Protein AF-A0A534P011-F1 (afdb_monomer)

Secondary structure (DSSP, 8-state):
-PPPPPPP-PPPPPPPPPPPPP-PPPPHHHHHHHHHHHHHHHHHHHHHHTT--HHHHHHHHHHHHHHHHHHHHHHHS-TT-PPPSSEEEE-HHHHTT---TT--EEEEEEEPPTTS-HHHHHHHHHHHHHHHHHHHHTT--EEEEEEEHHHHHHHHHH-HHHHHHHTT-EEEEE-HHHHHHHHHHHHHHT-HHHHHHHHHHHHHHHHHHHHHT-S-S--SS-BTTTSTTSHHHHHHHHHHHHHHH---SHHHHHHTTSS-HHHHHHHHHHHHHHHHHHHHHHHHHSS---B--HHHHHHHHHHTTPPPBTTB-HHHHHHHHHHHHHHHHHHHHHHHHHHHSS--S----BTTBPPPPPPPEE-SSSEEEETTEEEESSTTHHHH-TTHHHHHHHHHHHTT-PBPHHHHHHHHHHHHHTS-----------------------------------------------PPP---------S----------------------------------------

pLDDT: mean 75.48, std 26.25, range [25.16, 98.62]

Foldseek 3Di:
DDDDDDDPDPDDPDDDDPPDPDDDDQDPLLVVLLVLLVVQLVVLVVVLLVVDWLLVSLLSNLVSVLVSLLVLLVVLDDPPPDFQQWFKKWWDCSLQSRDFPADATEIETAHEDPPDDPVSRVSSVSSLVSSVVSCVSNVGRYNYYYYYLVRLVVCLVVDVVSLLRLVSMDTSGGDPVSVVVSVVVSLVCLPPVVLVVNLVVLVVVLVVLQVVQPVDLPDPKHFQDRYQLHPVLQSSLVVNCCSQVVDPHLVVCCVVVLDPVVLSVLLVNLNRLSSSLQNLLCVVVVHNGRIRDPVNLLVSLVSVPQCDDVPGHSSNVSVVSNSSSSVSSNLSSLSSSLSSPQCPDQDDADPPGGDDRFDWADPDQFWTDDPQAIAGPDLCSCVVPVVVLVVSVVVCVVSVGYHRSSRVVSSVVVVVVPDPPPPPPPPDDDPDPPPDDDDDDDDDDDDDDDDDDDDDDDDDDDDDDDDDDDDDDDDDDDPDDDPDDDDDDDDDDDDDDDDDDDDDDDDDDDDDDDDDDDD

Solvent-accessible surface area (backbone atoms only — not comparable to full-atom values): 31195 Å² total; per-residue (Å²): 135,83,80,78,86,79,74,82,80,77,76,76,77,73,82,78,75,76,81,81,76,77,91,65,85,72,50,74,65,20,53,53,43,30,52,50,52,53,53,51,50,52,53,49,49,52,42,48,76,73,65,51,52,18,58,57,48,15,32,54,48,29,53,53,48,50,54,46,50,43,53,53,49,60,72,62,45,72,89,84,74,64,79,45,56,28,19,37,27,26,23,35,54,41,28,66,35,54,28,46,89,52,54,66,44,35,37,36,36,38,36,52,53,95,85,47,60,66,70,52,42,52,52,24,52,53,42,48,52,53,48,55,51,41,38,52,61,30,67,51,64,55,52,75,45,76,36,30,60,69,56,50,51,51,48,29,73,78,30,72,65,55,38,55,22,57,78,28,52,33,83,70,46,55,26,64,65,63,46,51,51,48,56,52,49,58,55,58,69,49,36,78,78,46,38,56,54,51,44,53,54,50,51,48,52,51,51,55,36,18,64,76,52,35,80,48,55,82,49,91,56,43,28,52,44,65,11,38,21,12,58,50,44,41,50,53,22,42,50,46,35,25,66,75,71,68,33,91,42,65,67,51,30,26,77,71,65,56,33,59,63,71,50,38,52,45,29,53,53,22,51,25,49,53,38,35,52,45,36,50,40,16,66,73,69,71,37,80,56,52,63,38,39,76,67,51,40,48,53,48,15,54,76,73,67,41,62,70,50,96,95,43,50,15,42,55,55,48,49,51,54,49,38,51,23,21,45,38,26,34,51,48,20,53,32,34,41,56,59,63,66,50,81,83,64,86,69,79,62,53,101,83,51,71,79,76,73,87,72,66,45,74,74,56,96,53,32,23,36,46,95,78,14,36,30,58,71,51,92,53,46,49,76,79,36,60,68,48,66,59,46,53,56,54,52,16,58,76,70,72,28,56,71,32,55,70,43,53,53,49,51,56,52,50,56,54,74,68,48,76,83,71,76,78,76,72,80,71,85,79,77,77,80,76,88,70,87,89,81,85,88,82,88,82,82,83,91,84,82,89,82,82,90,81,82,85,89,81,89,80,89,80,88,88,86,81,89,84,88,86,82,86,81,92,75,90,80,77,97,79,84,84,93,79,88,79,90,88,85,85,84,88,85,87,88,80,86,88,89,89,88,83,90,84,85,88,89,84,89,85,87,77,89,78,86,85,88,86,133

Structure (mmCIF, N/CA/C/O backbone):
data_AF-A0A534P011-F1
#
_entry.id   AF-A0A534P011-F1
#
loop_
_atom_site.group_PDB
_atom_site.id
_atom_site.type_symbol
_atom_site.label_atom_id
_atom_site.label_alt_id
_atom_site.label_comp_id
_atom_site.label_asym_id
_atom_site.label_entity_id
_atom_site.label_seq_id
_atom_site.pdbx_PDB_ins_code
_atom_site.Cartn_x
_atom_site.Cartn_y
_atom_site.Cartn_z
_atom_site.occupancy
_atom_site.B_iso_or_equiv
_atom_site.auth_seq_id
_atom_site.auth_comp_id
_atom_site.auth_asym_id
_atom_site.auth_atom_id
_atom_site.pdbx_PDB_model_num
ATOM 1 N N . MET A 1 1 ? 15.552 -40.283 12.739 1.00 39.28 1 MET A N 1
ATOM 2 C CA . MET A 1 1 ? 16.443 -39.142 13.032 1.00 39.28 1 MET A CA 1
ATOM 3 C C . MET A 1 1 ? 15.625 -37.871 12.907 1.00 39.28 1 MET A C 1
ATOM 5 O O . MET A 1 1 ? 15.200 -37.548 11.809 1.00 39.28 1 MET A O 1
ATOM 9 N N . ALA A 1 2 ? 15.291 -37.247 14.036 1.00 28.75 2 ALA A N 1
ATOM 10 C CA . ALA A 1 2 ? 14.491 -36.029 14.077 1.00 28.75 2 ALA A CA 1
ATOM 11 C C . ALA A 1 2 ? 15.396 -34.813 13.837 1.00 28.75 2 ALA A C 1
ATOM 13 O O . ALA A 1 2 ? 16.399 -34.641 14.528 1.00 28.75 2 ALA A O 1
ATOM 14 N N . THR A 1 3 ? 15.050 -33.998 12.845 1.00 32.19 3 THR A N 1
ATOM 15 C CA . THR A 1 3 ? 15.700 -32.716 12.558 1.00 32.19 3 THR A CA 1
ATOM 16 C C . THR A 1 3 ? 15.486 -31.768 13.743 1.00 32.19 3 THR A C 1
ATOM 18 O O . THR A 1 3 ? 14.349 -31.646 14.207 1.00 32.19 3 THR A O 1
ATOM 21 N N . PRO A 1 4 ? 16.528 -31.100 14.266 1.00 32.91 4 PRO A N 1
ATOM 22 C CA . PRO A 1 4 ? 16.359 -30.189 15.389 1.00 32.91 4 PRO A CA 1
ATOM 23 C C . PRO A 1 4 ? 15.561 -28.943 14.960 1.00 32.91 4 PRO A C 1
ATOM 25 O O . PRO A 1 4 ? 15.638 -28.535 13.796 1.00 32.91 4 PRO A O 1
ATOM 28 N N . PRO A 1 5 ? 14.798 -28.317 15.875 1.00 33.38 5 PRO A N 1
ATOM 29 C CA . PRO A 1 5 ? 14.039 -27.112 15.570 1.00 33.38 5 PRO A CA 1
ATOM 30 C C . PRO A 1 5 ? 15.001 -25.962 15.247 1.00 33.38 5 PRO A C 1
ATOM 32 O O . PRO A 1 5 ? 15.873 -25.618 16.048 1.00 33.38 5 PRO A O 1
ATOM 35 N N . GLN A 1 6 ? 14.845 -25.368 14.063 1.00 36.53 6 GLN A N 1
ATOM 36 C CA . GLN A 1 6 ? 15.585 -24.170 13.678 1.00 36.53 6 GLN A CA 1
ATOM 37 C C . GLN A 1 6 ? 15.191 -23.017 14.609 1.00 36.53 6 GLN A C 1
ATOM 39 O O . GLN A 1 6 ? 14.010 -22.703 14.765 1.00 36.53 6 GLN A O 1
ATOM 44 N N . ARG A 1 7 ? 16.190 -22.401 15.251 1.00 33.50 7 ARG A N 1
ATOM 45 C CA . ARG A 1 7 ? 16.013 -21.166 16.022 1.00 33.50 7 ARG A CA 1
ATOM 46 C C . ARG A 1 7 ? 15.487 -20.061 15.094 1.00 33.50 7 ARG A C 1
ATOM 48 O O . ARG A 1 7 ? 15.934 -19.994 13.949 1.00 33.50 7 ARG A O 1
ATOM 55 N N . PRO A 1 8 ? 14.584 -19.184 15.566 1.00 32.38 8 PRO A N 1
ATOM 56 C CA . PRO A 1 8 ? 14.156 -18.034 14.783 1.00 32.38 8 PRO A CA 1
ATOM 57 C C . PRO A 1 8 ? 15.376 -17.171 14.447 1.00 32.38 8 PRO A C 1
ATOM 59 O O . PRO A 1 8 ? 16.169 -16.832 15.327 1.00 32.38 8 PRO A O 1
ATOM 62 N N . VAL A 1 9 ? 15.533 -16.855 13.162 1.00 35.38 9 VAL A N 1
ATOM 63 C CA . VAL A 1 9 ? 16.513 -15.881 12.679 1.00 35.38 9 VAL A CA 1
ATOM 64 C C . VAL A 1 9 ? 16.176 -14.554 13.351 1.00 35.38 9 VAL A C 1
ATOM 66 O O . VAL A 1 9 ? 15.074 -14.038 13.168 1.00 35.38 9 VAL A O 1
ATOM 69 N N . ALA A 1 10 ? 17.089 -14.052 14.182 1.00 32.00 10 ALA A N 1
ATOM 70 C CA . ALA A 1 10 ? 16.958 -12.742 14.794 1.00 32.00 10 ALA A CA 1
ATOM 71 C C . ALA A 1 10 ? 16.849 -11.702 13.674 1.00 32.00 10 ALA A C 1
ATOM 73 O O . ALA A 1 10 ? 17.750 -11.566 12.847 1.00 32.00 10 ALA A O 1
ATOM 74 N N . GLU A 1 11 ? 15.707 -11.024 13.625 1.00 34.94 11 GLU A N 1
ATOM 75 C CA . GLU A 1 11 ? 15.485 -9.853 12.791 1.00 34.94 11 GLU A CA 1
ATOM 76 C C . GLU A 1 11 ? 16.597 -8.845 13.117 1.00 34.94 11 GLU A C 1
ATOM 78 O O . GLU A 1 11 ? 16.831 -8.538 14.290 1.00 34.94 11 GLU A O 1
ATOM 83 N N . ALA A 1 12 ? 17.353 -8.411 12.103 1.00 33.91 12 ALA A N 1
ATOM 84 C CA . ALA A 1 12 ? 18.390 -7.406 12.294 1.00 33.91 12 ALA A CA 1
ATOM 85 C C . ALA A 1 12 ? 17.756 -6.175 12.968 1.00 33.91 12 ALA A C 1
ATOM 87 O O . ALA A 1 12 ? 16.666 -5.766 12.552 1.00 33.91 12 ALA A O 1
ATOM 88 N N . PRO A 1 13 ? 18.381 -5.602 14.013 1.00 33.28 13 PRO A N 1
ATOM 89 C CA . PRO A 1 13 ? 17.831 -4.421 14.656 1.00 33.28 13 PRO A CA 1
ATOM 90 C C . PRO A 1 13 ? 17.676 -3.316 13.600 1.00 33.28 13 PRO A C 1
ATOM 92 O O . PRO A 1 13 ? 18.558 -3.171 12.746 1.00 33.28 13 PRO A O 1
ATOM 95 N N . PRO A 1 14 ? 16.564 -2.557 13.615 1.00 35.75 14 PRO A N 1
ATOM 96 C CA . PRO A 1 14 ? 16.402 -1.427 12.711 1.00 35.75 14 PRO A CA 1
ATOM 97 C C . PRO A 1 14 ? 17.608 -0.485 12.857 1.00 35.75 14 PRO A C 1
ATOM 99 O O . PRO A 1 14 ? 18.158 -0.386 13.961 1.00 35.75 14 PRO A O 1
ATOM 102 N N . PRO A 1 15 ? 18.040 0.197 11.779 1.00 38.50 15 PRO A N 1
ATOM 103 C CA . PRO A 1 15 ? 19.096 1.195 11.887 1.00 38.50 15 PRO A CA 1
ATOM 104 C C . PRO A 1 15 ? 18.725 2.168 13.007 1.00 38.50 15 PRO A C 1
ATOM 106 O O . PRO A 1 15 ? 17.580 2.619 13.082 1.00 38.50 15 PRO A O 1
ATOM 109 N N . ALA A 1 16 ? 19.674 2.417 13.912 1.00 32.94 16 ALA A N 1
ATOM 110 C CA . ALA A 1 16 ? 19.457 3.283 15.058 1.00 32.94 16 ALA A CA 1
ATOM 111 C C . ALA A 1 16 ? 18.891 4.625 14.579 1.00 32.94 16 ALA A C 1
ATOM 113 O O . ALA A 1 16 ? 19.490 5.287 13.728 1.00 32.94 16 ALA A O 1
ATOM 114 N N . SER A 1 17 ? 17.726 4.999 15.111 1.00 36.47 17 SER A N 1
ATOM 115 C CA . SER A 1 17 ? 17.166 6.329 14.906 1.00 36.47 17 SER A CA 1
ATOM 116 C C . SER A 1 17 ? 18.226 7.371 15.279 1.00 36.47 17 SER A C 1
ATOM 118 O O . SER A 1 17 ? 18.899 7.192 16.301 1.00 36.47 17 SER A O 1
ATOM 120 N N . PRO A 1 18 ? 18.404 8.443 14.487 1.00 36.53 18 PRO A N 1
ATOM 121 C CA . PRO A 1 18 ? 19.293 9.532 14.871 1.00 36.53 18 PRO A CA 1
ATOM 122 C C . PRO A 1 18 ? 18.888 10.075 16.254 1.00 36.53 18 PRO A C 1
ATOM 124 O O . PRO A 1 18 ? 17.715 9.967 16.632 1.00 36.53 18 PRO A O 1
ATOM 127 N N . PRO A 1 19 ? 19.839 10.620 17.036 1.00 35.41 19 PRO A N 1
ATOM 128 C CA . PRO A 1 19 ? 19.560 11.118 18.378 1.00 35.41 19 PRO A CA 1
ATOM 129 C C . PRO A 1 19 ? 18.415 12.132 18.335 1.00 35.41 19 PRO A C 1
ATOM 131 O O . PRO A 1 19 ? 18.436 13.058 17.523 1.00 35.41 19 PRO A O 1
ATOM 134 N N . SER A 1 20 ? 17.417 11.945 19.204 1.00 42.97 20 SER A N 1
ATOM 135 C CA . SER A 1 20 ? 16.288 12.865 19.342 1.00 42.97 20 SER A CA 1
ATOM 136 C C . SER A 1 20 ? 16.814 14.291 19.546 1.00 42.97 20 SER A C 1
ATOM 138 O O . SER A 1 20 ? 17.538 14.517 20.522 1.00 42.97 20 SER A O 1
ATOM 140 N N . PRO A 1 21 ? 16.490 15.257 18.667 1.00 49.72 21 PRO A N 1
ATOM 141 C CA . PRO A 1 21 ? 16.885 16.641 18.881 1.00 49.72 21 PRO A CA 1
ATOM 142 C C . PRO A 1 21 ? 16.259 17.142 20.188 1.00 49.72 21 PRO A C 1
ATOM 144 O O . PRO A 1 21 ? 15.126 16.790 20.528 1.00 49.72 21 PRO A O 1
ATOM 147 N N . SER A 1 22 ? 17.036 17.904 20.959 1.00 42.97 22 SER A N 1
ATOM 148 C CA . SER A 1 22 ? 16.649 18.411 22.275 1.00 42.97 22 SER A CA 1
ATOM 149 C C . SER A 1 22 ? 15.297 19.132 22.229 1.00 42.97 22 SER A C 1
ATOM 151 O O . SER A 1 22 ? 14.974 19.824 21.264 1.00 42.97 22 SER A O 1
ATOM 153 N N . ALA A 1 23 ? 14.499 18.946 23.285 1.00 45.38 23 ALA A N 1
ATOM 154 C CA . ALA A 1 23 ? 13.158 19.503 23.440 1.00 45.38 23 ALA A CA 1
ATOM 155 C C . ALA A 1 23 ? 13.188 21.042 23.534 1.00 45.38 23 ALA A C 1
ATOM 157 O O . ALA A 1 23 ? 13.124 21.620 24.617 1.00 45.38 23 ALA A O 1
ATOM 158 N N . GLY A 1 24 ? 13.311 21.707 22.388 1.00 54.22 24 GLY A N 1
ATOM 159 C CA . GLY A 1 24 ? 12.977 23.116 22.228 1.00 54.22 24 GLY A CA 1
ATOM 160 C C . GLY A 1 24 ? 11.455 23.329 22.226 1.00 54.22 24 GLY A C 1
ATOM 161 O O . GLY A 1 24 ? 10.685 22.371 22.118 1.00 54.22 24 GLY A O 1
ATOM 162 N N . PRO A 1 25 ? 10.981 24.577 22.360 1.00 60.38 25 PRO A N 1
ATOM 163 C CA . PRO A 1 25 ? 9.558 24.878 22.259 1.00 60.38 25 PRO A CA 1
ATOM 164 C C . PRO A 1 25 ? 9.022 24.526 20.862 1.00 60.38 25 PRO A C 1
ATOM 166 O O . PRO A 1 25 ? 9.538 25.005 19.856 1.00 60.38 25 PRO A O 1
ATOM 169 N N . VAL A 1 26 ? 7.951 23.724 20.817 1.00 70.44 26 VAL A N 1
ATOM 170 C CA . VAL A 1 26 ? 7.208 23.379 19.590 1.00 70.44 26 VAL A CA 1
ATOM 171 C C . VAL A 1 26 ? 6.795 24.659 18.860 1.00 70.44 26 VAL A C 1
ATOM 173 O O . VAL A 1 26 ? 6.091 25.498 19.442 1.00 70.44 26 VAL A O 1
ATOM 176 N N . SER A 1 27 ? 7.191 24.787 17.589 1.00 79.75 27 SER A N 1
ATOM 177 C CA . SER A 1 27 ? 6.865 25.952 16.752 1.00 79.75 27 SER A CA 1
ATOM 178 C C . SER A 1 27 ? 5.350 26.190 16.646 1.00 79.75 27 SER A C 1
ATOM 180 O O . SER A 1 27 ? 4.531 25.266 16.755 1.00 79.75 27 SER A O 1
ATOM 182 N N . ALA A 1 28 ? 4.941 27.446 16.441 1.00 82.44 28 ALA A N 1
ATOM 183 C CA . ALA A 1 28 ? 3.527 27.793 16.274 1.00 82.44 28 ALA A CA 1
ATOM 184 C C . ALA A 1 28 ? 2.922 27.083 15.047 1.00 82.44 28 ALA A C 1
ATOM 186 O O . ALA A 1 28 ? 1.773 26.631 15.073 1.00 82.44 28 ALA A O 1
ATOM 187 N N . GLU A 1 29 ? 3.732 26.919 14.007 1.00 82.62 29 GLU A N 1
ATOM 188 C CA . GLU A 1 29 ? 3.443 26.211 12.769 1.00 82.62 29 GLU A CA 1
ATOM 189 C C . GLU A 1 29 ? 3.180 24.726 13.028 1.00 82.62 29 GLU A C 1
ATOM 191 O O . GLU A 1 29 ? 2.148 24.203 12.599 1.00 82.62 29 GLU A O 1
ATOM 196 N N . ALA A 1 30 ? 4.042 24.056 13.799 1.00 86.50 30 ALA A N 1
ATOM 197 C CA . ALA A 1 30 ? 3.848 22.654 14.161 1.00 86.50 30 ALA A CA 1
ATOM 198 C C . ALA A 1 30 ? 2.595 22.443 15.025 1.00 86.50 30 ALA A C 1
ATOM 200 O O . ALA A 1 30 ? 1.855 21.475 14.829 1.00 86.50 30 ALA A O 1
ATOM 201 N N . ARG A 1 31 ? 2.287 23.379 15.933 1.00 89.44 31 ARG A N 1
ATOM 202 C CA . ARG A 1 31 ? 1.046 23.338 16.726 1.00 89.44 31 ARG A CA 1
ATOM 203 C C . ARG A 1 31 ? -0.196 23.467 15.843 1.00 89.44 31 ARG A C 1
ATOM 205 O O . ARG A 1 31 ? -1.151 22.710 16.016 1.00 89.44 31 ARG A O 1
ATOM 212 N N . LYS A 1 32 ? -0.174 24.386 14.872 1.00 91.81 32 LYS A N 1
ATOM 213 C CA . LYS A 1 32 ? -1.252 24.559 13.886 1.00 91.81 32 LYS A CA 1
ATOM 214 C C . LYS A 1 32 ? -1.414 23.316 13.006 1.00 91.81 32 LYS A C 1
ATOM 216 O O . LYS A 1 32 ? -2.544 22.893 12.757 1.00 91.81 32 LYS A O 1
ATOM 221 N N . ALA A 1 33 ? -0.309 22.718 12.559 1.00 93.88 33 ALA A N 1
ATOM 222 C CA . ALA A 1 33 ? -0.312 21.476 11.789 1.00 93.88 33 ALA A CA 1
ATOM 223 C C . ALA A 1 33 ? -0.950 20.330 12.586 1.00 93.88 33 ALA A C 1
ATOM 225 O O . ALA A 1 33 ? -1.891 19.699 12.102 1.00 93.88 33 ALA A O 1
ATOM 226 N N . ARG A 1 34 ? -0.520 20.129 13.838 1.00 94.69 34 ARG A N 1
ATOM 227 C CA . ARG A 1 34 ? -1.096 19.130 14.747 1.00 94.69 34 ARG A CA 1
ATOM 228 C C . ARG A 1 34 ? -2.597 19.335 14.943 1.00 94.69 34 ARG A C 1
ATOM 230 O O . ARG A 1 34 ? -3.366 18.402 14.746 1.00 94.69 34 ARG A O 1
ATOM 237 N N . GLN A 1 35 ? -3.033 20.562 15.233 1.00 95.19 35 GLN A N 1
ATOM 238 C CA . GLN A 1 35 ? -4.454 20.867 15.424 1.00 95.19 35 GLN A CA 1
ATOM 239 C C . GLN A 1 35 ? -5.296 20.543 14.180 1.00 95.19 35 GLN A C 1
ATOM 241 O O . GLN A 1 35 ? -6.402 20.020 14.311 1.00 95.19 35 GLN A O 1
ATOM 246 N N . ARG A 1 36 ? -4.783 20.829 12.975 1.00 96.56 36 ARG A N 1
ATOM 247 C CA . ARG A 1 36 ? -5.460 20.494 11.710 1.00 96.56 36 ARG A CA 1
ATOM 248 C C . ARG A 1 36 ? -5.508 18.995 11.448 1.00 96.56 36 ARG A C 1
ATOM 250 O O . ARG A 1 36 ? -6.529 18.500 10.978 1.00 96.56 36 ARG A O 1
ATOM 257 N N . LEU A 1 37 ? -4.428 18.277 11.750 1.00 95.94 37 LEU A N 1
ATOM 258 C CA . LEU A 1 37 ? -4.406 16.820 11.649 1.00 95.94 37 LEU A CA 1
ATOM 259 C C . LEU A 1 37 ? -5.427 16.203 12.603 1.00 95.94 37 LEU A C 1
ATOM 261 O O . LEU A 1 37 ? -6.188 15.336 12.185 1.00 95.94 37 LEU A O 1
ATOM 265 N N . ASP A 1 38 ? -5.482 16.665 13.849 1.00 95.62 38 ASP A N 1
ATOM 266 C CA . ASP A 1 38 ? -6.391 16.131 14.862 1.00 95.62 38 ASP A CA 1
ATOM 267 C C . ASP A 1 38 ? -7.859 16.403 14.506 1.00 95.62 38 ASP A C 1
ATOM 269 O O . ASP A 1 38 ? -8.672 15.474 14.493 1.00 95.62 38 ASP A O 1
ATOM 273 N N . SER A 1 39 ? -8.201 17.644 14.140 1.00 97.38 39 SER A N 1
ATOM 274 C CA . SER A 1 39 ? -9.572 18.002 13.755 1.00 97.38 39 SER A CA 1
ATOM 275 C C . SER A 1 39 ? -10.011 17.308 12.464 1.00 97.38 39 SER A C 1
ATOM 277 O O . SER A 1 39 ? -11.092 16.718 12.418 1.00 97.38 39 SER A O 1
ATOM 279 N N . GLY A 1 40 ? -9.155 17.287 11.439 1.00 98.06 40 GLY A N 1
ATOM 280 C CA . GLY A 1 40 ? -9.446 16.619 10.174 1.00 98.06 40 GLY A CA 1
ATOM 281 C C . GLY A 1 40 ? -9.567 15.100 10.326 1.00 98.06 40 GLY A C 1
ATOM 282 O O . GLY A 1 40 ? -10.474 14.489 9.762 1.00 98.06 40 GLY A O 1
ATOM 283 N N . ARG A 1 41 ? -8.713 14.461 11.140 1.00 97.25 41 ARG A N 1
ATOM 284 C CA . ARG A 1 41 ? -8.818 13.020 11.436 1.00 97.25 41 ARG A CA 1
ATOM 285 C C . ARG A 1 41 ? -10.099 12.691 12.197 1.00 97.25 41 ARG A C 1
ATOM 287 O O . ARG A 1 41 ? -10.693 11.650 11.915 1.00 97.25 41 ARG A O 1
ATOM 294 N N . ALA A 1 42 ? -10.540 13.554 13.115 1.00 97.88 42 ALA A N 1
ATOM 295 C CA . ALA A 1 42 ? -11.813 13.387 13.815 1.00 97.88 42 ALA A CA 1
ATOM 296 C C . ALA A 1 42 ? -13.009 13.472 12.850 1.00 97.88 42 ALA A C 1
ATOM 298 O O . ALA A 1 42 ? -13.913 12.638 12.913 1.00 97.88 42 ALA A O 1
ATOM 299 N N . GLU A 1 43 ? -12.985 14.412 11.903 1.00 98.25 43 GLU A N 1
ATOM 300 C CA . GLU A 1 43 ? -14.018 14.517 10.870 1.00 98.25 43 GLU A CA 1
ATOM 301 C C . GLU A 1 43 ? -14.038 13.282 9.956 1.00 98.25 43 GLU A C 1
ATOM 303 O O . GLU A 1 43 ? -15.093 12.699 9.698 1.00 98.25 43 GLU A O 1
ATOM 308 N N . ILE A 1 44 ? -12.870 12.828 9.498 1.00 98.56 44 ILE A N 1
ATOM 309 C CA . ILE A 1 44 ? -12.761 11.627 8.663 1.00 98.56 44 ILE A CA 1
ATOM 310 C C . ILE A 1 44 ? -13.243 10.388 9.426 1.00 98.56 44 ILE A C 1
ATOM 312 O O . ILE A 1 44 ? -13.934 9.542 8.855 1.00 98.56 44 ILE A O 1
ATOM 316 N N . PHE A 1 45 ? -12.937 10.293 10.721 1.00 98.19 45 PHE A N 1
ATOM 317 C CA . PHE A 1 45 ? -13.449 9.225 11.570 1.00 98.19 45 PHE A CA 1
ATOM 318 C C . PHE A 1 45 ? -14.981 9.255 11.670 1.00 98.19 45 PHE A C 1
ATOM 320 O O . PHE A 1 45 ? -15.620 8.209 11.541 1.00 98.19 45 PHE A O 1
ATOM 327 N N . ALA A 1 46 ? -15.588 10.437 11.807 1.00 97.88 46 ALA A N 1
ATOM 328 C CA . ALA A 1 46 ? -17.041 10.585 11.780 1.00 97.88 46 ALA A CA 1
ATOM 329 C C . ALA A 1 46 ? -17.642 10.135 10.434 1.00 97.88 46 ALA A C 1
ATOM 331 O O . ALA A 1 46 ? -18.644 9.421 10.419 1.00 97.88 46 ALA A O 1
ATOM 332 N N . ARG A 1 47 ? -16.999 10.455 9.301 1.00 97.81 47 ARG A N 1
ATOM 333 C CA . ARG A 1 47 ? -17.413 9.969 7.968 1.00 97.81 47 ARG A CA 1
ATOM 334 C C . ARG A 1 47 ? -17.308 8.443 7.849 1.00 97.81 47 ARG A C 1
ATOM 336 O O . ARG A 1 47 ? -18.215 7.811 7.311 1.00 97.81 47 ARG A O 1
ATOM 343 N N . HIS A 1 48 ? -16.239 7.841 8.380 1.00 97.44 48 HIS A N 1
ATOM 344 C CA . HIS A 1 48 ? -16.081 6.381 8.456 1.00 97.44 48 HIS A CA 1
ATOM 345 C C . HIS A 1 48 ? -17.222 5.738 9.259 1.00 97.44 48 HIS A C 1
ATOM 347 O O . HIS A 1 48 ? -17.844 4.788 8.786 1.00 97.44 48 HIS A O 1
ATOM 353 N N . ARG A 1 49 ? -17.570 6.306 10.425 1.00 95.81 49 ARG A N 1
ATOM 354 C CA . ARG A 1 49 ? -18.732 5.871 11.227 1.00 95.81 49 ARG A CA 1
ATOM 355 C C . ARG A 1 49 ? -20.063 6.062 10.500 1.00 95.81 49 ARG A C 1
ATOM 357 O O . ARG A 1 49 ? -20.951 5.232 10.646 1.00 95.81 49 ARG A O 1
ATOM 364 N N . GLY A 1 50 ? -20.173 7.101 9.675 1.00 95.06 50 GLY A N 1
ATOM 365 C CA . GLY A 1 50 ? -21.310 7.349 8.786 1.00 95.06 50 GLY A CA 1
ATOM 366 C C . GLY A 1 50 ? -21.408 6.403 7.581 1.00 95.06 50 GLY A C 1
ATOM 367 O O . GLY A 1 50 ? -22.312 6.561 6.766 1.00 95.06 50 GLY A O 1
ATOM 368 N N . GLY A 1 51 ? -20.502 5.427 7.445 1.00 94.69 51 GLY A N 1
ATOM 369 C CA . GLY A 1 51 ? -20.563 4.401 6.405 1.00 94.69 51 GLY A CA 1
ATOM 370 C C . GLY A 1 51 ? -19.741 4.691 5.149 1.00 94.69 51 GLY A C 1
ATOM 371 O O . GLY A 1 51 ? -19.923 3.987 4.154 1.00 94.69 51 GLY A O 1
ATOM 372 N N . ALA A 1 52 ? -18.829 5.671 5.181 1.00 97.06 52 ALA A N 1
ATOM 373 C CA . ALA A 1 52 ? -17.918 5.938 4.067 1.00 97.06 52 ALA A CA 1
ATOM 374 C C . ALA A 1 52 ? -17.131 4.681 3.639 1.00 97.06 52 ALA A C 1
ATOM 376 O O . ALA A 1 52 ? -16.785 3.819 4.455 1.00 97.06 52 ALA A O 1
ATOM 377 N N . GLY A 1 53 ? -16.843 4.583 2.338 1.00 96.94 53 GLY A N 1
ATOM 378 C CA . GLY A 1 53 ? -16.063 3.478 1.775 1.00 96.94 53 GLY A CA 1
ATOM 379 C C . GLY A 1 53 ? -14.613 3.490 2.262 1.00 96.94 53 GLY A C 1
ATOM 380 O O . GLY A 1 53 ? -14.049 4.548 2.559 1.00 96.94 53 GLY A O 1
ATOM 381 N N . GLY A 1 54 ? -13.971 2.323 2.300 1.00 97.44 54 GLY A N 1
ATOM 382 C CA . GLY A 1 54 ? -12.594 2.199 2.787 1.00 97.44 54 GLY A CA 1
ATOM 383 C C . GLY A 1 54 ? -11.602 3.057 1.998 1.00 97.44 54 GLY A C 1
ATOM 384 O O . GLY A 1 54 ? -10.770 3.751 2.584 1.00 97.44 54 GLY A O 1
ATOM 385 N N . GLN A 1 55 ? -11.736 3.072 0.668 1.00 96.56 55 GLN A N 1
ATOM 386 C CA . GLN A 1 55 ? -10.919 3.893 -0.229 1.00 96.56 55 GLN A CA 1
ATOM 387 C C . GLN A 1 55 ? -11.191 5.391 -0.061 1.00 96.56 55 GLN A C 1
ATOM 389 O O . GLN A 1 55 ? -10.277 6.193 -0.234 1.00 96.56 55 GLN A O 1
ATOM 394 N N . GLN A 1 56 ? -12.423 5.786 0.274 1.00 98.19 56 GLN A N 1
ATOM 395 C CA . GLN A 1 56 ? -12.744 7.194 0.531 1.00 98.19 56 GLN A CA 1
ATOM 396 C C . GLN A 1 56 ? -12.025 7.691 1.787 1.00 98.19 56 GLN A C 1
ATOM 398 O O . GLN A 1 56 ? -11.438 8.769 1.763 1.00 98.19 56 GLN A O 1
ATOM 403 N N . VAL A 1 57 ? -12.018 6.885 2.852 1.00 98.62 57 VAL A N 1
ATOM 404 C CA . VAL A 1 57 ? -11.352 7.220 4.118 1.00 98.62 57 VAL A CA 1
ATOM 405 C C . VAL A 1 57 ? -9.841 7.356 3.929 1.00 98.62 57 VAL A C 1
ATOM 407 O O . VAL A 1 57 ? -9.281 8.380 4.309 1.00 98.62 57 VAL A O 1
ATOM 410 N N . VAL A 1 58 ? -9.177 6.383 3.292 1.00 98.31 58 VAL A N 1
ATOM 411 C CA . VAL A 1 58 ? -7.710 6.453 3.123 1.00 98.31 58 VAL A CA 1
ATOM 412 C C . VAL A 1 58 ? -7.265 7.594 2.208 1.00 98.31 58 VAL A C 1
ATOM 414 O O . VAL A 1 58 ? -6.222 8.209 2.443 1.00 98.31 58 VAL A O 1
ATOM 417 N N . ARG A 1 59 ? -8.079 7.937 1.200 1.00 98.25 59 ARG A N 1
ATOM 418 C CA . ARG A 1 59 ? -7.847 9.121 0.364 1.00 98.25 59 ARG A CA 1
ATOM 419 C C . ARG A 1 59 ? -8.009 10.396 1.170 1.00 98.25 59 ARG A C 1
ATOM 421 O O . ARG A 1 59 ? -7.113 11.219 1.138 1.00 98.25 59 ARG A O 1
ATOM 428 N N . ALA A 1 60 ? -9.081 10.528 1.950 1.00 98.56 60 ALA A N 1
ATOM 429 C CA . ALA A 1 60 ? -9.292 11.714 2.774 1.00 98.56 60 ALA A CA 1
ATOM 430 C C . ALA A 1 60 ? -8.161 11.925 3.797 1.00 98.56 60 ALA A C 1
ATOM 432 O O . ALA A 1 60 ? -7.732 13.056 4.003 1.00 98.56 60 ALA A O 1
ATOM 433 N N . ILE A 1 61 ? -7.638 10.847 4.397 1.00 98.44 61 ILE A N 1
ATOM 434 C CA . ILE A 1 61 ? -6.469 10.926 5.290 1.00 98.44 61 ILE A CA 1
ATOM 435 C C . ILE A 1 61 ? -5.238 11.399 4.513 1.00 98.44 61 ILE A C 1
ATOM 437 O O . ILE A 1 61 ? -4.511 12.271 4.987 1.00 98.44 61 ILE A O 1
ATOM 441 N N . SER A 1 62 ? -5.014 10.847 3.320 1.00 98.38 62 SER A N 1
ATOM 442 C CA . SER A 1 62 ? -3.894 11.244 2.462 1.00 98.38 62 SER A CA 1
ATOM 443 C C . SER A 1 62 ? -4.001 12.709 2.042 1.00 98.38 62 SER A C 1
ATOM 445 O O . SER A 1 62 ? -3.020 13.423 2.141 1.00 98.38 62 SER A O 1
ATOM 447 N N . ASP A 1 63 ? -5.191 13.185 1.685 1.00 98.56 63 ASP A N 1
ATOM 448 C CA . ASP A 1 63 ? -5.428 14.556 1.216 1.00 98.56 63 ASP A CA 1
ATOM 449 C C . ASP A 1 63 ? -5.284 15.583 2.346 1.00 98.56 63 ASP A C 1
ATOM 451 O O . ASP A 1 63 ? -4.721 16.661 2.155 1.00 98.56 63 ASP A O 1
ATOM 455 N N . LEU A 1 64 ? -5.744 15.232 3.551 1.00 98.38 64 LEU A N 1
ATOM 456 C CA . LEU A 1 64 ? -5.484 16.018 4.754 1.00 98.38 64 LEU A CA 1
ATOM 457 C C . LEU A 1 64 ? -3.979 16.113 5.035 1.00 98.38 64 LEU A C 1
ATOM 459 O O . LEU A 1 64 ? -3.477 17.193 5.346 1.00 98.38 64 LEU A O 1
ATOM 463 N N . THR A 1 65 ? -3.269 14.988 4.926 1.00 98.00 65 THR A N 1
ATOM 464 C CA . THR A 1 65 ? -1.818 14.938 5.154 1.00 98.00 65 THR A CA 1
ATOM 465 C C . THR A 1 65 ? -1.081 15.745 4.084 1.00 98.00 65 THR A C 1
ATOM 467 O O . THR A 1 65 ? -0.230 16.552 4.441 1.00 98.00 65 THR A O 1
ATOM 470 N N . ASP A 1 66 ? -1.467 15.622 2.810 1.00 98.06 66 ASP A N 1
ATOM 471 C CA . ASP A 1 66 ? -0.920 16.398 1.693 1.00 98.06 66 ASP A CA 1
ATOM 472 C C . ASP A 1 66 ? -1.022 17.895 1.987 1.00 98.06 66 ASP A C 1
ATOM 474 O O . ASP A 1 66 ? -0.011 18.590 1.967 1.00 98.06 66 ASP A O 1
ATOM 478 N N . SER A 1 67 ? -2.222 18.377 2.328 1.00 97.56 67 SER A N 1
ATOM 479 C CA . SER A 1 67 ? -2.456 19.798 2.598 1.00 97.56 67 SER A CA 1
ATOM 480 C C . SER A 1 67 ? -1.617 20.309 3.771 1.00 97.56 67 SER A C 1
ATOM 482 O O . SER A 1 67 ? -1.025 21.382 3.680 1.00 97.56 67 SER A O 1
ATOM 484 N N . VAL A 1 68 ? -1.522 19.545 4.863 1.00 96.62 68 VAL A N 1
ATOM 485 C CA . VAL A 1 68 ? -0.707 19.938 6.022 1.00 96.62 68 VAL A CA 1
ATOM 486 C C . VAL A 1 68 ? 0.777 19.975 5.661 1.00 96.62 68 VAL A C 1
ATOM 488 O O . VAL A 1 68 ? 1.454 20.942 6.003 1.00 96.62 68 VAL A O 1
ATOM 491 N N . LEU A 1 69 ? 1.279 18.970 4.940 1.00 95.94 69 LEU A N 1
ATOM 492 C CA . LEU A 1 69 ? 2.680 18.919 4.522 1.00 95.94 69 LEU A CA 1
ATOM 493 C C . LEU A 1 69 ? 3.035 20.004 3.511 1.00 95.94 69 LEU A C 1
ATOM 495 O O . LEU A 1 69 ? 4.120 20.568 3.596 1.00 95.94 69 LEU A O 1
ATOM 499 N N . GLN A 1 70 ? 2.138 20.307 2.577 1.00 95.38 70 GLN A N 1
ATOM 500 C CA . GLN A 1 70 ? 2.318 21.386 1.611 1.00 95.38 70 GLN A CA 1
ATOM 501 C C . GLN A 1 70 ? 2.391 22.743 2.311 1.00 95.38 70 GLN A C 1
ATOM 503 O O . GLN A 1 70 ? 3.284 23.527 2.003 1.00 95.38 70 GLN A O 1
ATOM 508 N N . ASP A 1 71 ? 1.525 22.992 3.296 1.00 93.00 71 ASP A N 1
ATOM 509 C CA . ASP A 1 71 ? 1.547 24.237 4.069 1.00 93.00 71 ASP A CA 1
ATOM 510 C C . ASP A 1 71 ? 2.805 24.347 4.947 1.00 93.00 71 ASP A C 1
ATOM 512 O O . ASP A 1 71 ? 3.418 25.412 5.025 1.00 93.00 71 ASP A O 1
ATOM 516 N N . MET A 1 72 ? 3.227 23.244 5.578 1.00 92.31 72 MET A N 1
ATOM 517 C CA . MET A 1 72 ? 4.486 23.191 6.331 1.00 92.31 72 MET A CA 1
ATOM 518 C C . MET A 1 72 ? 5.682 23.449 5.415 1.00 92.31 72 MET A C 1
ATOM 520 O O . MET A 1 72 ? 6.513 24.296 5.725 1.00 92.31 72 MET A O 1
ATOM 524 N N . PHE A 1 73 ? 5.744 22.772 4.268 1.00 92.81 73 PHE A N 1
ATOM 525 C CA . PHE A 1 73 ? 6.799 22.964 3.283 1.00 92.81 73 PHE A CA 1
ATOM 526 C C . PHE A 1 73 ? 6.850 24.418 2.813 1.00 92.81 73 PHE A C 1
ATOM 528 O O . PHE A 1 73 ? 7.893 25.051 2.930 1.00 92.81 73 PHE A O 1
ATOM 535 N N . ALA A 1 74 ? 5.715 24.982 2.387 1.00 90.62 74 ALA A N 1
ATOM 536 C CA . ALA A 1 74 ? 5.608 26.366 1.931 1.00 90.62 74 ALA A CA 1
ATOM 537 C C . ALA A 1 74 ? 6.044 27.394 2.990 1.00 90.62 74 ALA A C 1
ATOM 539 O O . ALA A 1 74 ? 6.568 28.444 2.635 1.00 90.62 74 ALA A O 1
ATOM 540 N N . SER A 1 75 ? 5.860 27.100 4.283 1.00 89.19 75 SER A N 1
ATOM 541 C CA . SER A 1 75 ? 6.319 27.981 5.368 1.00 89.19 75 SER A CA 1
ATOM 542 C C . SER A 1 75 ? 7.841 28.004 5.554 1.00 89.19 75 SER A C 1
ATOM 544 O O . SER A 1 75 ? 8.364 28.962 6.119 1.00 89.19 75 SER A O 1
ATOM 546 N N . LEU A 1 76 ? 8.536 26.964 5.081 1.00 88.69 76 LEU A N 1
ATOM 547 C CA . LEU A 1 76 ? 9.979 26.777 5.245 1.00 88.69 76 LEU A CA 1
ATOM 548 C C . LEU A 1 76 ? 10.789 27.227 4.025 1.00 88.69 76 LEU A C 1
ATOM 550 O O . LEU A 1 76 ? 11.981 27.495 4.161 1.00 88.69 76 LEU A O 1
ATOM 554 N N . VAL A 1 77 ? 10.174 27.291 2.842 1.00 86.38 77 VAL A N 1
ATOM 555 C CA . VAL A 1 77 ? 10.842 27.782 1.628 1.00 86.38 77 VAL A CA 1
ATOM 556 C C . VAL A 1 77 ? 10.761 29.307 1.530 1.00 86.38 77 VAL A C 1
ATOM 558 O O . VAL A 1 77 ? 9.838 29.933 2.056 1.00 86.38 77 VAL A O 1
ATOM 561 N N . SER A 1 78 ? 11.732 29.910 0.840 1.00 68.50 78 SER A N 1
ATOM 562 C CA . SER A 1 78 ? 11.803 31.355 0.606 1.00 68.50 78 SER A CA 1
ATOM 563 C C . SER A 1 78 ? 10.493 31.920 0.042 1.00 68.50 78 SER A C 1
ATOM 565 O O . SER A 1 78 ? 9.910 31.387 -0.900 1.00 68.50 78 SER A O 1
ATOM 567 N N . LYS A 1 79 ? 10.035 33.045 0.608 1.00 65.12 79 LYS A N 1
ATOM 568 C CA . LYS A 1 79 ? 8.800 33.746 0.198 1.00 65.12 79 LYS A CA 1
ATOM 569 C C . LYS A 1 79 ? 8.962 34.604 -1.063 1.00 65.12 79 LYS A C 1
ATOM 571 O O . LYS A 1 79 ? 8.018 35.278 -1.461 1.00 65.12 79 LYS A O 1
ATOM 576 N N . ASP A 1 80 ? 10.146 34.607 -1.665 1.00 62.25 80 ASP A N 1
ATOM 577 C CA . ASP A 1 80 ? 10.489 35.408 -2.845 1.00 62.25 80 ASP A CA 1
ATOM 578 C C . ASP A 1 80 ? 9.928 34.836 -4.161 1.00 62.25 80 ASP A C 1
ATOM 580 O O . ASP A 1 80 ? 10.092 35.442 -5.217 1.00 62.25 80 ASP A O 1
ATOM 584 N N . GLY A 1 81 ? 9.232 33.695 -4.103 1.00 56.69 81 GLY A N 1
ATOM 585 C CA . GLY A 1 81 ? 8.606 33.059 -5.262 1.00 56.69 81 GLY A CA 1
ATOM 586 C C . GLY A 1 81 ? 9.576 32.246 -6.120 1.00 56.69 81 GLY A C 1
ATOM 587 O O . GLY A 1 81 ? 9.177 31.754 -7.177 1.00 56.69 81 GLY A O 1
ATOM 588 N N . SER A 1 82 ? 10.828 32.079 -5.680 1.00 62.16 82 SER A N 1
ATOM 589 C CA . SER A 1 82 ? 11.773 31.177 -6.335 1.00 62.16 82 SER A CA 1
ATOM 590 C C . SER A 1 82 ? 11.319 29.710 -6.198 1.00 62.16 82 SER A C 1
ATOM 592 O O . SER A 1 82 ? 10.743 29.326 -5.173 1.00 62.16 82 SER A O 1
ATOM 594 N N . PRO A 1 83 ? 11.525 28.861 -7.228 1.00 65.69 83 PRO A N 1
ATOM 595 C CA . PRO A 1 83 ? 11.303 27.426 -7.098 1.00 65.69 83 PRO A CA 1
ATOM 596 C C . PRO A 1 83 ? 12.122 26.878 -5.930 1.00 65.69 83 PRO A C 1
ATOM 598 O O . PRO A 1 83 ? 13.283 27.246 -5.767 1.00 65.69 83 PRO A O 1
ATOM 601 N N . SER A 1 84 ? 11.534 25.985 -5.130 1.00 80.25 84 SER A N 1
ATOM 602 C CA . SER A 1 84 ? 12.290 25.323 -4.065 1.00 80.25 84 SER A CA 1
ATOM 603 C C . SER A 1 84 ? 13.499 24.597 -4.645 1.00 80.25 84 SER A C 1
ATOM 605 O O . SER A 1 84 ? 13.399 23.968 -5.694 1.00 80.25 84 SER A O 1
ATOM 607 N N . ASP A 1 85 ? 14.614 24.620 -3.922 1.00 89.00 85 ASP A N 1
ATOM 608 C CA . ASP A 1 85 ? 15.820 23.897 -4.311 1.00 89.00 85 ASP A CA 1
ATOM 609 C C . ASP A 1 85 ? 15.702 22.374 -4.125 1.00 89.00 85 ASP A C 1
ATOM 611 O O . ASP A 1 85 ? 16.626 21.656 -4.481 1.00 89.00 85 ASP A O 1
ATOM 615 N N . LEU A 1 86 ? 14.582 21.858 -3.605 1.00 94.81 86 LEU A N 1
ATOM 616 C CA . LEU A 1 86 ? 14.342 20.423 -3.419 1.00 94.81 86 LEU A CA 1
ATOM 617 C C . LEU A 1 86 ? 12.935 20.016 -3.865 1.00 94.81 86 LEU A C 1
ATOM 619 O O . LEU A 1 86 ? 12.030 20.850 -3.930 1.00 94.81 86 LEU A O 1
ATOM 623 N N . ALA A 1 87 ? 12.724 18.722 -4.111 1.00 96.69 87 ALA A N 1
ATOM 624 C CA . ALA A 1 87 ? 11.394 18.152 -4.333 1.00 96.69 87 ALA A CA 1
ATOM 625 C C . ALA A 1 87 ? 10.951 17.303 -3.134 1.00 96.69 87 ALA A C 1
ATOM 627 O O . ALA A 1 87 ? 11.648 16.375 -2.728 1.00 96.69 87 ALA A O 1
ATOM 628 N N . LEU A 1 88 ? 9.777 17.594 -2.575 1.00 97.69 88 LEU A N 1
ATOM 629 C CA . LEU A 1 88 ? 9.165 16.791 -1.522 1.00 97.69 88 LEU A CA 1
ATOM 630 C C . LEU A 1 88 ? 8.272 15.723 -2.153 1.00 97.69 88 LEU A C 1
ATOM 632 O O . LEU A 1 88 ? 7.261 16.029 -2.788 1.00 97.69 88 LEU A O 1
ATOM 636 N N . VAL A 1 89 ? 8.634 14.461 -1.955 1.00 98.38 89 VAL A N 1
ATOM 637 C CA . VAL A 1 89 ? 8.036 13.313 -2.635 1.00 98.38 89 VAL A CA 1
ATOM 638 C C . VAL A 1 89 ? 7.435 12.354 -1.611 1.00 98.38 89 VAL A C 1
ATOM 640 O O . VAL A 1 89 ? 8.120 11.886 -0.706 1.00 98.38 89 VAL A O 1
ATOM 643 N N . ALA A 1 90 ? 6.155 12.022 -1.767 1.00 98.06 90 ALA A N 1
ATOM 644 C CA . ALA A 1 90 ? 5.527 10.917 -1.050 1.00 98.06 90 ALA A CA 1
ATOM 645 C C . ALA A 1 90 ? 5.919 9.589 -1.703 1.00 98.06 90 ALA A C 1
ATOM 647 O O . ALA A 1 90 ? 5.922 9.485 -2.930 1.00 98.06 90 ALA A O 1
ATOM 648 N N . THR A 1 91 ? 6.196 8.560 -0.903 1.00 96.00 91 THR A N 1
ATOM 649 C CA . THR A 1 91 ? 6.552 7.223 -1.410 1.00 96.00 91 THR A CA 1
ATOM 650 C C . THR A 1 91 ? 5.645 6.137 -0.828 1.00 96.00 91 THR A C 1
ATOM 652 O O . THR A 1 91 ? 4.827 6.383 0.066 1.00 96.00 91 THR A O 1
ATOM 655 N N . GLY A 1 92 ? 5.715 4.925 -1.384 1.00 93.31 92 GLY A N 1
ATOM 656 C CA . GLY A 1 92 ? 5.020 3.762 -0.837 1.00 93.31 92 GLY A CA 1
ATOM 657 C C . GLY A 1 92 ? 3.501 3.943 -0.705 1.00 93.31 92 GLY A C 1
ATOM 658 O O . GLY A 1 92 ? 2.809 4.341 -1.640 1.00 93.31 92 GLY A O 1
ATOM 659 N N . GLY A 1 93 ? 2.946 3.588 0.461 1.00 93.88 93 GLY A N 1
ATOM 660 C CA . GLY A 1 93 ? 1.499 3.683 0.706 1.00 93.88 93 GLY A CA 1
ATOM 661 C C . GLY A 1 93 ? 0.958 5.108 0.678 1.00 93.88 93 GLY A C 1
ATOM 662 O O . GLY A 1 93 ? -0.168 5.321 0.224 1.00 93.88 93 GLY A O 1
ATOM 663 N N . TYR A 1 94 ? 1.767 6.076 1.104 1.00 97.00 94 TYR A N 1
ATOM 664 C CA . TYR A 1 94 ? 1.381 7.477 1.065 1.00 97.00 94 TYR A CA 1
ATOM 665 C C . TYR A 1 94 ? 1.384 8.032 -0.361 1.00 97.00 94 TYR A C 1
ATOM 667 O O . TYR A 1 94 ? 0.437 8.706 -0.774 1.00 97.00 94 TYR A O 1
ATOM 675 N N . GLY A 1 95 ? 2.393 7.666 -1.154 1.00 96.38 95 GLY A N 1
ATOM 676 C CA . GLY A 1 95 ? 2.468 8.034 -2.566 1.00 96.38 95 GLY A CA 1
ATOM 677 C C . GLY A 1 95 ? 1.242 7.576 -3.369 1.00 96.38 95 GLY A C 1
ATOM 678 O O . GLY A 1 95 ? 0.671 8.367 -4.124 1.00 96.38 95 GLY A O 1
ATOM 679 N N . ARG A 1 96 ? 0.712 6.372 -3.083 1.00 94.44 96 ARG A N 1
ATOM 680 C CA . ARG A 1 96 ? -0.554 5.860 -3.660 1.00 94.44 96 ARG A CA 1
ATOM 681 C C . ARG A 1 96 ? -1.838 6.496 -3.103 1.00 94.44 96 ARG A C 1
ATOM 683 O O . ARG A 1 96 ? -2.922 6.139 -3.566 1.00 94.44 96 ARG A O 1
ATOM 690 N N . ARG A 1 97 ? -1.748 7.407 -2.126 1.00 97.00 97 ARG A N 1
ATOM 691 C CA . ARG A 1 97 ? -2.891 7.973 -1.376 1.00 97.00 97 ARG A CA 1
ATOM 692 C C . ARG A 1 97 ? -3.726 6.895 -0.666 1.00 97.00 97 ARG A C 1
ATOM 694 O O . ARG A 1 97 ? -4.957 6.896 -0.713 1.00 97.00 97 ARG A O 1
ATOM 701 N N . GLU A 1 98 ? -3.039 5.947 -0.026 1.00 96.06 98 GLU A N 1
ATOM 702 C CA . GLU A 1 98 ? -3.617 4.800 0.689 1.00 96.06 98 GLU A CA 1
ATOM 703 C C . GLU A 1 98 ? -3.261 4.799 2.196 1.00 96.06 98 GLU A C 1
ATOM 705 O O . GLU A 1 98 ? -2.999 3.745 2.788 1.00 96.06 98 GLU A O 1
ATOM 710 N N . LEU A 1 99 ? -3.223 5.972 2.844 1.00 96.69 99 LEU A N 1
ATOM 711 C CA . LEU A 1 99 ? -2.964 6.071 4.287 1.00 96.69 99 LEU A CA 1
ATOM 712 C C . LEU A 1 99 ? -4.152 5.582 5.131 1.00 96.69 99 LEU A C 1
ATOM 714 O O . LEU A 1 99 ? -5.239 6.149 5.082 1.00 96.69 99 LEU A O 1
ATOM 718 N N . SER A 1 100 ? -3.926 4.570 5.972 1.00 96.25 100 SER A N 1
ATOM 719 C CA . SER A 1 100 ? -4.857 4.191 7.045 1.00 96.25 100 SER A CA 1
ATOM 720 C C . SER A 1 100 ? -4.658 5.079 8.283 1.00 96.25 100 SER A C 1
ATOM 722 O O . SER A 1 100 ? -3.609 5.706 8.420 1.00 96.25 100 SER A O 1
ATOM 724 N N . PRO A 1 101 ? -5.599 5.086 9.250 1.00 96.38 101 PRO A N 1
ATOM 725 C CA . PRO A 1 101 ? -5.579 6.001 10.403 1.00 96.38 101 PRO A CA 1
ATOM 726 C C . PRO A 1 101 ? -4.320 5.970 11.280 1.00 96.38 101 PRO A C 1
ATOM 728 O O . PRO A 1 101 ? -4.049 6.923 12.002 1.00 96.38 101 PRO A O 1
ATOM 731 N N . ARG A 1 102 ? -3.578 4.859 11.240 1.00 94.62 102 ARG A N 1
ATOM 732 C CA . ARG A 1 102 ? -2.332 4.624 11.997 1.00 94.62 102 ARG A CA 1
ATOM 733 C C . ARG A 1 102 ? -1.188 4.191 11.072 1.00 94.62 102 ARG A C 1
ATOM 735 O O . ARG A 1 102 ? -0.358 3.383 11.461 1.00 94.62 102 ARG A O 1
ATOM 742 N N . SER A 1 103 ? -1.244 4.593 9.802 1.00 92.62 103 SER A N 1
ATOM 743 C CA . SER A 1 103 ? -0.129 4.406 8.874 1.00 92.62 103 SER A CA 1
ATOM 744 C C . SER A 1 103 ? 0.891 5.524 9.056 1.00 92.62 103 SER A C 1
ATOM 746 O O . SER A 1 103 ? 0.509 6.689 9.149 1.00 92.62 103 SER A O 1
ATOM 748 N N . ASP A 1 104 ? 2.161 5.151 9.001 1.00 91.62 104 ASP A N 1
ATOM 749 C CA . ASP A 1 104 ? 3.303 6.051 8.900 1.00 91.62 104 ASP A CA 1
ATOM 750 C C . ASP A 1 104 ? 3.254 6.835 7.572 1.00 91.62 104 ASP A C 1
ATOM 752 O O . ASP A 1 104 ? 2.639 6.398 6.586 1.00 91.62 104 ASP A O 1
ATOM 756 N N . VAL A 1 105 ? 3.908 7.996 7.551 1.00 94.81 105 VAL A N 1
ATOM 757 C CA . VAL A 1 105 ? 4.010 8.882 6.384 1.00 94.81 105 VAL A CA 1
ATOM 758 C C . VAL A 1 105 ? 5.414 8.781 5.784 1.00 94.81 105 VAL A C 1
ATOM 760 O O . VAL A 1 105 ? 6.367 9.297 6.354 1.00 94.81 105 VAL A O 1
ATOM 763 N N . ASP A 1 106 ? 5.553 8.137 4.626 1.00 95.94 106 ASP A N 1
ATOM 764 C CA . ASP A 1 106 ? 6.858 7.952 3.974 1.00 95.94 106 ASP A CA 1
ATOM 765 C C . ASP A 1 106 ? 7.173 9.098 2.993 1.00 95.94 106 ASP A C 1
ATOM 767 O O . ASP A 1 106 ? 6.455 9.312 2.008 1.00 95.94 106 ASP A O 1
ATOM 771 N N . LEU A 1 107 ? 8.272 9.811 3.242 1.00 97.56 107 LEU A N 1
ATOM 772 C CA . LEU A 1 107 ? 8.711 11.017 2.541 1.00 97.56 107 LEU A CA 1
ATOM 773 C C . LEU A 1 107 ? 10.171 10.925 2.085 1.00 97.56 107 LEU A C 1
ATOM 775 O O . LEU A 1 107 ? 11.059 10.489 2.820 1.00 97.56 107 LEU A O 1
ATOM 779 N N . LEU A 1 108 ? 10.416 11.434 0.882 1.00 97.62 108 LEU A N 1
ATOM 780 C CA . LEU A 1 108 ? 11.735 11.704 0.328 1.00 97.62 108 LEU A CA 1
ATOM 781 C C . LEU A 1 108 ? 11.842 13.203 0.027 1.00 97.62 108 LEU A C 1
ATOM 783 O O . LEU A 1 108 ? 11.089 13.724 -0.793 1.00 97.62 108 LEU A O 1
ATOM 787 N N . ALA A 1 109 ? 12.782 13.889 0.669 1.00 97.62 109 ALA A N 1
ATOM 788 C CA . ALA A 1 109 ? 13.274 15.184 0.223 1.00 97.62 109 ALA A CA 1
ATOM 789 C C . ALA A 1 109 ? 14.385 14.938 -0.807 1.00 97.62 109 ALA A C 1
ATOM 791 O O . ALA A 1 109 ? 15.512 14.582 -0.458 1.00 97.62 109 ALA A O 1
ATOM 792 N N . LEU A 1 110 ? 14.041 15.065 -2.086 1.00 97.75 110 LEU A N 1
ATOM 793 C CA . LEU A 1 110 ? 14.970 14.892 -3.191 1.00 97.75 110 LEU A CA 1
ATOM 794 C C . LEU A 1 110 ? 15.792 16.170 -3.362 1.00 97.75 110 LEU A C 1
ATOM 796 O O . LEU A 1 110 ? 15.258 17.220 -3.728 1.00 97.75 110 LEU A O 1
ATOM 800 N N . LEU A 1 111 ? 17.082 16.058 -3.070 1.00 96.69 111 LEU A N 1
ATOM 801 C CA . LEU A 1 111 ? 18.050 17.146 -3.103 1.00 96.69 111 LEU A CA 1
ATOM 802 C C . LEU A 1 111 ? 18.654 17.305 -4.511 1.00 96.69 111 LEU A C 1
ATOM 804 O O . LEU A 1 111 ? 18.699 16.330 -5.271 1.00 96.69 111 LEU A O 1
ATOM 808 N N . PRO A 1 112 ? 19.177 18.498 -4.855 1.00 93.81 112 PRO A N 1
ATOM 809 C CA . PRO A 1 112 ? 19.978 18.690 -6.058 1.00 93.81 112 PRO A CA 1
ATOM 810 C C . PRO A 1 112 ? 21.161 17.720 -6.116 1.00 93.81 112 PRO A C 1
ATOM 812 O O . PRO A 1 112 ? 21.683 17.298 -5.082 1.00 93.81 112 PRO A O 1
ATOM 815 N N . SER A 1 113 ? 21.620 17.407 -7.331 1.00 91.31 113 SER A N 1
ATOM 816 C CA . SER A 1 113 ? 22.806 16.561 -7.523 1.00 91.31 113 SER A CA 1
ATOM 817 C C . SER A 1 113 ? 24.029 17.110 -6.778 1.00 91.31 113 SER A C 1
ATOM 819 O O . SER A 1 113 ? 24.162 18.318 -6.573 1.00 91.31 113 SER A O 1
ATOM 821 N N . GLN A 1 114 ? 24.988 16.236 -6.466 1.00 84.94 114 GLN A N 1
ATOM 822 C CA . GLN A 1 114 ? 26.261 16.633 -5.844 1.00 84.94 114 GLN A CA 1
ATOM 823 C C . GLN A 1 114 ? 27.070 17.639 -6.690 1.00 84.94 114 GLN A C 1
ATOM 825 O O . GLN A 1 114 ? 27.957 18.307 -6.171 1.00 84.94 114 GLN A O 1
ATOM 830 N N . LYS A 1 115 ? 26.774 17.751 -7.992 1.00 86.50 115 LYS A N 1
ATOM 831 C CA . LYS A 1 115 ? 27.416 18.692 -8.925 1.00 86.50 115 LYS A CA 1
ATOM 832 C C . LYS A 1 115 ? 26.695 20.041 -9.021 1.00 86.50 115 LYS A C 1
ATOM 834 O O . LYS A 1 115 ? 27.124 20.897 -9.790 1.00 86.50 115 LYS A O 1
ATOM 839 N N . ALA A 1 116 ? 25.573 20.209 -8.322 1.00 85.69 116 ALA A N 1
ATOM 840 C CA . ALA A 1 116 ? 24.853 21.472 -8.288 1.00 85.69 116 ALA A CA 1
ATOM 841 C C . ALA A 1 116 ? 25.667 22.555 -7.561 1.00 85.69 116 ALA A C 1
ATOM 843 O O . ALA A 1 116 ? 26.627 22.263 -6.851 1.00 85.69 116 ALA A O 1
ATOM 844 N N . ASP A 1 117 ? 25.243 23.809 -7.721 1.00 89.56 117 ASP A N 1
ATOM 845 C CA . ASP A 1 117 ? 25.770 24.930 -6.942 1.00 89.56 117 ASP A CA 1
ATOM 846 C C . ASP A 1 117 ? 25.749 24.601 -5.427 1.00 89.56 117 ASP A C 1
ATOM 848 O O . ASP A 1 117 ? 24.681 24.273 -4.894 1.00 89.56 117 ASP A O 1
ATOM 852 N N . PRO A 1 118 ? 26.892 24.676 -4.714 1.00 89.94 118 PRO A N 1
ATOM 853 C CA . PRO A 1 118 ? 26.960 24.360 -3.289 1.00 89.94 118 PRO A CA 1
ATOM 854 C C . PRO A 1 118 ? 25.989 25.177 -2.434 1.00 89.94 118 PRO A C 1
ATOM 856 O O . PRO A 1 118 ? 25.414 24.643 -1.485 1.00 89.94 118 PRO A O 1
ATOM 859 N N . ALA A 1 119 ? 25.752 26.448 -2.781 1.00 88.94 119 ALA A N 1
ATOM 860 C CA . ALA A 1 119 ? 24.803 27.282 -2.048 1.00 88.94 119 ALA A CA 1
ATOM 861 C C . ALA A 1 119 ? 23.362 26.784 -2.236 1.00 88.94 119 ALA A C 1
ATOM 863 O O . ALA A 1 119 ? 22.604 26.706 -1.267 1.00 88.94 119 ALA A O 1
ATOM 864 N N . ARG A 1 120 ? 22.997 26.381 -3.460 1.00 88.94 120 ARG A N 1
ATOM 865 C CA . ARG A 1 120 ? 21.729 25.699 -3.762 1.00 88.94 120 ARG A CA 1
ATOM 866 C C . ARG A 1 120 ? 21.531 24.443 -2.919 1.00 88.94 120 ARG A C 1
ATOM 868 O O . ARG A 1 120 ? 20.478 24.265 -2.308 1.00 88.94 120 ARG A O 1
ATOM 875 N N . LYS A 1 121 ? 22.549 23.585 -2.862 1.00 89.56 121 LYS A N 1
ATOM 876 C CA . LYS A 1 121 ? 22.486 22.332 -2.103 1.00 89.56 121 LYS A CA 1
ATOM 877 C C . LYS A 1 121 ? 22.333 22.584 -0.600 1.00 89.56 121 LYS A C 1
ATOM 879 O O . LYS A 1 121 ? 21.449 21.999 0.018 1.00 89.56 121 LYS A O 1
ATOM 884 N N . ALA A 1 122 ? 23.111 23.510 -0.041 1.00 90.62 122 ALA A N 1
ATOM 885 C CA . ALA A 1 122 ? 23.028 23.867 1.374 1.00 90.62 122 ALA A CA 1
ATOM 886 C C . ALA A 1 122 ? 21.642 24.418 1.760 1.00 90.62 122 ALA A C 1
ATOM 888 O O . ALA A 1 122 ? 21.105 24.064 2.810 1.00 90.62 122 ALA A O 1
ATOM 889 N N . ARG A 1 123 ? 21.015 25.237 0.898 1.00 90.75 123 ARG A N 1
ATOM 890 C CA . ARG A 1 123 ? 19.632 25.701 1.114 1.00 90.75 123 ARG A CA 1
ATOM 891 C C . ARG A 1 123 ? 18.632 24.544 1.105 1.00 90.75 123 ARG A C 1
ATOM 893 O O . ARG A 1 123 ? 17.777 24.483 1.985 1.00 90.75 123 ARG A O 1
ATOM 900 N N . ALA A 1 124 ? 18.748 23.620 0.150 1.00 93.25 124 ALA A N 1
ATOM 901 C CA . ALA A 1 124 ? 17.899 22.430 0.086 1.00 93.25 124 ALA A CA 1
ATOM 902 C C . ALA A 1 124 ? 18.032 21.552 1.346 1.00 93.25 124 ALA A C 1
ATOM 904 O O . ALA A 1 124 ? 17.025 21.148 1.927 1.00 93.25 124 ALA A O 1
ATOM 905 N N . GLU A 1 125 ? 19.260 21.297 1.799 1.00 94.00 125 GLU A N 1
ATOM 906 C CA . GLU A 1 125 ? 19.544 20.520 3.012 1.00 94.00 125 GLU A CA 1
ATOM 907 C C . GLU A 1 125 ? 18.964 21.197 4.268 1.00 94.00 125 GLU A C 1
ATOM 909 O O . GLU A 1 125 ? 18.284 20.540 5.058 1.00 94.00 125 GLU A O 1
ATOM 914 N N . ALA A 1 126 ? 19.114 22.520 4.404 1.00 92.38 126 ALA A N 1
ATOM 915 C CA . ALA A 1 126 ? 18.560 23.279 5.528 1.00 92.38 126 ALA A CA 1
ATOM 916 C C . ALA A 1 126 ? 17.019 23.247 5.578 1.00 92.38 126 ALA A C 1
ATOM 918 O O . ALA A 1 126 ? 16.422 23.138 6.658 1.00 92.38 126 ALA A O 1
ATOM 919 N N . VAL A 1 127 ? 16.354 23.314 4.417 1.00 93.00 127 VAL A N 1
ATOM 920 C CA . VAL A 1 127 ? 14.892 23.160 4.325 1.00 93.00 127 VAL A CA 1
ATOM 921 C C . VAL A 1 127 ? 14.481 21.735 4.696 1.00 93.00 127 VAL A C 1
ATOM 923 O O . VAL A 1 127 ? 13.531 21.562 5.460 1.00 93.00 127 VAL A O 1
ATOM 926 N N . ALA A 1 128 ? 15.197 20.714 4.212 1.00 94.62 128 ALA A N 1
ATOM 927 C CA . ALA A 1 128 ? 14.912 19.317 4.535 1.00 94.62 128 ALA A CA 1
ATOM 928 C C . ALA A 1 128 ? 15.051 19.029 6.041 1.00 94.62 128 ALA A C 1
ATOM 930 O O . ALA A 1 128 ? 14.166 18.403 6.627 1.00 94.62 128 ALA A O 1
ATOM 931 N N . GLU A 1 129 ? 16.106 19.530 6.688 1.00 94.06 129 GLU A N 1
ATOM 932 C CA . GLU A 1 129 ? 16.314 19.396 8.135 1.00 94.06 129 GLU A CA 1
ATOM 933 C C . GLU A 1 129 ? 15.222 20.118 8.939 1.00 94.06 129 GLU A C 1
ATOM 935 O O . GLU A 1 129 ? 14.676 19.587 9.910 1.00 94.06 129 GLU A O 1
ATOM 940 N N . SER A 1 130 ? 14.860 21.332 8.522 1.00 92.75 130 SER A N 1
ATOM 941 C CA . SER A 1 130 ? 13.800 22.105 9.175 1.00 92.75 130 SER A CA 1
ATOM 942 C C . SER A 1 130 ? 12.433 21.442 9.021 1.00 92.75 130 SER A C 1
ATOM 944 O O . SER A 1 130 ? 11.664 21.395 9.981 1.00 92.75 130 SER A O 1
ATOM 946 N N . LEU A 1 131 ? 12.153 20.850 7.855 1.00 93.12 131 LEU A N 1
ATOM 947 C CA . LEU A 1 131 ? 10.945 20.064 7.634 1.00 93.12 131 LEU A CA 1
ATOM 948 C C . LEU A 1 131 ? 10.932 18.821 8.524 1.00 93.12 131 LEU A C 1
ATOM 950 O O . LEU A 1 131 ? 9.920 18.558 9.166 1.00 93.12 131 LEU A O 1
ATOM 954 N N . HIS A 1 132 ? 12.046 18.090 8.611 1.00 93.38 132 HIS A N 1
ATOM 955 C CA . HIS A 1 132 ? 12.151 16.907 9.464 1.00 93.38 132 HIS A CA 1
ATOM 956 C C . HIS A 1 132 ? 11.819 17.222 10.931 1.00 93.38 132 HIS A C 1
ATOM 958 O O . HIS A 1 132 ? 10.999 16.535 11.542 1.00 93.38 132 HIS A O 1
ATOM 964 N N . ARG A 1 133 ? 12.373 18.317 11.470 1.00 92.00 133 ARG A N 1
ATOM 965 C CA . ARG A 1 133 ? 12.042 18.802 12.821 1.00 92.00 133 ARG A CA 1
ATOM 966 C C . ARG A 1 133 ? 10.567 19.188 12.949 1.00 92.00 133 ARG A C 1
ATOM 968 O O . ARG A 1 133 ? 9.903 18.772 13.894 1.00 92.00 133 ARG A O 1
ATOM 975 N N . ALA A 1 134 ? 10.024 19.913 11.971 1.00 92.12 134 ALA A N 1
ATOM 976 C CA . ALA A 1 134 ? 8.625 20.331 11.990 1.00 92.12 134 ALA A CA 1
ATOM 977 C C . ALA A 1 134 ? 7.642 19.141 11.967 1.00 92.12 134 ALA A C 1
ATOM 979 O O . ALA A 1 134 ? 6.598 19.197 12.620 1.00 92.12 134 ALA A O 1
ATOM 980 N N . LEU A 1 135 ? 7.962 18.056 11.247 1.00 92.75 135 LEU A N 1
ATOM 981 C CA . LEU A 1 135 ? 7.168 16.817 11.230 1.00 92.75 135 LEU A CA 1
ATOM 982 C C . LEU A 1 135 ? 7.092 16.177 12.619 1.00 92.75 135 LEU A C 1
ATOM 984 O O . LEU A 1 135 ? 6.006 15.797 13.068 1.00 92.75 135 LEU A O 1
ATOM 988 N N . TRP A 1 136 ? 8.236 16.096 13.300 1.00 91.12 136 TRP A N 1
ATOM 989 C CA . TRP A 1 136 ? 8.340 15.556 14.652 1.00 91.12 136 TRP A CA 1
ATOM 990 C C . TRP A 1 136 ? 7.526 16.381 15.654 1.00 91.12 136 TRP A C 1
ATOM 992 O O . TRP A 1 136 ? 6.684 15.843 16.375 1.00 91.12 136 TRP A O 1
ATOM 1002 N N . ASP A 1 137 ? 7.697 17.701 15.629 1.00 90.62 137 ASP A N 1
ATOM 1003 C CA . ASP A 1 137 ? 6.961 18.642 16.475 1.00 90.62 137 ASP A CA 1
ATOM 1004 C C . ASP A 1 137 ? 5.436 18.544 16.258 1.00 90.62 137 ASP A C 1
ATOM 1006 O O . ASP A 1 137 ? 4.635 18.551 17.206 1.00 90.62 137 ASP A O 1
ATOM 1010 N N . ALA A 1 138 ? 5.013 18.365 15.001 1.00 90.19 138 ALA A N 1
ATOM 1011 C CA . ALA A 1 138 ? 3.616 18.143 14.634 1.00 90.19 138 ALA A CA 1
ATOM 1012 C C . ALA A 1 138 ? 3.078 16.767 15.084 1.00 90.19 138 ALA A C 1
ATOM 1014 O O . ALA A 1 138 ? 1.864 16.555 15.089 1.00 90.19 138 ALA A O 1
ATOM 1015 N N . GLY A 1 139 ? 3.946 15.845 15.514 1.00 88.88 139 GLY A N 1
ATOM 1016 C CA . GLY A 1 139 ? 3.580 14.495 15.953 1.00 88.88 139 GLY A CA 1
ATOM 1017 C C . GLY A 1 139 ? 3.260 13.539 14.821 1.00 88.88 139 GLY A C 1
ATOM 1018 O O . GLY A 1 139 ? 2.463 12.618 15.012 1.00 88.88 139 GLY A O 1
ATOM 1019 N N . LEU A 1 140 ? 3.814 13.781 13.636 1.00 90.19 140 LEU A N 1
ATOM 1020 C CA . LEU A 1 140 ? 3.706 12.855 12.522 1.00 90.19 140 LEU A CA 1
ATOM 1021 C C . LEU A 1 140 ? 4.786 11.780 12.646 1.00 90.19 140 LEU A C 1
ATOM 1023 O O . LEU A 1 140 ? 5.977 12.074 12.621 1.00 90.19 140 LEU A O 1
ATOM 1027 N N . GLU A 1 141 ? 4.360 10.521 12.726 1.00 87.38 141 GLU A N 1
ATOM 1028 C CA . GLU A 1 141 ? 5.242 9.369 12.534 1.00 87.38 141 GLU A CA 1
ATOM 1029 C C . GLU A 1 141 ? 5.602 9.286 11.044 1.00 87.38 141 GLU A C 1
ATOM 1031 O O . GLU A 1 141 ? 4.833 8.763 10.232 1.00 87.38 141 GLU A O 1
ATOM 1036 N N . ALA A 1 142 ? 6.736 9.884 10.673 1.00 89.56 142 ALA A N 1
ATOM 1037 C CA . ALA A 1 142 ? 7.179 9.975 9.290 1.00 89.56 142 ALA A CA 1
ATOM 1038 C C . ALA A 1 142 ? 8.496 9.225 9.063 1.00 89.56 142 ALA A C 1
ATOM 1040 O O . ALA A 1 142 ? 9.503 9.503 9.716 1.00 89.56 142 ALA A O 1
ATOM 1041 N N . GLY A 1 143 ? 8.505 8.318 8.085 1.00 91.69 143 GLY A N 1
ATOM 1042 C CA . GLY A 1 143 ? 9.744 7.842 7.485 1.00 91.69 143 GLY A CA 1
ATOM 1043 C C . GLY A 1 143 ? 10.278 8.942 6.575 1.00 91.69 143 GLY A C 1
ATOM 1044 O O . GLY A 1 143 ? 9.680 9.209 5.541 1.00 91.69 143 GLY A O 1
ATOM 1045 N N . PHE A 1 144 ? 11.363 9.615 6.956 1.00 94.50 144 PHE A N 1
ATOM 1046 C CA . PHE A 1 144 ? 11.891 10.765 6.217 1.00 94.50 144 PHE A CA 1
ATOM 1047 C C . PHE A 1 144 ? 13.329 10.511 5.765 1.00 94.50 144 PHE A C 1
ATOM 1049 O O . PHE A 1 144 ? 14.193 10.205 6.584 1.00 94.50 144 PHE A O 1
ATOM 1056 N N . GLY A 1 145 ? 13.594 10.657 4.467 1.00 95.00 145 GLY A N 1
ATOM 1057 C CA . GLY A 1 145 ? 14.949 10.639 3.915 1.00 95.00 145 GLY A CA 1
ATOM 1058 C C . GLY A 1 145 ? 15.234 11.892 3.096 1.00 95.00 145 GLY A C 1
ATOM 1059 O O . GLY A 1 145 ? 14.394 12.294 2.300 1.00 95.00 145 GLY A O 1
ATOM 1060 N N . ALA A 1 146 ? 16.421 12.475 3.253 1.00 96.38 146 ALA A N 1
ATOM 1061 C CA . ALA A 1 146 ? 16.933 13.538 2.391 1.00 96.38 146 ALA A CA 1
ATOM 1062 C C . ALA A 1 146 ? 18.117 12.986 1.593 1.00 96.38 146 ALA A C 1
ATOM 1064 O O . ALA A 1 146 ? 19.082 12.520 2.198 1.00 96.38 146 ALA A O 1
ATOM 1065 N N . ARG A 1 147 ? 18.000 12.930 0.263 1.00 96.25 147 ARG A N 1
ATOM 1066 C CA . ARG A 1 147 ? 18.987 12.277 -0.614 1.00 96.25 147 ARG A CA 1
ATOM 1067 C C . ARG A 1 147 ? 19.028 12.933 -1.981 1.00 96.25 147 ARG A C 1
ATOM 1069 O O . ARG A 1 147 ? 18.006 13.435 -2.450 1.00 96.25 147 ARG A O 1
ATOM 1076 N N . THR A 1 148 ? 20.169 12.862 -2.655 1.00 96.62 148 THR A N 1
ATOM 1077 C CA . THR A 1 148 ? 20.236 13.171 -4.089 1.00 96.62 148 THR A CA 1
ATOM 1078 C C . THR A 1 148 ? 19.589 12.059 -4.920 1.00 96.62 148 THR A C 1
ATOM 1080 O O . THR A 1 148 ? 19.233 10.984 -4.413 1.00 96.62 148 THR A O 1
ATOM 1083 N N . LEU A 1 149 ? 19.436 12.294 -6.225 1.00 94.94 149 LEU A N 1
ATOM 1084 C CA . LEU A 1 149 ? 18.967 11.266 -7.151 1.00 94.94 149 LEU A CA 1
ATOM 1085 C C . LEU A 1 149 ? 19.906 10.050 -7.155 1.00 94.94 149 LEU A C 1
ATOM 1087 O O . LEU A 1 149 ? 19.442 8.918 -7.059 1.00 94.94 149 LEU A O 1
ATOM 1091 N N . GLU A 1 150 ? 21.220 10.267 -7.207 1.00 93.62 150 GLU A N 1
ATOM 1092 C CA . GLU A 1 150 ? 22.222 9.197 -7.256 1.00 93.62 150 GLU A CA 1
ATOM 1093 C C . GLU A 1 150 ? 22.192 8.319 -5.999 1.00 93.62 150 GLU A C 1
ATOM 1095 O O . GLU A 1 150 ? 22.225 7.090 -6.090 1.00 93.62 150 GLU A O 1
ATOM 1100 N N . GLU A 1 151 ? 22.072 8.939 -4.826 1.00 95.00 151 GLU A N 1
ATOM 1101 C CA . GLU A 1 151 ? 21.938 8.246 -3.541 1.00 95.00 151 GLU A CA 1
ATOM 1102 C C . GLU A 1 151 ? 20.623 7.461 -3.464 1.00 95.00 151 GLU A C 1
ATOM 1104 O O . GLU A 1 151 ? 20.598 6.318 -3.006 1.00 95.00 151 GLU A O 1
ATOM 1109 N N . THR A 1 152 ? 19.530 8.047 -3.962 1.00 94.50 152 THR A N 1
ATOM 1110 C CA . THR A 1 152 ? 18.215 7.394 -4.025 1.00 94.50 152 THR A CA 1
ATOM 1111 C C . THR A 1 152 ? 18.247 6.155 -4.920 1.00 94.50 152 THR A C 1
ATOM 1113 O O . THR A 1 152 ? 17.718 5.109 -4.541 1.00 94.50 152 THR A O 1
ATOM 1116 N N . LEU A 1 153 ? 18.894 6.242 -6.085 1.00 91.31 153 LEU A N 1
ATOM 1117 C CA . LEU A 1 153 ? 19.039 5.112 -7.005 1.00 91.31 153 LEU A CA 1
ATOM 1118 C C . LEU A 1 153 ? 19.980 4.041 -6.456 1.00 91.31 153 LEU A C 1
ATOM 1120 O O . LEU A 1 153 ? 19.713 2.858 -6.636 1.00 91.31 153 LEU A O 1
ATOM 1124 N N . THR A 1 154 ? 21.052 4.433 -5.768 1.00 91.38 154 THR A N 1
ATOM 1125 C CA . THR A 1 154 ? 21.970 3.486 -5.117 1.00 91.38 154 THR A CA 1
ATOM 1126 C C . THR A 1 154 ? 21.231 2.681 -4.052 1.00 91.38 154 THR A C 1
ATOM 1128 O O . THR A 1 154 ? 21.208 1.456 -4.120 1.00 91.38 154 THR A O 1
ATOM 1131 N N . LEU A 1 155 ? 20.489 3.355 -3.165 1.00 90.81 155 LEU A N 1
ATOM 1132 C CA . LEU A 1 155 ? 19.651 2.680 -2.173 1.00 90.81 155 LEU A CA 1
ATOM 1133 C C . LEU A 1 155 ? 18.606 1.759 -2.822 1.00 90.81 155 LEU A C 1
ATOM 1135 O O . LEU A 1 155 ? 18.336 0.677 -2.313 1.00 90.81 155 LEU A O 1
ATOM 1139 N N . ALA A 1 156 ? 18.013 2.168 -3.944 1.00 88.62 156 ALA A N 1
ATOM 1140 C CA . ALA A 1 156 ? 17.050 1.341 -4.664 1.00 88.62 156 ALA A CA 1
ATOM 1141 C C . ALA A 1 156 ? 17.678 0.095 -5.315 1.00 88.62 156 ALA A C 1
ATOM 1143 O O . ALA A 1 156 ? 16.972 -0.885 -5.539 1.00 88.62 156 ALA A O 1
ATOM 1144 N N . ARG A 1 157 ? 18.975 0.104 -5.638 1.00 86.25 157 ARG A N 1
ATOM 1145 C CA . ARG A 1 157 ? 19.674 -1.092 -6.136 1.00 86.25 157 ARG A CA 1
ATOM 1146 C C . ARG A 1 157 ? 19.976 -2.073 -5.005 1.00 86.25 157 ARG A C 1
ATOM 1148 O O . ARG A 1 157 ? 19.849 -3.273 -5.219 1.00 86.25 157 ARG A O 1
ATOM 1155 N N . ASP A 1 158 ? 20.287 -1.558 -3.818 1.00 86.25 158 ASP A N 1
ATOM 1156 C CA . ASP A 1 158 ? 20.687 -2.373 -2.667 1.00 86.25 158 ASP A CA 1
ATOM 1157 C C . ASP A 1 158 ? 19.492 -2.865 -1.825 1.00 86.25 158 ASP A C 1
ATOM 1159 O O . ASP A 1 158 ? 19.565 -3.922 -1.198 1.00 86.25 158 ASP A O 1
ATOM 1163 N N . ASP A 1 159 ? 18.367 -2.135 -1.818 1.00 86.62 159 ASP A N 1
ATOM 1164 C CA . ASP A 1 159 ? 17.148 -2.500 -1.090 1.00 86.62 159 ASP A CA 1
ATOM 1165 C C . ASP A 1 159 ? 15.909 -2.568 -1.998 1.00 86.62 159 ASP A C 1
ATOM 1167 O O . ASP A 1 159 ? 15.329 -1.573 -2.449 1.00 86.62 159 ASP A O 1
ATOM 1171 N N . HIS A 1 160 ? 15.404 -3.791 -2.153 1.00 80.94 160 HIS A N 1
ATOM 1172 C CA . HIS A 1 160 ? 14.167 -4.103 -2.860 1.00 80.94 160 HIS A CA 1
ATOM 1173 C C . HIS A 1 160 ? 12.920 -3.346 -2.348 1.00 80.94 160 HIS A C 1
ATOM 1175 O O . HIS A 1 160 ? 11.996 -3.085 -3.130 1.00 80.94 160 HIS A O 1
ATOM 1181 N N . THR A 1 161 ? 12.868 -2.977 -1.064 1.00 83.81 161 THR A N 1
ATOM 1182 C CA . THR A 1 161 ? 11.752 -2.275 -0.422 1.00 83.81 161 THR A CA 1
ATOM 1183 C C . THR A 1 161 ? 11.776 -0.823 -0.854 1.00 83.81 161 THR A C 1
ATOM 1185 O O . THR A 1 161 ? 10.760 -0.333 -1.354 1.00 83.81 161 THR A O 1
ATOM 1188 N N . ALA A 1 162 ? 12.943 -0.176 -0.757 1.00 86.12 162 ALA A N 1
ATOM 1189 C CA . ALA A 1 162 ? 13.175 1.165 -1.278 1.00 86.12 162 ALA A CA 1
ATOM 1190 C C . ALA A 1 162 ? 12.842 1.247 -2.775 1.00 86.12 162 ALA A C 1
ATOM 1192 O O . ALA A 1 162 ? 12.038 2.089 -3.178 1.00 86.12 162 ALA A O 1
ATOM 1193 N N . ARG A 1 163 ? 13.341 0.305 -3.590 1.00 87.00 163 ARG A N 1
ATOM 1194 C CA . ARG A 1 163 ? 13.038 0.241 -5.033 1.00 87.00 163 ARG A CA 1
ATOM 1195 C C . ARG A 1 163 ? 11.544 0.207 -5.322 1.00 87.00 163 ARG A C 1
ATOM 1197 O O . ARG A 1 163 ? 11.048 0.913 -6.191 1.00 87.00 163 ARG A O 1
ATOM 1204 N N . THR A 1 164 ? 10.813 -0.613 -4.573 1.00 87.19 164 THR A N 1
ATOM 1205 C CA . THR A 1 164 ? 9.367 -0.775 -4.759 1.00 87.19 164 THR A CA 1
ATOM 1206 C C . THR A 1 164 ? 8.596 0.455 -4.295 1.00 87.19 164 THR A C 1
ATOM 1208 O O . THR A 1 164 ? 7.620 0.837 -4.932 1.00 87.19 164 THR A O 1
ATOM 1211 N N . ALA A 1 165 ? 9.039 1.101 -3.213 1.00 90.00 165 ALA A N 1
ATOM 1212 C CA . ALA A 1 165 ? 8.432 2.331 -2.717 1.00 90.00 165 ALA A CA 1
ATOM 1213 C C . ALA A 1 165 ? 8.539 3.484 -3.730 1.00 90.00 165 ALA A C 1
ATOM 1215 O O . ALA A 1 165 ? 7.612 4.293 -3.813 1.00 90.00 165 ALA A O 1
ATOM 1216 N N . LEU A 1 166 ? 9.615 3.521 -4.529 1.00 91.00 166 LEU A N 1
ATOM 1217 C CA . LEU A 1 166 ? 9.806 4.499 -5.605 1.00 91.00 166 LEU A CA 1
ATOM 1218 C C . LEU A 1 166 ? 8.864 4.292 -6.799 1.00 91.00 166 LEU A C 1
ATOM 1220 O O . LEU A 1 166 ? 8.548 5.260 -7.478 1.00 91.00 166 LEU A O 1
ATOM 1224 N N . LEU A 1 167 ? 8.348 3.078 -7.034 1.00 88.31 167 LEU A N 1
ATOM 1225 C CA . LEU A 1 167 ? 7.348 2.832 -8.093 1.00 88.31 167 LEU A CA 1
ATOM 1226 C C . LEU A 1 167 ? 6.007 3.515 -7.833 1.00 88.31 167 LEU A C 1
ATOM 1228 O O . LEU A 1 167 ? 5.163 3.588 -8.727 1.00 88.31 167 LEU A O 1
ATOM 1232 N N . ASP A 1 168 ? 5.807 3.953 -6.597 1.00 91.12 168 ASP A N 1
ATOM 1233 C CA . ASP A 1 168 ? 4.613 4.627 -6.127 1.00 91.12 168 ASP A CA 1
ATOM 1234 C C . ASP A 1 168 ? 4.915 6.064 -5.686 1.00 91.12 168 ASP A C 1
ATOM 1236 O O . ASP A 1 168 ? 4.196 6.612 -4.853 1.00 91.12 168 ASP A O 1
ATOM 1240 N N . CYS A 1 169 ? 5.988 6.668 -6.203 1.00 94.38 169 CYS A N 1
ATOM 1241 C CA . CYS A 1 169 ? 6.346 8.036 -5.864 1.00 94.38 169 CYS A CA 1
ATOM 1242 C C . CYS A 1 169 ? 5.323 9.051 -6.403 1.00 94.38 169 CYS A C 1
ATOM 1244 O O . CYS A 1 169 ? 4.704 8.863 -7.452 1.00 94.38 169 CYS A O 1
ATOM 1246 N N . ARG A 1 170 ? 5.130 10.143 -5.661 1.00 96.62 170 ARG A N 1
ATOM 1247 C CA . ARG A 1 170 ? 4.260 11.254 -6.053 1.00 96.62 170 ARG A CA 1
ATOM 1248 C C . ARG A 1 170 ? 4.804 12.564 -5.507 1.00 96.62 170 ARG A C 1
ATOM 1250 O O . ARG A 1 170 ? 5.045 12.676 -4.307 1.00 96.62 170 ARG A O 1
ATOM 1257 N N . LEU A 1 171 ? 4.944 13.563 -6.372 1.00 97.81 171 LEU A N 1
ATOM 1258 C CA . LEU A 1 171 ? 5.310 14.915 -5.961 1.00 97.81 171 LEU A CA 1
ATOM 1259 C C . LEU A 1 171 ? 4.231 15.519 -5.052 1.00 97.81 171 LEU A C 1
ATOM 1261 O O . LEU A 1 171 ? 3.050 15.527 -5.407 1.00 97.81 171 LEU A O 1
ATOM 1265 N N . LEU A 1 172 ? 4.648 16.038 -3.897 1.00 97.38 172 LEU A N 1
ATOM 1266 C CA . LEU A 1 172 ? 3.801 16.822 -2.998 1.00 97.38 172 LEU A CA 1
ATOM 1267 C C . LEU A 1 172 ? 4.021 18.322 -3.193 1.00 97.38 172 LEU A C 1
ATOM 1269 O O . LEU A 1 172 ? 3.046 19.067 -3.282 1.00 97.38 172 LEU A O 1
ATOM 1273 N N . ALA A 1 173 ? 5.284 18.752 -3.237 1.00 95.56 173 ALA A N 1
ATOM 1274 C CA . ALA A 1 173 ? 5.688 20.150 -3.365 1.00 95.56 173 ALA A CA 1
ATOM 1275 C C . ALA A 1 173 ? 7.152 20.268 -3.833 1.00 95.56 173 ALA A C 1
ATOM 1277 O O . ALA A 1 173 ? 7.901 19.295 -3.778 1.00 95.56 173 ALA A O 1
ATOM 1278 N N . GLY A 1 174 ? 7.570 21.467 -4.245 1.00 94.69 174 GLY A N 1
ATOM 1279 C CA . GLY A 1 174 ? 8.964 21.772 -4.585 1.00 94.69 174 GLY A CA 1
ATOM 1280 C C . GLY A 1 174 ? 9.303 21.634 -6.072 1.00 94.69 174 GLY A C 1
ATOM 1281 O O . GLY A 1 174 ? 8.446 21.856 -6.928 1.00 94.69 174 GLY A O 1
ATOM 1282 N N . ASP A 1 175 ? 10.561 21.315 -6.379 1.00 94.19 175 ASP A N 1
ATOM 1283 C CA . ASP A 1 175 ? 11.099 21.283 -7.745 1.00 94.19 175 ASP A CA 1
ATOM 1284 C C . ASP A 1 175 ? 10.509 20.131 -8.586 1.00 94.19 175 ASP A C 1
ATOM 1286 O O . ASP A 1 175 ? 10.869 18.957 -8.461 1.00 94.19 175 ASP A O 1
ATOM 1290 N N . ALA A 1 176 ? 9.601 20.473 -9.501 1.00 95.06 176 ALA A N 1
ATOM 1291 C CA . ALA A 1 176 ? 8.987 19.502 -10.400 1.00 95.06 176 ALA A CA 1
ATOM 1292 C C . ALA A 1 176 ? 9.959 18.935 -11.453 1.00 95.06 176 ALA A C 1
ATOM 1294 O O . ALA A 1 176 ? 9.695 17.858 -11.992 1.00 95.06 176 ALA A O 1
ATOM 1295 N N . ALA A 1 177 ? 11.053 19.632 -11.778 1.00 94.44 177 ALA A N 1
ATOM 1296 C CA . ALA A 1 177 ? 12.066 19.124 -12.698 1.00 94.44 177 ALA A CA 1
ATOM 1297 C C . ALA A 1 177 ? 12.878 18.005 -12.035 1.00 94.44 177 ALA A C 1
ATOM 1299 O O . ALA A 1 177 ? 12.983 16.926 -12.621 1.00 94.44 177 ALA A O 1
ATOM 1300 N N . LEU A 1 178 ? 13.317 18.201 -10.784 1.00 94.62 178 LEU A N 1
ATOM 1301 C CA . LEU A 1 178 ? 13.978 17.147 -9.999 1.00 94.62 178 LEU A CA 1
ATOM 1302 C C . LEU A 1 178 ? 13.092 15.901 -9.864 1.00 94.62 178 LEU A C 1
ATOM 1304 O O . LEU A 1 178 ? 13.555 14.776 -10.048 1.00 94.62 178 LEU A O 1
ATOM 1308 N N . PHE A 1 179 ? 11.792 16.076 -9.609 1.00 96.81 179 PHE A N 1
ATOM 1309 C CA . PHE A 1 179 ? 10.875 14.936 -9.552 1.00 96.81 179 PHE A CA 1
ATOM 1310 C C . PHE A 1 179 ? 10.749 14.200 -10.895 1.00 96.81 179 PHE A C 1
ATOM 1312 O O . PHE A 1 179 ? 10.779 12.972 -10.923 1.00 96.81 179 PHE A O 1
ATOM 1319 N N . LYS A 1 180 ? 10.670 14.924 -12.018 1.00 95.75 180 LYS A N 1
ATOM 1320 C CA . LYS A 1 180 ? 10.640 14.302 -13.353 1.00 95.75 180 LYS A CA 1
ATOM 1321 C C . LYS A 1 180 ? 11.924 13.532 -13.662 1.00 95.75 180 LYS A C 1
ATOM 1323 O O . LYS A 1 180 ? 11.868 12.516 -14.355 1.00 95.75 180 LYS A O 1
ATOM 1328 N N . GLU A 1 181 ? 13.076 13.998 -13.183 1.00 94.81 181 GLU A N 1
ATOM 1329 C CA . GLU A 1 181 ? 14.337 13.256 -13.284 1.00 94.81 181 GLU A CA 1
ATOM 1330 C C . GLU A 1 181 ? 14.273 11.943 -12.498 1.00 94.81 181 GLU A C 1
ATOM 1332 O O . GLU A 1 181 ? 14.624 10.895 -13.045 1.00 94.81 181 GLU A O 1
ATOM 1337 N N . LEU A 1 182 ? 13.732 11.969 -11.274 1.00 94.88 182 LEU A N 1
ATOM 1338 C CA . LEU A 1 182 ? 13.480 10.761 -10.485 1.00 94.88 182 LEU A CA 1
ATOM 1339 C C . LEU A 1 182 ? 12.541 9.788 -11.210 1.00 94.88 182 LEU A C 1
ATOM 1341 O O . LEU A 1 182 ? 12.874 8.611 -11.329 1.00 94.88 182 LEU A O 1
ATOM 1345 N N . GLU A 1 183 ? 11.402 10.252 -11.731 1.00 92.38 183 GLU A N 1
ATOM 1346 C CA . GLU A 1 183 ? 10.455 9.397 -12.464 1.00 92.38 183 GLU A CA 1
ATOM 1347 C C . GLU A 1 183 ? 11.122 8.712 -13.665 1.00 92.38 183 GLU A C 1
ATOM 1349 O O . GLU A 1 183 ? 10.996 7.498 -13.849 1.00 92.38 183 GLU A O 1
ATOM 1354 N N . ARG A 1 184 ? 11.886 9.470 -14.462 1.00 90.56 184 ARG A N 1
ATOM 1355 C CA . ARG A 1 184 ? 12.628 8.929 -15.613 1.00 90.56 184 ARG A CA 1
ATOM 1356 C C . ARG A 1 184 ? 13.671 7.906 -15.181 1.00 90.56 184 ARG A C 1
ATOM 1358 O O . ARG A 1 184 ? 13.787 6.855 -15.814 1.00 90.56 184 ARG A O 1
ATOM 1365 N N . ALA A 1 185 ? 14.412 8.190 -14.114 1.00 90.19 185 ALA A N 1
ATOM 1366 C CA . ALA A 1 185 ? 15.439 7.292 -13.610 1.00 90.19 185 ALA A CA 1
ATOM 1367 C C . ALA A 1 185 ? 14.840 5.985 -13.072 1.00 90.19 185 ALA A C 1
ATOM 1369 O O . ALA A 1 185 ? 15.320 4.911 -13.423 1.00 90.19 185 ALA A O 1
ATOM 1370 N N . VAL A 1 186 ? 13.744 6.051 -12.309 1.00 86.19 186 VAL A N 1
ATOM 1371 C CA . VAL A 1 186 ? 13.033 4.869 -11.791 1.00 86.19 186 VAL A CA 1
ATOM 1372 C C . VAL A 1 186 ? 12.503 3.992 -12.929 1.00 86.19 186 VAL A C 1
ATOM 1374 O O . VAL A 1 186 ? 12.622 2.770 -12.871 1.00 86.19 186 VAL A O 1
ATOM 1377 N N . VAL A 1 187 ? 11.959 4.593 -13.993 1.00 80.50 187 VAL A N 1
ATOM 1378 C CA . VAL A 1 187 ? 11.521 3.843 -15.183 1.00 80.50 187 VAL A CA 1
ATOM 1379 C C . VAL A 1 187 ? 12.705 3.204 -15.913 1.00 80.50 187 VAL A C 1
ATOM 1381 O O . VAL A 1 187 ? 12.592 2.062 -16.353 1.00 80.50 187 VAL A O 1
ATOM 1384 N N . THR A 1 188 ? 13.836 3.906 -16.015 1.00 80.44 188 THR A N 1
ATOM 1385 C CA . THR A 1 188 ? 15.060 3.404 -16.670 1.00 80.44 188 THR A CA 1
ATOM 1386 C C . THR A 1 188 ? 15.706 2.264 -15.879 1.00 80.44 188 THR A C 1
ATOM 1388 O O . THR A 1 188 ? 16.197 1.299 -16.459 1.00 80.44 188 THR A O 1
ATOM 1391 N N . GLU A 1 189 ? 15.658 2.316 -14.546 1.00 72.94 189 GLU A N 1
ATOM 1392 C CA . GLU A 1 189 ? 16.077 1.204 -13.686 1.00 72.94 189 GLU A CA 1
ATOM 1393 C C . GLU A 1 189 ? 15.205 -0.050 -13.865 1.00 72.94 189 GLU A C 1
ATOM 1395 O O . GLU A 1 189 ? 15.639 -1.144 -13.520 1.00 72.94 189 GLU A O 1
ATOM 1400 N N . LEU A 1 190 ? 14.017 0.069 -14.461 1.00 67.56 190 LEU A N 1
ATOM 1401 C CA . LEU A 1 190 ? 13.156 -1.049 -14.855 1.00 67.56 190 LEU A CA 1
ATOM 1402 C C . LEU A 1 190 ? 13.265 -1.383 -16.359 1.00 67.56 190 LEU A C 1
ATOM 1404 O O . LEU A 1 190 ? 12.251 -1.659 -17.009 1.00 67.56 190 LEU A O 1
ATOM 1408 N N . ASP A 1 191 ? 14.473 -1.345 -16.929 1.00 68.12 191 ASP A N 1
ATOM 1409 C CA . ASP A 1 191 ? 14.739 -1.788 -18.308 1.00 68.12 191 ASP A CA 1
ATOM 1410 C C . ASP A 1 191 ? 14.407 -3.284 -18.516 1.00 68.12 191 ASP A C 1
ATOM 1412 O O . ASP A 1 191 ? 14.376 -4.073 -17.573 1.00 68.12 191 ASP A O 1
ATOM 1416 N N . ALA A 1 192 ? 14.176 -3.707 -19.759 1.00 61.00 192 ALA A N 1
ATOM 1417 C CA . ALA A 1 192 ? 13.635 -5.012 -20.138 1.00 61.00 192 ALA A CA 1
ATOM 1418 C C . ALA A 1 192 ? 14.362 -6.219 -19.520 1.00 61.00 192 ALA A C 1
ATOM 1420 O O . ALA A 1 192 ? 13.707 -7.186 -19.134 1.00 61.00 192 ALA A O 1
ATOM 1421 N N . ARG A 1 193 ? 15.696 -6.171 -19.382 1.00 61.78 193 ARG A N 1
ATOM 1422 C CA . ARG A 1 193 ? 16.462 -7.243 -18.712 1.00 61.78 193 ARG A CA 1
ATOM 1423 C C . ARG A 1 193 ? 16.224 -7.277 -17.200 1.00 61.78 193 ARG A C 1
ATOM 1425 O O . ARG A 1 193 ? 16.138 -8.359 -16.633 1.00 61.78 193 ARG A O 1
ATOM 1432 N N . LYS A 1 194 ? 16.060 -6.109 -16.578 1.00 75.75 194 LYS A N 1
ATOM 1433 C CA . LYS A 1 194 ? 15.773 -5.949 -15.146 1.00 75.75 1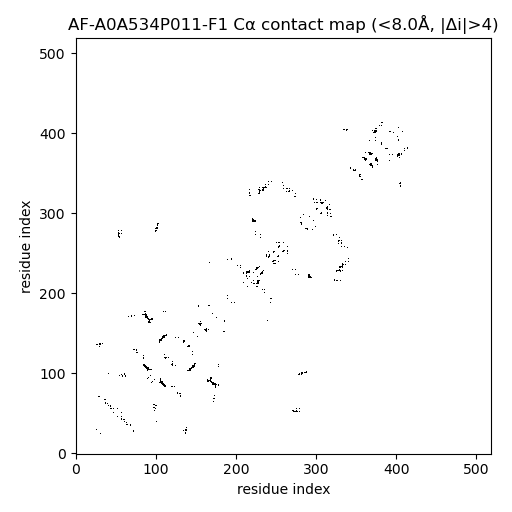94 LYS A CA 1
ATOM 1434 C C . LYS A 1 194 ? 14.306 -6.230 -14.809 1.00 75.75 194 LYS A C 1
ATOM 1436 O O . LYS A 1 194 ? 14.000 -6.528 -13.663 1.00 75.75 194 LYS A O 1
ATOM 1441 N N . ILE A 1 195 ? 13.392 -6.170 -15.787 1.00 81.88 195 ILE A N 1
ATOM 1442 C CA . ILE A 1 195 ? 11.973 -6.508 -15.573 1.00 81.88 195 ILE A CA 1
ATOM 1443 C C . ILE A 1 195 ? 11.812 -7.972 -15.159 1.00 81.88 195 ILE A C 1
ATOM 1445 O O . ILE A 1 195 ? 11.041 -8.238 -14.245 1.00 81.88 195 ILE A O 1
ATOM 1449 N N . GLU A 1 196 ? 12.506 -8.914 -15.803 1.00 83.06 196 GLU A N 1
ATOM 1450 C CA . GLU A 1 196 ? 12.372 -10.337 -15.450 1.00 83.06 196 GLU A CA 1
ATOM 1451 C C . GLU A 1 196 ? 12.912 -10.614 -14.046 1.00 83.06 196 GLU A C 1
ATOM 1453 O O . GLU A 1 196 ? 12.219 -11.224 -13.239 1.00 83.06 196 GLU A O 1
ATOM 1458 N N . GLU A 1 197 ? 14.091 -10.076 -13.729 1.00 83.88 197 GLU A N 1
ATOM 1459 C CA . GLU A 1 197 ? 14.682 -10.139 -12.388 1.00 83.88 197 GLU A CA 1
ATOM 1460 C C . GLU A 1 197 ? 13.732 -9.542 -11.340 1.00 83.88 197 GLU A C 1
ATOM 1462 O O . GLU A 1 197 ? 13.391 -10.199 -10.359 1.00 83.88 197 GLU A O 1
ATOM 1467 N N . PHE A 1 198 ? 13.186 -8.352 -11.607 1.00 84.56 198 PHE A N 1
ATOM 1468 C CA . PHE A 1 198 ? 12.198 -7.715 -10.742 1.00 84.56 198 PHE A CA 1
ATOM 1469 C C . PHE A 1 198 ? 10.948 -8.583 -10.540 1.00 84.56 198 PHE A C 1
ATOM 1471 O O . PHE A 1 198 ? 10.429 -8.673 -9.425 1.00 84.56 198 PHE A O 1
ATOM 1478 N N . ILE A 1 199 ? 10.431 -9.217 -11.598 1.00 86.88 199 ILE A N 1
ATOM 1479 C CA . ILE A 1 199 ? 9.265 -10.102 -11.496 1.00 86.88 199 ILE A CA 1
ATOM 1480 C C . ILE A 1 199 ? 9.611 -11.326 -10.647 1.00 86.88 199 ILE A C 1
ATOM 1482 O O . ILE A 1 199 ? 8.858 -11.641 -9.725 1.00 86.88 199 ILE A O 1
ATOM 1486 N N . GLU A 1 200 ? 10.734 -11.994 -10.908 1.00 86.94 200 GLU A N 1
ATOM 1487 C CA . GLU A 1 200 ? 11.181 -13.167 -10.150 1.00 86.94 200 GLU A CA 1
ATOM 1488 C C . GLU A 1 200 ? 11.358 -12.847 -8.659 1.00 86.94 200 GLU A C 1
ATOM 1490 O O . GLU A 1 200 ? 10.804 -13.551 -7.806 1.00 86.94 200 GLU A O 1
ATOM 1495 N N . GLU A 1 201 ? 12.015 -11.733 -8.335 1.00 87.50 201 GLU A N 1
ATOM 1496 C CA . GLU A 1 201 ? 12.176 -11.241 -6.965 1.00 87.50 201 GLU A CA 1
ATOM 1497 C C . GLU A 1 201 ? 10.825 -10.948 -6.298 1.00 87.50 201 GLU A C 1
ATOM 1499 O O . GLU A 1 201 ? 10.592 -11.334 -5.149 1.00 87.50 201 GLU A O 1
ATOM 1504 N N . LYS A 1 202 ? 9.885 -10.303 -7.007 1.00 89.81 202 LYS A N 1
ATOM 1505 C CA . LYS A 1 202 ? 8.540 -10.031 -6.472 1.00 89.81 202 LYS A CA 1
ATOM 1506 C C . LYS A 1 202 ? 7.737 -11.305 -6.246 1.00 89.81 202 LYS A C 1
ATOM 1508 O O . LYS A 1 202 ? 6.964 -11.375 -5.286 1.00 89.81 202 LYS A O 1
ATOM 1513 N N . LEU A 1 203 ? 7.909 -12.312 -7.098 1.00 90.44 203 LEU A N 1
ATOM 1514 C CA . LEU A 1 203 ? 7.290 -13.621 -6.920 1.00 90.44 203 LEU A CA 1
ATOM 1515 C C . LEU A 1 203 ? 7.883 -14.369 -5.726 1.00 90.44 203 LEU A C 1
ATOM 1517 O O . LEU A 1 203 ? 7.133 -15.039 -5.016 1.00 90.44 203 LEU A O 1
ATOM 1521 N N . GLU A 1 204 ? 9.190 -14.261 -5.484 1.00 90.69 204 GLU A N 1
ATOM 1522 C CA . GLU A 1 204 ? 9.835 -14.818 -4.290 1.00 90.69 204 GLU A CA 1
ATOM 1523 C C . GLU A 1 204 ? 9.354 -14.107 -3.015 1.00 90.69 204 GLU A C 1
ATOM 1525 O O . GLU A 1 204 ? 8.922 -14.769 -2.072 1.00 90.69 204 GLU A O 1
ATOM 1530 N N . GLU A 1 205 ? 9.285 -12.768 -3.007 1.00 90.56 205 GLU A N 1
ATOM 1531 C CA . GLU A 1 205 ? 8.738 -11.994 -1.880 1.00 90.56 205 GLU A CA 1
ATOM 1532 C C . GLU A 1 205 ? 7.288 -12.401 -1.573 1.00 90.56 205 GLU A C 1
ATOM 1534 O O . GLU A 1 205 ? 6.916 -12.617 -0.415 1.00 90.56 205 GLU A O 1
ATOM 1539 N N . LEU A 1 206 ? 6.457 -12.536 -2.612 1.00 90.81 206 LEU A N 1
ATOM 1540 C CA . LEU A 1 206 ? 5.067 -12.966 -2.486 1.00 90.81 206 LEU A CA 1
ATOM 1541 C C . LEU A 1 206 ? 4.971 -14.388 -1.920 1.00 90.81 206 LEU A C 1
ATOM 1543 O O . LEU A 1 206 ? 4.167 -14.621 -1.013 1.00 90.81 206 LEU A O 1
ATOM 1547 N N . ARG A 1 207 ? 5.788 -15.329 -2.413 1.00 90.56 207 ARG A N 1
ATOM 1548 C CA . ARG A 1 207 ? 5.842 -16.710 -1.904 1.00 90.56 207 ARG A CA 1
ATOM 1549 C C . ARG A 1 207 ? 6.279 -16.735 -0.440 1.00 90.56 207 ARG A C 1
ATOM 1551 O O . ARG A 1 207 ? 5.542 -17.258 0.396 1.00 90.56 207 ARG A O 1
ATOM 1558 N N . GLY A 1 208 ? 7.390 -16.084 -0.101 1.00 92.19 208 GLY A N 1
ATOM 1559 C CA . GLY A 1 208 ? 7.892 -15.990 1.271 1.00 92.19 208 GLY A CA 1
ATOM 1560 C C . GLY A 1 208 ? 6.904 -15.313 2.228 1.00 92.19 208 GLY A C 1
ATOM 1561 O O . GLY A 1 208 ? 6.732 -15.748 3.369 1.00 92.19 208 GLY A O 1
ATOM 1562 N N . ARG A 1 209 ? 6.185 -14.277 1.777 1.00 92.38 209 ARG A N 1
ATOM 1563 C CA . ARG A 1 209 ? 5.116 -13.645 2.566 1.00 92.38 209 ARG A CA 1
ATOM 1564 C C . ARG A 1 209 ? 3.941 -14.596 2.796 1.00 92.38 209 ARG A C 1
ATOM 1566 O O . ARG A 1 209 ? 3.506 -14.723 3.938 1.00 92.38 209 ARG A O 1
ATOM 1573 N N . ARG A 1 210 ? 3.451 -15.286 1.761 1.00 89.94 210 ARG A N 1
ATOM 1574 C CA . ARG A 1 210 ? 2.362 -16.270 1.899 1.00 89.94 210 ARG A CA 1
ATOM 1575 C C . ARG A 1 210 ? 2.752 -17.432 2.817 1.00 89.94 210 ARG A C 1
ATOM 1577 O O . ARG A 1 210 ? 1.895 -17.922 3.539 1.00 89.94 210 ARG A O 1
ATOM 1584 N N . THR A 1 211 ? 4.023 -17.826 2.865 1.00 90.12 211 THR A N 1
ATOM 1585 C CA . THR A 1 211 ? 4.507 -18.808 3.851 1.00 90.12 211 THR A CA 1
ATOM 1586 C C . THR A 1 211 ? 4.448 -18.254 5.278 1.00 90.12 211 THR A C 1
ATOM 1588 O O . THR A 1 211 ? 3.898 -18.906 6.160 1.00 90.12 211 THR A O 1
ATOM 1591 N N . ARG A 1 212 ? 4.946 -17.030 5.512 1.00 91.12 212 ARG A N 1
ATOM 1592 C CA . ARG A 1 212 ? 4.989 -16.408 6.852 1.00 91.12 212 ARG A CA 1
ATOM 1593 C C . ARG A 1 212 ? 3.613 -16.062 7.428 1.00 91.12 212 ARG A C 1
ATOM 1595 O O . ARG A 1 212 ? 3.390 -16.247 8.617 1.00 91.12 212 ARG A O 1
ATOM 1602 N N . TYR A 1 213 ? 2.704 -15.549 6.600 1.00 88.19 213 TYR A N 1
ATOM 1603 C CA . TYR A 1 213 ? 1.379 -15.065 7.022 1.00 88.19 213 TYR A CA 1
ATOM 1604 C C . TYR A 1 213 ? 0.243 -16.063 6.738 1.00 88.19 213 TYR A C 1
ATOM 1606 O O . TYR A 1 213 ? -0.928 -15.724 6.903 1.00 88.19 213 TYR A O 1
ATOM 1614 N N . GLY A 1 214 ? 0.590 -17.284 6.322 1.00 82.69 214 GLY A N 1
ATOM 1615 C CA . GLY A 1 214 ? -0.333 -18.366 5.994 1.00 82.69 214 GLY A CA 1
ATOM 1616 C C . GLY A 1 214 ? -0.791 -18.362 4.528 1.00 82.69 214 GLY A C 1
ATOM 1617 O O . GLY A 1 214 ? -1.290 -17.373 3.989 1.00 82.69 214 GLY A O 1
ATOM 1618 N N . GLY A 1 215 ? -0.639 -19.517 3.869 1.00 81.69 215 GLY A N 1
ATOM 1619 C CA . GLY A 1 215 ? -0.873 -19.701 2.429 1.00 81.69 215 GLY A CA 1
ATOM 1620 C C . GLY A 1 215 ? -2.339 -19.896 2.026 1.00 81.69 215 GLY A C 1
ATOM 1621 O O . GLY A 1 215 ? -2.626 -20.290 0.890 1.00 81.69 215 GLY A O 1
ATOM 1622 N N . SER A 1 216 ? -3.274 -19.632 2.940 1.00 90.12 216 SER A N 1
ATOM 1623 C CA . SER A 1 216 ? -4.711 -19.823 2.752 1.00 90.12 216 SER A CA 1
ATOM 1624 C C . SER A 1 216 ? -5.461 -18.515 2.964 1.00 90.12 216 SER A C 1
ATOM 1626 O O . SER A 1 216 ? -5.099 -17.715 3.818 1.00 90.12 216 SER A O 1
ATOM 1628 N N . VAL A 1 217 ? -6.533 -18.316 2.197 1.00 91.25 217 VAL A N 1
ATOM 1629 C CA . VAL A 1 217 ? -7.487 -17.227 2.459 1.00 91.25 217 VAL A CA 1
ATOM 1630 C C . VAL A 1 217 ? -8.408 -17.559 3.641 1.00 91.25 217 VAL A C 1
ATOM 1632 O O . VAL A 1 217 ? -9.020 -16.660 4.194 1.00 91.25 217 VAL A O 1
ATOM 1635 N N . TRP A 1 218 ? -8.480 -18.832 4.050 1.00 92.38 218 TRP A N 1
ATOM 1636 C CA . TRP A 1 218 ? -9.409 -19.366 5.058 1.00 92.38 218 TRP A CA 1
ATOM 1637 C C . TRP A 1 218 ? -8.791 -19.482 6.457 1.00 92.38 218 TRP A C 1
ATOM 1639 O O . TRP A 1 218 ? -9.119 -20.389 7.217 1.00 92.38 218 TRP A O 1
ATOM 1649 N N . LEU A 1 219 ? -7.837 -18.614 6.789 1.00 94.56 219 LEU A N 1
ATOM 1650 C CA . LEU A 1 219 ? -7.261 -18.590 8.133 1.00 94.56 219 LEU A CA 1
ATOM 1651 C C . LEU A 1 219 ? -8.301 -18.077 9.131 1.00 94.56 219 LEU A C 1
ATOM 1653 O O . LEU A 1 219 ? -9.049 -17.153 8.818 1.00 94.56 219 LEU A O 1
ATOM 1657 N N . LEU A 1 220 ? -8.322 -18.644 10.338 1.00 94.88 220 LEU A N 1
ATOM 1658 C CA . LEU A 1 220 ? -9.235 -18.207 11.400 1.00 94.88 220 LEU A CA 1
ATOM 1659 C C . LEU A 1 220 ? -8.944 -16.777 11.864 1.00 94.88 220 LEU A C 1
ATOM 1661 O O . LEU A 1 220 ? -9.873 -16.037 12.152 1.00 94.88 220 LEU A O 1
ATOM 1665 N N . GLU A 1 221 ? -7.672 -16.375 11.872 1.00 96.12 221 GLU A N 1
ATOM 1666 C CA . GLU A 1 221 ? -7.234 -15.018 12.212 1.00 96.12 221 GLU A CA 1
ATOM 1667 C C . GLU A 1 221 ? -6.390 -14.419 11.072 1.00 96.12 221 GLU A C 1
ATOM 1669 O O . GLU A 1 221 ? -5.159 -14.358 11.165 1.00 96.12 221 GLU A O 1
ATOM 1674 N N . PRO A 1 222 ? -7.016 -14.036 9.945 1.00 96.50 222 PRO A N 1
ATOM 1675 C CA . PRO A 1 222 ? -6.291 -13.613 8.755 1.00 96.50 222 PRO A CA 1
ATOM 1676 C C . PRO A 1 222 ? -5.657 -12.227 8.934 1.00 96.50 222 PRO A C 1
ATOM 1678 O O . PRO A 1 222 ? -6.126 -11.381 9.699 1.00 96.50 222 PRO A O 1
ATOM 1681 N N . HIS A 1 223 ? -4.593 -11.971 8.173 1.00 96.75 223 HIS A N 1
ATOM 1682 C CA . HIS A 1 223 ? -3.927 -10.671 8.128 1.00 96.75 223 HIS A CA 1
ATOM 1683 C C . HIS A 1 223 ? -4.388 -9.874 6.899 1.00 96.75 223 HIS A C 1
ATOM 1685 O O . HIS A 1 223 ? -4.099 -10.257 5.766 1.00 96.75 223 HIS A O 1
ATOM 1691 N N . ILE A 1 224 ? -5.032 -8.720 7.109 1.00 96.94 224 ILE A N 1
ATOM 1692 C CA . ILE A 1 224 ? -5.719 -7.946 6.051 1.00 96.94 224 ILE A CA 1
ATOM 1693 C C . ILE A 1 224 ? -4.741 -7.426 4.986 1.00 96.94 224 ILE A C 1
ATOM 1695 O O . ILE A 1 224 ? -5.031 -7.408 3.789 1.00 96.94 224 ILE A O 1
ATOM 1699 N N . LYS A 1 225 ? -3.557 -6.982 5.421 1.00 96.06 225 LYS A N 1
ATOM 1700 C CA . LYS A 1 225 ? -2.526 -6.431 4.532 1.00 96.06 225 LYS A CA 1
ATOM 1701 C C . LYS A 1 225 ? -1.604 -7.492 3.921 1.00 96.06 225 LYS A C 1
ATOM 1703 O O . LYS A 1 225 ? -1.419 -7.476 2.709 1.00 96.06 225 LYS A O 1
ATOM 1708 N N . GLN A 1 226 ? -1.013 -8.361 4.743 1.00 95.19 226 GLN A N 1
ATOM 1709 C CA . GLN A 1 226 ? 0.090 -9.247 4.350 1.00 95.19 226 GLN A CA 1
ATOM 1710 C C . GLN A 1 226 ? -0.339 -10.685 4.009 1.00 95.19 226 GLN A C 1
ATOM 1712 O O . GLN A 1 226 ? 0.424 -11.392 3.357 1.00 95.19 226 GLN A O 1
ATOM 1717 N N . GLY A 1 227 ? -1.522 -11.133 4.444 1.00 94.25 227 GLY A N 1
ATOM 1718 C CA . GLY A 1 227 ? -2.000 -12.495 4.188 1.00 94.25 227 GLY A CA 1
ATOM 1719 C C . GLY A 1 227 ? -2.310 -12.754 2.711 1.00 94.25 227 GLY A C 1
ATOM 1720 O O . GLY A 1 227 ? -2.390 -11.823 1.905 1.00 94.25 227 GLY A O 1
ATOM 1721 N N . LYS A 1 228 ? -2.522 -14.027 2.347 1.00 94.69 228 LYS A N 1
ATOM 1722 C CA . LYS A 1 228 ? -2.966 -14.389 0.994 1.00 94.69 228 LYS A CA 1
ATOM 1723 C C . LYS A 1 228 ? -4.290 -13.698 0.668 1.00 94.69 228 LYS A C 1
ATOM 1725 O O . LYS A 1 228 ? -5.249 -13.804 1.428 1.00 94.69 228 LYS A O 1
ATOM 1730 N N . GLY A 1 229 ? -4.341 -13.016 -0.474 1.00 95.25 229 GLY A N 1
ATOM 1731 C CA . GLY A 1 229 ? -5.507 -12.211 -0.846 1.00 95.25 229 GLY A CA 1
ATOM 1732 C C . GLY A 1 229 ? -5.623 -10.886 -0.086 1.00 95.25 229 GLY A C 1
ATOM 1733 O O 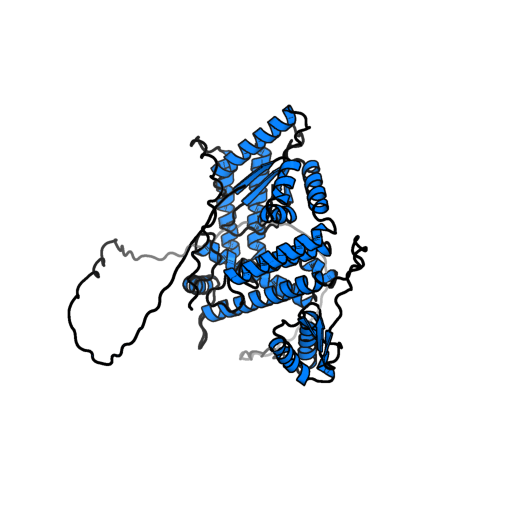. GLY A 1 229 ? -6.629 -10.196 -0.197 1.00 95.25 229 GLY A O 1
ATOM 1734 N N . GLY A 1 230 ? -4.607 -10.514 0.691 1.00 96.31 230 GLY A N 1
ATOM 1735 C CA . GLY A 1 230 ? -4.538 -9.218 1.347 1.00 96.31 230 GLY A CA 1
ATOM 1736 C C . GLY A 1 230 ? -4.183 -8.083 0.386 1.00 96.31 230 GLY A C 1
ATOM 1737 O O . GLY A 1 230 ? -3.841 -8.282 -0.782 1.00 96.31 230 GLY A O 1
ATOM 1738 N N . LEU A 1 231 ? -4.204 -6.855 0.905 1.00 96.88 231 LEU A N 1
ATOM 1739 C CA . LEU A 1 231 ? -3.920 -5.643 0.124 1.00 96.88 231 LEU A CA 1
ATOM 1740 C C . LEU A 1 231 ? -2.547 -5.681 -0.572 1.00 96.88 231 LEU A C 1
ATOM 1742 O O . LEU A 1 231 ? -2.408 -5.194 -1.696 1.00 96.88 231 LEU A O 1
ATOM 1746 N N . ARG A 1 232 ? -1.533 -6.281 0.067 1.00 95.19 232 ARG A N 1
ATOM 1747 C CA . ARG A 1 232 ? -0.179 -6.366 -0.491 1.00 95.19 232 ARG A CA 1
ATOM 1748 C C . ARG A 1 232 ? -0.068 -7.388 -1.630 1.00 95.19 232 ARG A C 1
ATOM 1750 O O . ARG A 1 232 ? 0.758 -7.192 -2.518 1.00 95.19 232 ARG A O 1
ATOM 1757 N N . ASP A 1 233 ? -0.907 -8.425 -1.661 1.00 95.31 233 ASP A N 1
ATOM 1758 C CA . ASP A 1 233 ? -0.973 -9.353 -2.801 1.00 95.31 233 ASP A CA 1
ATOM 1759 C C . ASP A 1 233 ? -1.472 -8.639 -4.061 1.00 95.31 233 ASP A C 1
ATOM 1761 O O . ASP A 1 233 ? -0.948 -8.863 -5.152 1.00 95.31 233 ASP A O 1
ATOM 1765 N N . LEU A 1 234 ? -2.454 -7.743 -3.928 1.00 95.62 234 LEU A N 1
ATOM 1766 C CA . LEU A 1 234 ? -2.907 -6.922 -5.051 1.00 95.62 234 LEU A CA 1
ATOM 1767 C C . LEU A 1 234 ? -1.841 -5.918 -5.488 1.00 95.62 234 LEU A C 1
ATOM 1769 O O . LEU A 1 234 ? -1.603 -5.768 -6.682 1.00 95.62 234 LEU A O 1
ATOM 1773 N N . GLN A 1 235 ? -1.183 -5.252 -4.536 1.00 94.56 235 GLN A N 1
ATOM 1774 C CA . GLN A 1 235 ? -0.104 -4.303 -4.834 1.00 94.56 235 GLN A CA 1
ATOM 1775 C C . GLN A 1 235 ? 1.041 -4.981 -5.595 1.00 94.56 235 GLN A C 1
ATOM 1777 O O . GLN A 1 235 ? 1.448 -4.478 -6.635 1.00 94.56 235 GLN A O 1
ATOM 1782 N N . ALA A 1 236 ? 1.487 -6.158 -5.145 1.00 93.50 236 ALA A N 1
ATOM 1783 C CA . ALA A 1 236 ? 2.530 -6.926 -5.822 1.00 93.50 236 ALA A CA 1
ATOM 1784 C C . ALA A 1 236 ? 2.149 -7.282 -7.267 1.00 93.50 236 ALA A C 1
ATOM 1786 O O . ALA A 1 236 ? 2.936 -7.058 -8.185 1.00 93.50 236 ALA A O 1
ATOM 1787 N N . ALA A 1 237 ? 0.922 -7.763 -7.480 1.00 94.38 237 ALA A N 1
ATOM 1788 C CA . ALA A 1 237 ? 0.427 -8.079 -8.816 1.00 94.38 237 ALA A CA 1
ATOM 1789 C C . ALA A 1 237 ? 0.347 -6.838 -9.724 1.00 94.38 237 ALA A C 1
ATOM 1791 O O . ALA A 1 237 ? 0.704 -6.907 -10.898 1.00 94.38 237 ALA A O 1
ATOM 1792 N N . LEU A 1 238 ? -0.078 -5.691 -9.184 1.00 93.19 238 LEU A N 1
ATOM 1793 C CA . LEU A 1 238 ? -0.124 -4.431 -9.927 1.00 93.19 238 LEU A CA 1
ATOM 1794 C C . LEU A 1 238 ? 1.271 -3.882 -10.240 1.00 93.19 238 LEU A C 1
ATOM 1796 O O . LEU A 1 238 ? 1.453 -3.338 -11.323 1.00 93.19 238 LEU A O 1
ATOM 1800 N N . TRP A 1 239 ? 2.257 -4.038 -9.352 1.00 91.88 239 TRP A N 1
ATOM 1801 C CA . TRP A 1 239 ? 3.644 -3.659 -9.643 1.00 91.88 239 TRP A CA 1
ATOM 1802 C C . TRP A 1 239 ? 4.243 -4.515 -10.759 1.00 91.88 239 TRP A C 1
ATOM 1804 O O . TRP A 1 239 ? 4.856 -3.969 -11.672 1.00 91.88 239 TRP A O 1
ATOM 1814 N N . ILE A 1 240 ? 4.006 -5.830 -10.736 1.00 91.12 240 ILE A N 1
ATOM 1815 C CA . ILE A 1 240 ? 4.403 -6.747 -11.816 1.00 91.12 240 ILE A CA 1
ATOM 1816 C C . ILE A 1 240 ? 3.747 -6.326 -13.141 1.00 91.12 240 ILE A C 1
ATOM 1818 O O . ILE A 1 240 ? 4.430 -6.156 -14.153 1.00 91.12 240 ILE A O 1
ATOM 1822 N N . ALA A 1 241 ? 2.436 -6.071 -13.127 1.00 90.12 241 ALA A N 1
ATOM 1823 C CA . ALA A 1 241 ? 1.708 -5.632 -14.314 1.00 90.12 241 ALA A CA 1
ATOM 1824 C C . ALA A 1 241 ? 2.188 -4.261 -14.822 1.00 90.12 241 ALA A C 1
ATOM 1826 O O . ALA A 1 241 ? 2.338 -4.070 -16.029 1.00 90.12 241 ALA A O 1
ATOM 1827 N N . ARG A 1 242 ? 2.484 -3.315 -13.922 1.00 87.88 242 ARG A N 1
ATOM 1828 C CA . ARG A 1 242 ? 3.054 -2.005 -14.264 1.00 87.88 242 ARG A CA 1
ATOM 1829 C C . ARG A 1 242 ? 4.435 -2.151 -14.892 1.00 87.88 242 ARG A C 1
ATOM 1831 O O . ARG A 1 242 ? 4.694 -1.511 -15.904 1.00 87.88 242 ARG A O 1
ATOM 1838 N N . ALA A 1 243 ? 5.302 -2.999 -14.342 1.00 85.94 243 ALA A N 1
ATOM 1839 C CA . ALA A 1 243 ? 6.635 -3.228 -14.889 1.00 85.94 243 ALA A CA 1
ATOM 1840 C C . ALA A 1 243 ? 6.559 -3.775 -16.325 1.00 85.94 243 ALA A C 1
ATOM 1842 O O . ALA A 1 243 ? 7.167 -3.189 -17.226 1.00 85.94 243 ALA A O 1
ATOM 1843 N N . ARG A 1 244 ? 5.750 -4.826 -16.540 1.00 85.94 244 ARG A N 1
ATOM 1844 C CA . ARG A 1 244 ? 5.636 -5.561 -17.813 1.00 85.94 244 ARG A CA 1
ATOM 1845 C C . ARG A 1 244 ? 4.788 -4.854 -18.870 1.00 85.94 244 ARG A C 1
ATOM 1847 O O . ARG A 1 244 ? 5.222 -4.695 -20.004 1.00 85.94 244 ARG A O 1
ATOM 1854 N N . HIS A 1 245 ? 3.577 -4.440 -18.507 1.00 84.44 245 HIS A N 1
ATOM 1855 C CA . HIS A 1 245 ? 2.563 -3.933 -19.440 1.00 84.44 245 HIS A CA 1
ATOM 1856 C C . HIS A 1 245 ? 2.318 -2.427 -19.317 1.00 84.44 245 HIS A C 1
ATOM 1858 O O . HIS A 1 245 ? 1.446 -1.906 -20.009 1.00 84.44 245 HIS A O 1
ATOM 1864 N N . LYS A 1 246 ? 3.063 -1.725 -18.451 1.00 84.94 246 LYS A N 1
ATOM 1865 C CA . LYS A 1 246 ? 2.944 -0.274 -18.224 1.00 84.94 246 LYS A CA 1
ATOM 1866 C C . LYS A 1 246 ? 1.523 0.168 -17.844 1.00 84.94 246 LYS A C 1
ATOM 1868 O O . LYS A 1 246 ? 1.109 1.265 -18.193 1.00 84.94 246 LYS A O 1
ATOM 1873 N N . VAL A 1 247 ? 0.791 -0.684 -17.116 1.00 86.19 247 VAL A N 1
ATOM 1874 C CA . VAL A 1 247 ? -0.542 -0.359 -16.583 1.00 86.19 247 VAL A CA 1
ATOM 1875 C C . VAL A 1 247 ? -0.454 0.386 -15.249 1.00 86.19 247 VAL A C 1
ATOM 1877 O O . VAL A 1 247 ? 0.320 0.027 -14.360 1.00 86.19 247 VAL A O 1
ATOM 1880 N N . ALA A 1 248 ? -1.290 1.403 -15.064 1.00 81.69 248 ALA A N 1
ATOM 1881 C CA . ALA A 1 248 ? -1.318 2.229 -13.862 1.00 81.69 248 ALA A CA 1
ATOM 1882 C C . ALA A 1 248 ? -2.067 1.569 -12.690 1.00 81.69 248 ALA A C 1
ATOM 1884 O O . ALA A 1 248 ? -1.761 1.846 -11.527 1.00 81.69 248 ALA A O 1
ATOM 1885 N N . GLY A 1 249 ? -3.029 0.678 -12.960 1.00 89.38 249 GLY A N 1
ATOM 1886 C CA . GLY A 1 249 ? -3.812 0.011 -11.919 1.00 89.38 249 GLY A CA 1
ATOM 1887 C C . GLY A 1 249 ? -4.896 -0.934 -12.445 1.00 89.38 249 GLY A C 1
ATOM 1888 O O . GLY A 1 249 ? -4.922 -1.290 -13.621 1.00 89.38 249 GLY A O 1
ATOM 1889 N N . LEU A 1 250 ? -5.832 -1.317 -11.566 1.00 90.75 250 LEU A N 1
ATOM 1890 C CA . LEU A 1 250 ? -6.904 -2.280 -11.870 1.00 90.75 250 LEU A CA 1
ATOM 1891 C C . LEU A 1 250 ? -7.817 -1.879 -13.044 1.00 90.75 250 LEU A C 1
ATOM 1893 O O . LEU A 1 250 ? -8.310 -2.757 -13.738 1.00 90.75 250 LEU A O 1
ATOM 1897 N N . GLY A 1 251 ? -8.090 -0.581 -13.242 1.00 90.38 251 GLY A N 1
ATOM 1898 C CA . GLY A 1 251 ? -8.929 -0.111 -14.359 1.00 90.38 251 GLY A CA 1
ATOM 1899 C C . GLY A 1 251 ? -8.285 -0.394 -15.709 1.00 90.38 251 GLY A C 1
ATOM 1900 O O . GLY A 1 251 ? -8.820 -1.169 -16.493 1.00 90.38 251 GLY A O 1
ATOM 1901 N N . GLU A 1 252 ? -7.081 0.140 -15.898 1.00 89.06 252 GLU A N 1
ATOM 1902 C CA . GLU A 1 252 ? -6.301 -0.054 -17.121 1.00 89.06 252 GLU A CA 1
ATOM 1903 C C . GLU A 1 252 ? -5.927 -1.528 -17.346 1.00 89.06 252 GLU A C 1
ATOM 1905 O O . GLU A 1 252 ? -5.890 -2.000 -18.476 1.00 89.06 252 GLU A O 1
ATOM 1910 N N . SER A 1 253 ? -5.735 -2.304 -16.271 1.00 87.88 253 SER A N 1
ATOM 1911 C CA . SER A 1 253 ? -5.568 -3.761 -16.385 1.00 87.88 253 SER A C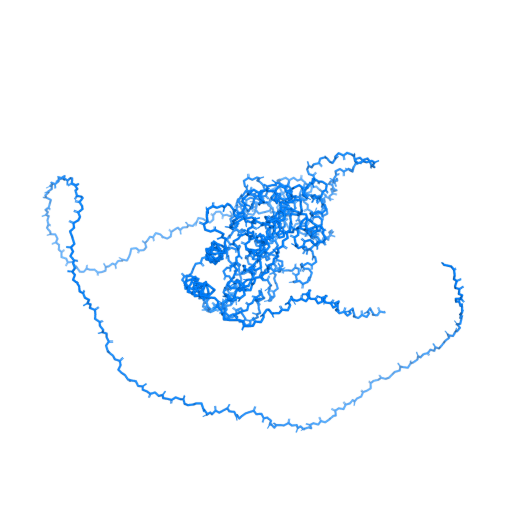A 1
ATOM 1912 C C . SER A 1 253 ? -6.773 -4.431 -17.059 1.00 87.88 253 SER A C 1
ATOM 1914 O O . SER A 1 253 ? -6.607 -5.398 -17.797 1.00 87.88 253 SER A O 1
ATOM 1916 N N . GLY A 1 254 ? -7.986 -3.920 -16.826 1.00 86.94 254 GLY A N 1
ATOM 1917 C CA . GLY A 1 254 ? -9.190 -4.374 -17.519 1.00 86.94 254 GLY A CA 1
ATOM 1918 C C . GLY A 1 254 ? -9.246 -3.927 -18.977 1.00 86.94 254 GLY A C 1
ATOM 1919 O O . GLY A 1 254 ? -9.539 -4.734 -19.854 1.00 86.94 254 GLY A O 1
ATOM 1920 N N . GLU A 1 255 ? -8.924 -2.660 -19.236 1.00 86.88 255 GLU A N 1
ATOM 1921 C CA . GLU A 1 255 ? -8.910 -2.069 -20.584 1.00 86.88 255 GLU A CA 1
ATOM 1922 C C . GLU A 1 255 ? -7.899 -2.761 -21.507 1.00 86.88 255 GLU A C 1
ATOM 1924 O O . GLU A 1 255 ? -8.197 -3.006 -22.673 1.00 86.88 255 GLU A O 1
ATOM 1929 N N . ARG A 1 256 ? -6.739 -3.165 -20.973 1.00 84.88 256 ARG A N 1
ATOM 1930 C CA . ARG A 1 256 ? -5.717 -3.934 -21.702 1.00 84.88 256 ARG A CA 1
ATOM 1931 C C . ARG A 1 256 ? -5.981 -5.443 -21.760 1.00 84.88 256 ARG A C 1
ATOM 1933 O O . ARG A 1 256 ? -5.122 -6.192 -22.213 1.00 84.88 256 ARG A O 1
ATOM 1940 N N . GLY A 1 257 ? -7.129 -5.917 -21.272 1.00 83.62 257 GLY A N 1
ATOM 1941 C CA . GLY A 1 257 ? -7.498 -7.336 -21.316 1.00 83.62 257 GLY A CA 1
ATOM 1942 C C . GLY A 1 257 ? -6.723 -8.247 -20.354 1.00 83.62 257 GLY A C 1
ATOM 1943 O O . GLY A 1 257 ? -6.873 -9.466 -20.422 1.00 83.62 257 GLY A O 1
ATOM 1944 N N . LEU A 1 258 ? -5.937 -7.688 -19.422 1.00 86.06 258 LEU A N 1
ATOM 1945 C CA . LEU A 1 258 ? -5.225 -8.460 -18.393 1.00 86.06 258 LEU A CA 1
ATOM 1946 C C . LEU A 1 258 ? -6.170 -8.999 -17.316 1.00 86.06 258 LEU A C 1
ATOM 1948 O O . LEU A 1 258 ? -5.824 -9.944 -16.615 1.00 86.06 258 LEU A O 1
ATOM 1952 N N . LEU A 1 259 ? -7.351 -8.406 -17.149 1.00 88.00 259 LEU A N 1
ATOM 1953 C CA . LEU A 1 259 ? -8.417 -8.934 -16.303 1.00 88.00 259 LEU A CA 1
ATOM 1954 C C . LEU A 1 259 ? -9.779 -8.721 -16.970 1.00 88.00 259 LEU A C 1
ATOM 1956 O O . LEU A 1 259 ? -10.049 -7.640 -17.490 1.00 88.00 259 LEU A O 1
ATOM 1960 N N . PRO A 1 260 ? -10.702 -9.688 -16.888 1.00 87.25 260 PRO A N 1
ATOM 1961 C CA . PRO A 1 260 ? -12.092 -9.453 -17.254 1.00 87.25 260 PRO A CA 1
ATOM 1962 C C . PRO A 1 260 ? -12.710 -8.314 -16.422 1.00 87.25 260 PRO A C 1
ATOM 1964 O O . PRO A 1 260 ? -12.529 -8.266 -15.206 1.00 87.25 260 PRO A O 1
ATOM 1967 N N . LEU A 1 261 ? -13.531 -7.447 -17.032 1.00 88.31 261 LEU A N 1
ATOM 1968 C CA . LEU A 1 261 ? -14.154 -6.301 -16.334 1.00 88.31 261 LEU A CA 1
ATOM 1969 C C . LEU A 1 261 ? -14.913 -6.693 -15.053 1.00 88.31 261 LEU A C 1
ATOM 1971 O O . LEU A 1 261 ? -14.884 -5.968 -14.060 1.00 88.31 261 LEU A O 1
ATOM 1975 N N . ARG A 1 262 ? -15.546 -7.871 -15.041 1.00 88.62 262 ARG A N 1
ATOM 1976 C CA . ARG A 1 262 ? -16.224 -8.428 -13.855 1.00 88.62 262 ARG A CA 1
ATOM 1977 C C . ARG A 1 262 ? -15.267 -8.640 -12.671 1.00 88.62 262 ARG A C 1
ATOM 1979 O O . ARG A 1 262 ? -15.649 -8.413 -11.530 1.00 88.62 262 ARG A O 1
ATOM 1986 N N . GLU A 1 263 ? -14.040 -9.085 -12.941 1.00 90.44 263 GLU A N 1
ATOM 1987 C CA . GLU A 1 263 ? -13.016 -9.353 -11.927 1.00 90.44 263 GLU A CA 1
ATOM 1988 C C . GLU A 1 263 ? -12.391 -8.049 -11.458 1.00 90.44 263 GLU A C 1
ATOM 1990 O O . GLU A 1 263 ? -12.143 -7.890 -10.269 1.00 90.44 263 GLU A O 1
ATOM 1995 N N . VAL A 1 264 ? -12.244 -7.068 -12.353 1.00 94.31 264 VAL A N 1
ATOM 1996 C CA . VAL A 1 264 ? -11.863 -5.703 -11.971 1.00 94.31 264 VAL A CA 1
ATOM 1997 C C . VAL A 1 264 ? -12.876 -5.108 -10.990 1.00 94.31 264 VAL A C 1
ATOM 1999 O O . VAL A 1 264 ? -12.483 -4.541 -9.971 1.00 94.31 264 VAL A O 1
ATOM 2002 N N . GLN A 1 265 ? -14.177 -5.242 -11.264 1.00 95.69 265 GLN A N 1
ATOM 2003 C CA . GLN A 1 265 ? -15.235 -4.755 -10.370 1.00 95.69 265 GLN A CA 1
ATOM 2004 C C . GLN A 1 265 ? -15.230 -5.490 -9.023 1.00 95.69 265 GLN A C 1
ATOM 2006 O O . GLN A 1 265 ? -15.250 -4.836 -7.979 1.00 95.69 265 GLN A O 1
ATOM 2011 N N . ALA A 1 266 ? -15.134 -6.824 -9.037 1.00 95.75 266 ALA A N 1
ATOM 2012 C CA . ALA A 1 266 ? -15.055 -7.632 -7.821 1.00 95.75 266 ALA A CA 1
ATOM 2013 C C . ALA A 1 266 ? -13.819 -7.280 -6.975 1.00 95.75 266 ALA A C 1
ATOM 2015 O O . ALA A 1 266 ? -13.947 -7.024 -5.780 1.00 95.75 266 ALA A O 1
ATOM 2016 N N . ALA A 1 267 ? -12.641 -7.158 -7.596 1.00 97.19 267 ALA A N 1
ATOM 2017 C CA . ALA A 1 267 ? -11.405 -6.775 -6.920 1.00 97.19 267 ALA A CA 1
ATOM 2018 C C . ALA A 1 267 ? -11.465 -5.348 -6.354 1.00 97.19 267 ALA A C 1
ATOM 2020 O O . ALA A 1 267 ? -10.950 -5.096 -5.267 1.00 97.19 267 ALA A O 1
ATOM 2021 N N . ARG A 1 268 ? -12.116 -4.401 -7.046 1.00 97.44 268 ARG A N 1
ATOM 2022 C CA . ARG A 1 268 ? -12.325 -3.035 -6.532 1.00 97.44 268 ARG A CA 1
ATOM 2023 C C . ARG A 1 268 ? -13.218 -3.019 -5.294 1.00 97.44 268 ARG A C 1
ATOM 2025 O O . ARG A 1 268 ? -12.870 -2.333 -4.334 1.00 97.44 268 ARG A O 1
ATOM 2032 N N . ALA A 1 269 ? -14.326 -3.761 -5.317 1.00 98.06 269 ALA A N 1
ATOM 2033 C CA . ALA A 1 269 ? -15.235 -3.879 -4.178 1.00 98.06 269 ALA A CA 1
ATOM 2034 C C . ALA A 1 269 ? -14.551 -4.576 -2.993 1.00 98.06 269 ALA A C 1
ATOM 2036 O O . ALA A 1 269 ? -14.569 -4.060 -1.879 1.00 98.06 269 ALA A O 1
ATOM 2037 N N . ALA A 1 270 ? -13.854 -5.684 -3.250 1.00 98.44 270 ALA A N 1
ATOM 2038 C CA . ALA A 1 270 ? -13.080 -6.397 -2.242 1.00 98.44 270 ALA A CA 1
ATOM 2039 C C . ALA A 1 270 ? -11.975 -5.520 -1.633 1.00 98.44 270 ALA A C 1
ATOM 2041 O O . ALA A 1 270 ? -11.818 -5.476 -0.417 1.00 98.44 270 ALA A O 1
ATOM 2042 N N . ARG A 1 271 ? -11.245 -4.756 -2.457 1.00 98.12 271 ARG A N 1
ATOM 2043 C CA . ARG A 1 271 ? -10.224 -3.812 -1.982 1.00 98.12 271 ARG A CA 1
ATOM 2044 C C . ARG A 1 271 ? -10.829 -2.723 -1.099 1.00 98.12 271 ARG A C 1
ATOM 2046 O O . ARG A 1 271 ? -10.230 -2.372 -0.089 1.00 98.12 271 ARG A O 1
ATOM 2053 N N . ASP A 1 272 ? -11.984 -2.173 -1.479 1.00 98.38 272 ASP A N 1
ATOM 2054 C CA . ASP A 1 272 ? -12.686 -1.183 -0.654 1.00 98.38 272 ASP A CA 1
ATOM 2055 C C . ASP A 1 272 ? -13.110 -1.762 0.699 1.00 98.38 272 ASP A C 1
ATOM 2057 O O . ASP A 1 272 ? -12.860 -1.145 1.734 1.00 98.38 272 ASP A O 1
ATOM 2061 N N . TRP A 1 273 ? -13.649 -2.984 0.694 1.00 98.31 273 TRP A N 1
ATOM 2062 C CA . TRP A 1 273 ? -14.016 -3.709 1.906 1.00 98.31 273 TRP A CA 1
ATOM 2063 C C . TRP A 1 273 ? -12.819 -3.947 2.835 1.00 98.31 273 TRP A C 1
ATOM 2065 O O . TRP A 1 273 ? -12.873 -3.593 4.013 1.00 98.31 273 TRP A O 1
ATOM 2075 N N . LEU A 1 274 ? -11.705 -4.475 2.312 1.00 98.44 274 LEU A N 1
ATOM 2076 C CA . LEU A 1 274 ? -10.499 -4.715 3.112 1.00 98.44 274 LEU A CA 1
ATOM 2077 C C . LEU A 1 274 ? -9.926 -3.415 3.689 1.00 98.44 274 LEU A C 1
ATOM 2079 O O . LEU A 1 274 ? -9.481 -3.402 4.835 1.00 98.44 274 LEU A O 1
ATOM 2083 N N . TRP A 1 275 ? -9.975 -2.307 2.941 1.00 98.19 275 TRP A N 1
ATOM 2084 C CA . TRP A 1 275 ? -9.598 -0.998 3.476 1.00 98.19 275 TRP A CA 1
ATOM 2085 C C . TRP A 1 275 ? -10.531 -0.536 4.591 1.00 98.19 275 TRP A C 1
ATOM 2087 O O . TRP A 1 275 ? -10.049 -0.068 5.619 1.00 98.19 275 TRP A O 1
ATOM 2097 N N . LYS A 1 276 ? -11.848 -0.696 4.427 1.00 98.00 276 LYS A N 1
ATOM 2098 C CA . LYS A 1 276 ? -12.831 -0.337 5.456 1.00 98.00 276 LYS A CA 1
ATOM 2099 C C . LYS A 1 276 ? -12.569 -1.109 6.749 1.00 98.00 276 LYS A C 1
ATOM 2101 O O . LYS A 1 276 ? -12.533 -0.509 7.821 1.00 98.00 276 LYS A O 1
ATOM 2106 N N . LEU A 1 277 ? -12.309 -2.409 6.629 1.00 97.88 277 LEU A N 1
ATOM 2107 C CA . LEU A 1 277 ? -12.006 -3.286 7.754 1.00 97.88 277 LEU A CA 1
ATOM 2108 C C . LEU A 1 277 ? -10.683 -2.921 8.438 1.00 97.88 277 LEU A C 1
ATOM 2110 O O . LEU A 1 277 ? -10.625 -2.825 9.661 1.00 97.88 277 LEU A O 1
ATOM 2114 N N . ARG A 1 278 ? -9.634 -2.645 7.653 1.00 98.00 278 ARG A N 1
ATOM 2115 C CA . ARG A 1 278 ? -8.335 -2.183 8.162 1.00 98.00 278 ARG A CA 1
ATOM 2116 C C . ARG A 1 278 ? -8.451 -0.850 8.903 1.00 98.00 278 ARG A C 1
ATOM 2118 O O . ARG A 1 278 ? -7.884 -0.688 9.979 1.00 98.00 278 ARG A O 1
ATOM 2125 N N . ASN A 1 279 ? -9.206 0.097 8.350 1.00 97.88 279 ASN A N 1
ATOM 2126 C CA . ASN A 1 279 ? -9.436 1.392 8.985 1.00 97.88 279 ASN A CA 1
ATOM 2127 C C . ASN A 1 279 ? -10.180 1.222 10.312 1.00 97.88 279 ASN A C 1
ATOM 2129 O O . ASN A 1 279 ? -9.758 1.790 11.316 1.00 97.88 279 ASN A O 1
ATOM 2133 N N . GLU A 1 280 ? -11.233 0.399 10.338 1.00 97.56 280 GLU A N 1
ATOM 2134 C CA . GLU A 1 280 ? -11.951 0.069 11.571 1.00 97.56 280 GLU A CA 1
ATOM 2135 C C . GLU A 1 280 ? -11.022 -0.543 12.623 1.00 97.56 280 GLU A C 1
ATOM 2137 O O . GLU A 1 280 ? -11.040 -0.117 13.776 1.00 97.56 280 GLU A O 1
ATOM 2142 N N . LEU A 1 281 ? -10.158 -1.477 12.223 1.00 97.44 281 LEU A N 1
ATOM 2143 C CA . LEU A 1 281 ? -9.185 -2.109 13.111 1.00 97.44 281 LEU A CA 1
ATOM 2144 C C . LEU A 1 281 ? -8.221 -1.095 13.735 1.00 97.44 281 LEU A C 1
ATOM 2146 O O . LEU A 1 281 ? -7.992 -1.111 14.946 1.00 97.44 281 LEU A O 1
ATOM 2150 N N . HIS A 1 282 ? -7.706 -0.169 12.932 1.00 97.50 282 HIS A N 1
ATOM 2151 C CA . HIS A 1 282 ? -6.825 0.901 13.395 1.00 97.50 282 HIS A CA 1
ATOM 2152 C C . HIS A 1 282 ? -7.536 1.881 14.343 1.00 97.50 282 HIS A C 1
ATOM 2154 O O . HIS A 1 282 ? -6.945 2.330 15.329 1.00 97.50 282 HIS A O 1
ATOM 2160 N N . TYR A 1 283 ? -8.799 2.224 14.067 1.00 96.75 283 TYR A N 1
ATOM 2161 C CA . TYR A 1 283 ? -9.596 3.075 14.953 1.00 96.75 283 TYR A CA 1
ATOM 2162 C C . TYR A 1 283 ? -9.917 2.377 16.274 1.00 96.75 283 TYR A C 1
ATOM 2164 O O . TYR A 1 283 ? -9.800 2.985 17.335 1.00 96.75 283 TYR A O 1
ATOM 2172 N N . ALA A 1 284 ? -10.277 1.096 16.221 1.00 94.56 284 ALA A N 1
ATOM 2173 C CA . ALA A 1 284 ? -10.598 0.301 17.393 1.00 94.56 284 ALA A CA 1
ATOM 2174 C C . ALA A 1 284 ? -9.364 0.100 18.290 1.00 94.56 284 ALA A C 1
ATOM 2176 O O . ALA A 1 284 ? -9.403 0.363 19.494 1.00 94.56 284 ALA A O 1
ATOM 2177 N N . THR A 1 285 ? -8.251 -0.362 17.730 1.00 94.44 285 THR A N 1
ATOM 2178 C CA . THR A 1 285 ? -7.056 -0.706 18.517 1.00 94.44 285 THR A CA 1
ATOM 2179 C C . THR A 1 285 ? -6.214 0.510 18.893 1.00 94.44 285 THR A C 1
ATOM 2181 O O . THR A 1 285 ? -5.451 0.447 19.855 1.00 94.44 285 THR A O 1
ATOM 2184 N N . GLY A 1 286 ? -6.320 1.606 18.133 1.00 94.06 286 GLY A N 1
ATOM 2185 C CA . GLY A 1 286 ? -5.421 2.752 18.246 1.00 94.06 286 GLY A CA 1
ATOM 2186 C C . GLY A 1 286 ? -3.992 2.456 17.778 1.00 94.06 286 GLY A C 1
ATOM 2187 O O . GLY A 1 286 ? -3.120 3.298 17.968 1.00 94.06 286 GLY A O 1
ATOM 2188 N N . ARG A 1 287 ? -3.743 1.287 17.174 1.00 92.88 287 ARG A N 1
ATOM 2189 C CA . ARG A 1 287 ? -2.415 0.799 16.784 1.00 92.88 287 ARG A CA 1
ATOM 2190 C C . ARG A 1 287 ? -2.372 0.460 15.296 1.00 92.88 287 ARG A C 1
ATOM 2192 O O . ARG A 1 287 ? -3.405 0.288 14.652 1.00 92.88 287 ARG A O 1
ATOM 2199 N N . ARG A 1 288 ? -1.156 0.334 14.762 1.00 91.56 288 ARG A N 1
ATOM 2200 C CA . ARG A 1 288 ? -0.888 -0.196 13.418 1.00 91.56 288 ARG A CA 1
ATOM 2201 C C . ARG A 1 288 ? -0.925 -1.729 13.421 1.00 91.56 288 ARG A C 1
ATOM 2203 O O . ARG A 1 288 ? 0.083 -2.376 13.149 1.00 91.56 288 ARG A O 1
ATOM 2210 N N . ASP A 1 289 ? -2.074 -2.291 13.783 1.00 92.44 289 ASP A N 1
ATOM 2211 C CA . ASP A 1 289 ? -2.324 -3.733 13.738 1.00 92.44 289 ASP A CA 1
ATOM 2212 C C . ASP A 1 289 ? -3.287 -4.066 12.594 1.00 92.44 289 ASP A C 1
ATOM 2214 O O . ASP A 1 289 ? -4.300 -3.398 12.393 1.00 92.44 289 ASP A O 1
ATOM 2218 N N . ASP A 1 290 ? -2.940 -5.110 11.850 1.00 96.19 290 ASP A N 1
ATOM 2219 C CA . ASP A 1 290 ? -3.597 -5.557 10.625 1.00 96.19 290 ASP A CA 1
ATOM 2220 C C . ASP A 1 290 ? -4.101 -7.015 10.735 1.00 96.19 290 ASP A C 1
ATOM 2222 O O . ASP A 1 290 ? -4.578 -7.580 9.739 1.00 96.19 290 ASP A O 1
ATOM 2226 N N . ARG A 1 291 ? -3.980 -7.648 11.916 1.00 96.00 291 ARG A N 1
ATOM 2227 C CA . ARG A 1 291 ? -4.446 -9.016 12.181 1.00 96.00 291 ARG A CA 1
ATOM 2228 C C . ARG A 1 291 ? -5.858 -9.023 12.769 1.00 96.00 291 ARG A C 1
ATOM 2230 O O . ARG A 1 291 ? -6.148 -8.399 13.790 1.00 96.00 291 ARG A O 1
ATOM 2237 N N . LEU A 1 292 ? -6.738 -9.815 12.160 1.00 96.44 292 LEU A N 1
ATOM 2238 C CA . LEU A 1 292 ? -8.088 -10.052 12.668 1.00 96.44 292 LEU A CA 1
ATOM 2239 C C . LEU A 1 292 ? -8.073 -11.161 13.715 1.00 96.44 292 LEU A C 1
ATOM 2241 O O . LEU A 1 292 ? -8.437 -12.295 13.420 1.00 96.44 292 LEU A O 1
ATOM 2245 N N . THR A 1 293 ? -7.644 -10.843 14.935 1.00 97.25 293 THR A N 1
ATOM 2246 C CA . THR A 1 293 ? -7.774 -11.766 16.073 1.00 97.25 293 THR A CA 1
ATOM 2247 C C . THR A 1 293 ? -9.240 -12.015 16.417 1.00 97.25 293 THR A C 1
ATOM 2249 O O . THR A 1 293 ? -10.086 -11.178 16.105 1.00 97.25 293 THR A O 1
ATOM 2252 N N . PHE A 1 294 ? -9.569 -13.115 17.095 1.00 97.50 294 PHE A N 1
ATOM 2253 C CA . PHE A 1 294 ? -10.964 -13.405 17.475 1.00 97.50 294 PHE A CA 1
ATOM 2254 C C . PHE A 1 294 ? -11.646 -12.259 18.245 1.00 97.50 294 PHE A C 1
ATOM 2256 O O . PHE A 1 294 ? -12.822 -11.960 18.019 1.00 97.50 294 PHE A O 1
ATOM 2263 N N . ASP A 1 295 ? -10.906 -11.570 19.115 1.00 96.12 295 ASP A N 1
ATOM 2264 C CA . ASP A 1 295 ? -11.412 -10.403 19.843 1.00 96.12 295 ASP A CA 1
ATOM 2265 C C . ASP A 1 295 ? -11.675 -9.217 18.916 1.00 96.12 295 ASP A C 1
ATOM 2267 O O . ASP A 1 295 ? -12.738 -8.591 18.980 1.00 96.12 295 ASP A O 1
ATOM 2271 N N . ASN A 1 296 ? -10.737 -8.944 18.004 1.00 96.88 296 ASN A N 1
ATOM 2272 C CA . ASN A 1 296 ? -10.897 -7.890 17.012 1.00 96.88 296 ASN A CA 1
ATOM 2273 C C . ASN A 1 296 ? -12.063 -8.194 16.064 1.00 96.88 296 ASN A C 1
ATOM 2275 O O . ASN A 1 296 ? -12.818 -7.286 15.739 1.00 96.88 296 ASN A O 1
ATOM 2279 N N . GLN A 1 297 ? -12.281 -9.452 15.675 1.00 97.38 297 GLN A N 1
ATOM 2280 C CA . GLN A 1 297 ? -13.409 -9.849 14.826 1.00 97.38 297 GLN A CA 1
ATOM 2281 C C . GLN A 1 297 ? -14.756 -9.502 15.472 1.00 97.38 297 GLN A C 1
ATOM 2283 O O . GLN A 1 297 ? -15.586 -8.847 14.842 1.00 97.38 297 GLN A O 1
ATOM 2288 N N . ARG A 1 298 ? -14.962 -9.870 16.746 1.00 95.81 298 ARG A N 1
ATOM 2289 C CA . ARG A 1 298 ? -16.188 -9.528 17.493 1.00 95.81 298 ARG A CA 1
ATOM 2290 C C . ARG A 1 298 ? -16.376 -8.019 17.617 1.00 95.81 298 ARG A C 1
ATOM 2292 O O . ARG A 1 298 ? -17.468 -7.498 17.388 1.00 95.81 298 ARG A O 1
ATOM 2299 N N . ARG A 1 299 ? -15.296 -7.308 17.947 1.00 95.00 299 ARG A N 1
ATOM 2300 C CA . ARG A 1 299 ? -15.310 -5.853 18.107 1.00 95.00 299 ARG A CA 1
ATOM 2301 C C . ARG A 1 299 ? -15.671 -5.134 16.807 1.00 95.00 299 ARG A C 1
ATOM 2303 O O . ARG A 1 299 ? -16.504 -4.231 16.823 1.00 95.00 299 ARG A O 1
ATOM 2310 N N . LEU A 1 300 ? -15.070 -5.546 15.693 1.00 96.25 300 LEU A N 1
ATOM 2311 C CA . LEU A 1 300 ? -15.323 -4.992 14.363 1.00 96.25 300 LEU A CA 1
ATOM 2312 C C . LEU A 1 300 ? -16.737 -5.309 13.882 1.00 96.25 300 LEU A C 1
ATOM 2314 O O . LEU A 1 300 ? -17.382 -4.432 13.315 1.00 96.25 300 LEU A O 1
ATOM 2318 N N . ALA A 1 301 ? -17.238 -6.520 14.138 1.00 96.69 301 ALA A N 1
ATOM 2319 C CA . ALA A 1 301 ? -18.600 -6.902 13.779 1.00 96.69 301 ALA A CA 1
ATOM 2320 C C . ALA A 1 301 ? -19.618 -5.951 14.425 1.00 96.69 301 ALA A C 1
ATOM 2322 O O . ALA A 1 301 ? -20.428 -5.346 13.724 1.00 96.69 301 ALA A O 1
ATOM 2323 N N . SER A 1 302 ? -19.498 -5.726 15.737 1.00 93.81 302 SER A N 1
ATOM 2324 C CA . SER A 1 302 ? -20.350 -4.777 16.457 1.00 93.81 302 SER A CA 1
ATOM 2325 C C . SER A 1 302 ? -20.190 -3.342 15.938 1.00 93.81 302 SER A C 1
ATOM 2327 O O . SER A 1 302 ? -21.183 -2.680 15.641 1.00 93.81 302 SER A O 1
ATOM 2329 N N . ALA A 1 303 ? -18.952 -2.869 15.755 1.00 92.75 303 ALA A N 1
ATOM 2330 C CA . ALA A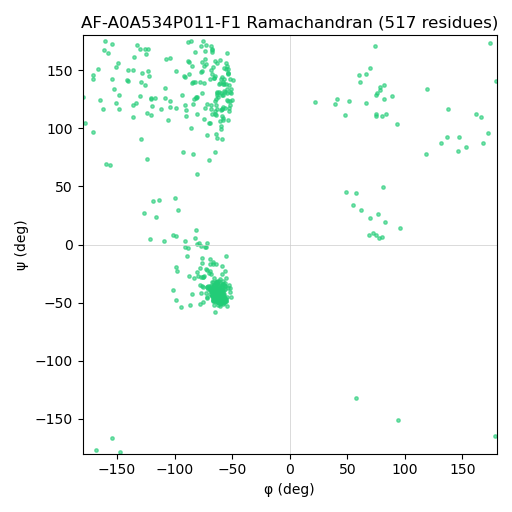 1 303 ? -18.683 -1.499 15.316 1.00 92.75 303 ALA A CA 1
ATOM 2331 C C . ALA A 1 303 ? -19.173 -1.193 13.889 1.00 92.75 303 ALA A C 1
ATOM 2333 O O . ALA A 1 303 ? -19.510 -0.048 13.589 1.00 92.75 303 ALA A O 1
ATOM 2334 N N . LEU A 1 304 ? -19.226 -2.206 13.020 1.00 93.94 304 LEU A N 1
ATOM 2335 C CA . LEU A 1 304 ? -19.730 -2.103 11.649 1.00 93.94 304 LEU A CA 1
ATOM 2336 C C . LEU A 1 304 ? -21.233 -2.409 11.530 1.00 93.94 304 LEU A C 1
ATOM 2338 O O . LEU A 1 304 ? -21.765 -2.378 10.422 1.00 93.94 304 LEU A O 1
ATOM 2342 N N . GLY A 1 305 ? -21.922 -2.668 12.647 1.00 93.50 305 GLY A N 1
ATOM 2343 C CA . GLY A 1 305 ? -23.372 -2.867 12.683 1.00 93.50 305 GLY A CA 1
ATOM 2344 C C . GLY A 1 305 ? -23.841 -4.277 12.316 1.00 93.50 305 GLY A C 1
ATOM 2345 O O . GLY A 1 305 ? -25.011 -4.458 11.983 1.00 93.50 305 GLY A O 1
ATOM 2346 N N . TYR A 1 306 ? -22.968 -5.285 12.378 1.00 95.25 306 TYR A N 1
ATOM 2347 C CA . TYR A 1 306 ? -23.389 -6.676 12.230 1.00 95.25 306 TYR A CA 1
ATOM 2348 C C . TYR A 1 306 ? -24.117 -7.139 13.490 1.00 95.25 306 TYR A C 1
ATOM 2350 O O . TYR A 1 306 ? -23.530 -7.209 14.569 1.00 95.25 306 TYR A O 1
ATOM 2358 N N . ALA A 1 307 ? -25.393 -7.482 13.329 1.00 93.44 307 ALA A N 1
ATOM 2359 C CA . ALA A 1 307 ? -26.220 -8.056 14.381 1.00 93.44 307 ALA A CA 1
ATOM 2360 C C . ALA A 1 307 ? -26.308 -9.581 14.253 1.00 93.44 307 ALA A C 1
ATOM 2362 O O . ALA A 1 307 ? -26.307 -10.132 13.141 1.00 93.44 307 ALA A O 1
ATOM 2363 N N . ASP A 1 308 ? -26.444 -10.246 15.394 1.00 94.94 308 ASP A N 1
ATOM 2364 C CA . ASP A 1 308 ? -26.767 -11.667 15.461 1.00 94.94 308 ASP A CA 1
ATOM 2365 C C . ASP A 1 308 ? -28.169 -11.914 14.882 1.00 94.94 308 ASP A C 1
ATOM 2367 O O . ASP A 1 308 ? -29.068 -11.075 14.977 1.00 94.94 308 ASP A O 1
ATOM 2371 N N . ALA A 1 309 ? -28.344 -13.056 14.228 1.00 91.75 309 ALA A N 1
ATOM 2372 C CA . ALA A 1 309 ? -29.638 -13.565 13.793 1.00 91.75 309 ALA A CA 1
ATOM 2373 C C . ALA A 1 309 ? -29.788 -15.022 14.242 1.00 91.75 309 ALA A C 1
ATOM 2375 O O . ALA A 1 309 ? -28.824 -15.655 14.673 1.00 91.75 309 ALA A O 1
ATOM 2376 N N . GLU A 1 310 ? -31.000 -15.562 14.136 1.00 91.88 310 GLU A N 1
ATOM 2377 C CA . GLU A 1 310 ? -31.251 -16.968 14.444 1.00 91.88 310 GLU A CA 1
ATOM 2378 C C . GLU A 1 310 ? -30.337 -17.874 13.599 1.00 91.88 310 GLU A C 1
ATOM 2380 O O . GLU A 1 310 ? -30.385 -17.852 12.369 1.00 91.88 310 GLU A O 1
ATOM 2385 N N . GLY A 1 311 ? -29.463 -18.629 14.271 1.00 89.75 311 GLY A N 1
ATOM 2386 C CA . GLY A 1 311 ? -28.518 -19.553 13.640 1.00 89.75 311 GLY A CA 1
ATOM 2387 C C . GLY A 1 311 ? -27.273 -18.924 13.000 1.00 89.75 311 GLY A C 1
ATOM 2388 O O . GLY A 1 311 ? -26.512 -19.659 12.377 1.00 89.75 311 GLY A O 1
ATOM 2389 N N . GLU A 1 312 ? -27.043 -17.610 13.128 1.00 93.25 312 GLU A N 1
ATOM 2390 C CA . GLU A 1 312 ? -25.857 -16.954 12.558 1.00 93.25 312 GLU A CA 1
ATOM 2391 C C . GLU A 1 312 ? -25.414 -15.719 13.359 1.00 93.25 312 GLU A C 1
ATOM 2393 O O . GLU A 1 312 ? -26.142 -14.724 13.468 1.00 93.25 312 GLU A O 1
ATOM 2398 N N . LEU A 1 313 ? -24.172 -15.737 13.844 1.00 95.75 313 LEU A N 1
ATOM 2399 C CA . LEU A 1 313 ? -23.592 -14.628 14.602 1.00 95.75 313 LEU A CA 1
ATOM 2400 C C . LEU A 1 313 ? -23.160 -13.476 13.680 1.00 95.75 313 LEU A C 1
ATOM 2402 O O . LEU A 1 313 ? -22.690 -13.675 12.558 1.00 95.75 313 LEU A O 1
ATOM 2406 N N . GLY A 1 314 ? -23.230 -12.238 14.170 1.00 96.25 314 GLY A N 1
ATOM 2407 C CA . GLY A 1 314 ? -22.774 -11.052 13.441 1.00 96.25 314 GLY A CA 1
ATOM 2408 C C . GLY A 1 314 ? -21.298 -11.140 13.037 1.00 96.25 314 GLY A C 1
ATOM 2409 O O . GLY A 1 314 ? -20.917 -10.728 11.940 1.00 96.25 314 GLY A O 1
ATOM 2410 N N . VAL A 1 315 ? -20.471 -11.758 13.884 1.00 97.25 315 VAL A N 1
ATOM 2411 C CA . VAL A 1 315 ? -19.058 -12.021 13.583 1.00 97.25 315 VAL A CA 1
ATOM 2412 C C . VAL A 1 315 ? -18.873 -13.010 12.428 1.00 97.25 315 VAL A C 1
ATOM 2414 O O . VAL A 1 315 ? -17.979 -12.822 11.606 1.00 97.25 315 VAL A O 1
ATOM 2417 N N . GLU A 1 316 ? -19.743 -14.012 12.291 1.00 96.81 316 GLU A N 1
ATOM 2418 C CA . GLU A 1 316 ? -19.690 -14.978 11.184 1.00 96.81 316 GLU A CA 1
ATOM 2419 C C . GLU A 1 316 ? -20.051 -14.308 9.856 1.00 96.81 316 GLU A C 1
ATOM 2421 O O . GLU A 1 316 ? -19.392 -14.545 8.840 1.00 96.81 316 GLU A O 1
ATOM 2426 N N . LYS A 1 317 ? -21.033 -13.395 9.870 1.00 96.88 317 LYS A N 1
ATOM 2427 C CA . LYS A 1 317 ? -21.392 -12.566 8.707 1.00 96.88 317 LYS A CA 1
ATOM 2428 C C . LYS A 1 317 ? -20.210 -11.707 8.251 1.00 96.88 317 LYS A C 1
ATOM 2430 O O . LYS A 1 317 ? -19.857 -11.744 7.069 1.00 96.88 317 LYS A O 1
ATOM 2435 N N . LEU A 1 318 ? -19.565 -11.001 9.187 1.00 97.69 318 LEU A N 1
ATOM 2436 C CA . LEU A 1 318 ? -18.364 -10.198 8.926 1.00 97.69 318 LEU A CA 1
ATOM 2437 C C . LEU A 1 318 ? -17.238 -11.057 8.334 1.00 97.69 318 LEU A C 1
ATOM 2439 O O . LEU A 1 318 ? -16.608 -10.685 7.338 1.00 97.69 318 LEU A O 1
ATOM 2443 N N . MET A 1 319 ? -16.971 -12.213 8.945 1.00 97.62 319 MET A N 1
ATOM 2444 C CA . MET A 1 319 ? -15.895 -13.097 8.508 1.00 97.62 319 MET A CA 1
ATOM 2445 C C . MET A 1 319 ? -16.180 -13.706 7.137 1.00 97.62 319 MET A C 1
ATOM 2447 O O . MET A 1 319 ? -15.276 -13.746 6.304 1.00 97.62 319 MET A O 1
ATOM 2451 N N . ARG A 1 320 ? -17.431 -14.073 6.828 1.00 96.75 320 ARG A N 1
ATOM 2452 C CA . ARG A 1 320 ? -17.817 -14.505 5.477 1.00 96.75 320 ARG A CA 1
ATOM 2453 C C . ARG A 1 320 ? -17.503 -13.441 4.428 1.00 96.75 320 ARG A C 1
ATOM 2455 O O . ARG A 1 320 ? -16.892 -13.765 3.411 1.00 96.75 320 ARG A O 1
ATOM 2462 N N . GLU A 1 321 ? -17.908 -12.192 4.649 1.00 96.94 321 GLU A N 1
ATOM 2463 C CA . GLU A 1 321 ? -17.617 -11.100 3.707 1.00 96.94 321 GLU A CA 1
ATOM 2464 C C . GLU A 1 321 ? -16.111 -10.864 3.558 1.00 96.94 321 GLU A C 1
ATOM 2466 O O . GLU A 1 321 ? -15.608 -10.683 2.448 1.00 96.94 321 GLU A O 1
ATOM 2471 N N . THR A 1 322 ? -15.374 -10.964 4.664 1.00 98.06 322 THR A N 1
ATOM 2472 C CA . THR A 1 322 ? -13.912 -10.863 4.675 1.00 98.06 322 THR A CA 1
ATOM 2473 C C . THR A 1 322 ? -13.263 -11.966 3.843 1.00 98.06 322 THR A C 1
ATOM 2475 O O . THR A 1 322 ? -12.409 -11.672 3.007 1.00 98.06 322 THR A O 1
ATOM 2478 N N . TYR A 1 323 ? -13.692 -13.219 3.992 1.00 97.88 323 TYR A N 1
ATOM 2479 C CA . TYR A 1 323 ? -13.164 -14.324 3.196 1.00 97.88 323 TYR A CA 1
ATOM 2480 C C . TYR A 1 323 ? -13.496 -14.200 1.712 1.00 97.88 323 TYR A C 1
ATOM 2482 O O . TYR A 1 323 ? -12.633 -14.465 0.874 1.00 97.88 323 TYR A O 1
ATOM 2490 N N . ILE A 1 324 ? -14.709 -13.750 1.374 1.00 97.50 324 ILE A N 1
ATOM 2491 C CA . ILE A 1 324 ? -15.083 -13.458 -0.015 1.00 97.50 324 ILE A CA 1
ATOM 2492 C C . ILE A 1 324 ? -14.150 -12.384 -0.584 1.00 97.50 324 ILE A C 1
ATOM 2494 O O . ILE A 1 324 ? -13.584 -12.578 -1.658 1.00 97.50 324 ILE A O 1
ATOM 2498 N N . ALA A 1 325 ? -13.916 -11.290 0.144 1.00 98.25 325 ALA A N 1
ATOM 2499 C CA . ALA A 1 325 ? -13.029 -10.224 -0.308 1.00 98.25 325 ALA A CA 1
ATOM 2500 C C . ALA A 1 325 ? -11.575 -10.698 -0.490 1.00 98.25 325 ALA A C 1
ATOM 2502 O O . ALA A 1 325 ? -10.986 -10.458 -1.545 1.00 98.25 325 ALA A O 1
ATOM 2503 N N . LEU A 1 326 ? -11.011 -11.422 0.484 1.00 97.88 326 LEU A N 1
ATOM 2504 C CA . LEU A 1 326 ? -9.670 -12.013 0.368 1.00 97.88 326 LEU A CA 1
ATOM 2505 C C . LEU A 1 326 ? -9.582 -12.956 -0.841 1.00 97.88 326 LEU A C 1
ATOM 2507 O O . LEU A 1 326 ? -8.598 -12.943 -1.580 1.00 97.88 326 LEU A O 1
ATOM 2511 N N . GLN A 1 327 ? -10.623 -13.754 -1.088 1.00 96.44 327 GLN A N 1
ATOM 2512 C CA . GLN A 1 327 ? -10.668 -14.663 -2.226 1.00 96.44 327 GLN A CA 1
ATOM 2513 C C . GLN A 1 327 ? -10.709 -13.920 -3.568 1.00 96.44 327 GLN A C 1
ATOM 2515 O O . GLN A 1 327 ? -9.994 -14.316 -4.490 1.00 96.44 327 GLN A O 1
ATOM 2520 N N . GLU A 1 328 ? -11.510 -12.862 -3.698 1.00 97.00 328 GLU A N 1
ATOM 2521 C CA . GLU A 1 328 ? -11.572 -12.065 -4.931 1.00 97.00 328 GLU A CA 1
ATOM 2522 C C . GLU A 1 328 ? -10.244 -11.354 -5.215 1.00 97.00 328 GLU A C 1
ATOM 2524 O O . GLU A 1 328 ? -9.779 -11.352 -6.357 1.00 97.00 328 GLU A O 1
ATOM 2529 N N . ILE A 1 329 ? -9.574 -10.833 -4.183 1.00 97.69 329 ILE A N 1
ATOM 2530 C CA . ILE A 1 329 ? -8.232 -10.262 -4.332 1.00 97.69 329 ILE A CA 1
ATOM 2531 C C . ILE A 1 329 ? -7.222 -11.335 -4.733 1.00 97.69 329 ILE A C 1
ATOM 2533 O O . ILE A 1 329 ? -6.487 -11.132 -5.693 1.00 97.69 329 ILE A O 1
ATOM 2537 N N . ALA A 1 330 ? -7.204 -12.491 -4.061 1.00 94.94 330 ALA A N 1
ATOM 2538 C CA . ALA A 1 330 ? -6.286 -13.577 -4.403 1.00 94.94 330 ALA A CA 1
ATOM 2539 C C . ALA A 1 330 ? -6.466 -14.028 -5.860 1.00 94.94 330 ALA A C 1
ATOM 2541 O O . ALA A 1 330 ? -5.482 -14.189 -6.577 1.00 94.94 330 ALA A O 1
ATOM 2542 N N . ARG A 1 331 ? -7.716 -14.171 -6.322 1.00 92.44 331 ARG A N 1
ATOM 2543 C CA . ARG A 1 331 ? -8.023 -14.508 -7.719 1.00 92.44 331 ARG A CA 1
ATOM 2544 C C . ARG A 1 331 ? -7.493 -13.454 -8.685 1.00 92.44 331 ARG A C 1
ATOM 2546 O O . ARG A 1 331 ? -6.795 -13.825 -9.622 1.00 92.44 331 ARG A O 1
ATOM 2553 N N . ALA A 1 332 ? -7.791 -12.175 -8.453 1.00 94.19 332 ALA A N 1
ATOM 2554 C CA . ALA A 1 332 ? -7.347 -11.091 -9.328 1.00 94.19 332 ALA A CA 1
ATOM 2555 C C . ALA A 1 332 ? -5.816 -10.958 -9.354 1.00 94.19 332 ALA A C 1
ATOM 2557 O O . ALA A 1 332 ? -5.233 -10.825 -10.428 1.00 94.19 332 ALA A O 1
ATOM 2558 N N . SER A 1 333 ? -5.163 -11.047 -8.192 1.00 94.81 333 SER A N 1
ATOM 2559 C CA . SER A 1 333 ? -3.705 -11.024 -8.064 1.00 94.81 333 SER A CA 1
ATOM 2560 C C . SER A 1 333 ? -3.047 -12.180 -8.802 1.00 94.81 333 SER A C 1
ATOM 2562 O O . SER A 1 333 ? -2.168 -11.950 -9.628 1.00 94.81 333 SER A O 1
ATOM 2564 N N . ASP A 1 334 ? -3.486 -13.414 -8.535 1.00 91.56 334 ASP A N 1
ATOM 2565 C CA . ASP A 1 334 ? -2.933 -14.600 -9.188 1.00 91.56 334 ASP A CA 1
ATOM 2566 C C . ASP A 1 334 ? -3.168 -14.528 -10.706 1.00 91.56 334 ASP A C 1
ATOM 2568 O O . ASP A 1 334 ? -2.286 -14.876 -11.478 1.00 91.56 334 ASP A O 1
ATOM 2572 N N . ALA A 1 335 ? -4.323 -14.028 -11.154 1.00 89.75 335 ALA A N 1
ATOM 2573 C CA . ALA A 1 335 ? -4.638 -13.926 -12.575 1.00 89.75 335 ALA A CA 1
ATOM 2574 C C . ALA A 1 335 ? -3.842 -12.835 -13.308 1.00 89.75 335 ALA A C 1
ATOM 2576 O O . ALA A 1 335 ? -3.426 -13.049 -14.445 1.00 89.75 335 ALA A O 1
ATOM 2577 N N . LEU A 1 336 ? -3.578 -11.696 -12.662 1.00 91.38 336 LEU A N 1
ATOM 2578 C CA . LEU A 1 336 ? -2.655 -10.688 -13.188 1.00 91.38 336 LEU A CA 1
ATOM 2579 C C . LEU A 1 336 ? -1.242 -11.249 -13.311 1.00 91.38 336 LEU A C 1
ATOM 2581 O O . LEU A 1 336 ? -0.638 -11.141 -14.374 1.00 91.38 336 LEU A O 1
ATOM 2585 N N . ILE A 1 337 ? -0.744 -11.881 -12.248 1.00 90.44 337 ILE A N 1
ATOM 2586 C CA . ILE A 1 337 ? 0.585 -12.495 -12.228 1.00 90.44 337 ILE A CA 1
ATOM 2587 C C . ILE A 1 337 ? 0.707 -13.543 -13.337 1.00 90.44 337 ILE A C 1
ATOM 2589 O O . ILE A 1 337 ? 1.657 -13.499 -14.109 1.00 90.44 337 ILE A O 1
ATOM 2593 N N . ASP A 1 338 ? -0.278 -14.433 -13.467 1.00 85.94 338 ASP A N 1
ATOM 2594 C CA . ASP A 1 338 ? -0.296 -15.494 -14.478 1.00 85.94 338 ASP A CA 1
ATOM 2595 C C . ASP A 1 338 ? -0.231 -14.970 -15.909 1.00 85.94 338 ASP A C 1
ATOM 2597 O O . ASP A 1 338 ? 0.353 -15.628 -16.765 1.00 85.94 338 ASP A O 1
ATOM 2601 N N . ARG A 1 339 ? -0.867 -13.825 -16.180 1.00 83.81 339 ARG A N 1
ATOM 2602 C CA . ARG A 1 339 ? -0.878 -13.205 -17.511 1.00 83.81 339 ARG A CA 1
ATOM 2603 C C . ARG A 1 339 ? 0.376 -12.371 -17.767 1.00 83.81 339 ARG A C 1
ATOM 2605 O O . ARG A 1 339 ? 0.821 -12.310 -18.903 1.00 83.81 339 ARG A O 1
ATOM 2612 N N . CYS A 1 340 ? 0.985 -11.806 -16.724 1.00 83.19 340 CYS A N 1
ATOM 2613 C CA . CYS A 1 340 ? 2.276 -11.118 -16.832 1.00 83.19 340 CYS A CA 1
ATOM 2614 C C . CYS A 1 340 ? 3.456 -12.093 -16.958 1.00 83.19 340 CYS A C 1
ATOM 2616 O O . CYS A 1 340 ? 4.475 -11.737 -17.542 1.00 83.19 340 CYS A O 1
ATOM 2618 N N . ALA A 1 341 ? 3.321 -13.304 -16.407 1.00 70.31 341 ALA A N 1
ATOM 2619 C CA . ALA A 1 341 ? 4.313 -14.373 -16.500 1.00 70.31 341 ALA A CA 1
ATOM 2620 C C . ALA A 1 341 ? 4.316 -15.074 -17.869 1.00 70.31 341 ALA A C 1
ATOM 2622 O O . ALA A 1 341 ? 5.242 -15.833 -18.159 1.00 70.31 341 ALA A O 1
ATOM 2623 N N . VAL A 1 342 ? 3.309 -14.837 -18.724 1.00 63.16 342 VAL A N 1
ATOM 2624 C CA . VAL A 1 342 ? 3.324 -15.342 -20.102 1.00 63.16 342 VAL A CA 1
ATOM 2625 C C . VAL A 1 342 ? 4.471 -14.663 -20.845 1.00 63.16 342 VAL A C 1
ATOM 2627 O O . VAL A 1 342 ? 4.486 -13.447 -21.041 1.00 63.16 342 VAL A O 1
ATOM 2630 N N . GLU A 1 343 ? 5.462 -15.461 -21.239 1.00 54.59 343 GLU A N 1
ATOM 2631 C CA . GLU A 1 343 ? 6.572 -15.025 -22.083 1.00 54.59 343 GLU A CA 1
ATOM 2632 C C . GLU A 1 343 ? 6.055 -14.756 -23.512 1.00 54.59 343 GLU A C 1
ATOM 2634 O O . GLU A 1 343 ? 6.314 -15.529 -24.425 1.00 54.59 343 GLU A O 1
ATOM 2639 N N . ASP A 1 344 ? 5.315 -13.666 -23.729 1.00 41.72 344 ASP A N 1
ATOM 2640 C CA . ASP A 1 344 ? 4.881 -13.249 -25.077 1.00 41.72 344 ASP A CA 1
ATOM 2641 C C . ASP A 1 344 ? 5.980 -12.496 -25.855 1.00 41.72 344 ASP A C 1
ATOM 2643 O O . ASP A 1 344 ? 5.774 -12.078 -26.993 1.00 41.72 344 ASP A O 1
ATOM 2647 N N . ALA A 1 345 ? 7.169 -12.312 -25.272 1.00 37.91 345 ALA A N 1
ATOM 2648 C CA . ALA A 1 345 ? 8.282 -11.654 -25.947 1.00 37.91 345 ALA A CA 1
ATOM 2649 C C . ALA A 1 345 ? 9.319 -12.693 -26.407 1.00 37.91 345 ALA A C 1
ATOM 2651 O O . ALA A 1 345 ? 9.929 -13.341 -25.549 1.00 37.91 345 ALA A O 1
ATOM 2652 N N . PRO A 1 346 ? 9.590 -12.841 -27.720 1.00 36.03 346 PRO A N 1
ATOM 2653 C CA . PRO A 1 346 ? 10.798 -13.520 -28.167 1.00 36.03 346 PRO A CA 1
ATOM 2654 C C . PRO A 1 346 ? 12.000 -12.771 -27.582 1.00 36.03 346 PRO A C 1
ATOM 2656 O O . PRO A 1 346 ? 12.269 -11.624 -27.941 1.00 36.03 346 PRO A O 1
ATOM 2659 N N . ARG A 1 347 ? 12.707 -13.389 -26.628 1.00 46.75 347 ARG A N 1
ATOM 2660 C CA . ARG A 1 347 ? 13.962 -12.827 -26.119 1.00 46.75 347 ARG A CA 1
ATOM 2661 C C . ARG A 1 347 ? 14.946 -12.745 -27.295 1.00 46.75 347 ARG A C 1
ATOM 2663 O O . ARG A 1 347 ? 15.107 -13.754 -27.987 1.00 46.75 347 ARG A O 1
ATOM 2670 N N . PRO A 1 348 ? 15.630 -11.610 -27.529 1.00 39.81 348 PRO A N 1
ATOM 2671 C CA . PRO A 1 348 ? 16.770 -11.611 -28.433 1.00 39.81 348 PRO A CA 1
ATOM 2672 C C . PRO A 1 348 ? 17.779 -12.637 -27.909 1.00 39.81 348 PRO A C 1
ATOM 2674 O O . PRO A 1 348 ? 18.041 -12.695 -26.703 1.00 39.81 348 PRO A O 1
ATOM 2677 N N . ALA A 1 349 ? 18.274 -13.492 -28.803 1.00 43.47 349 ALA A N 1
ATOM 2678 C CA . ALA A 1 349 ? 19.209 -14.552 -28.462 1.00 43.47 349 ALA A CA 1
ATOM 2679 C C . ALA A 1 349 ? 20.405 -13.956 -27.703 1.00 43.47 349 ALA A C 1
ATOM 2681 O O . ALA A 1 349 ? 21.154 -13.139 -28.236 1.00 43.47 349 ALA A O 1
ATOM 2682 N N . GLY A 1 350 ? 20.562 -14.342 -26.437 1.00 47.88 350 GLY A N 1
ATOM 2683 C CA . GLY A 1 350 ? 21.820 -14.137 -25.732 1.00 47.88 350 GLY A CA 1
ATOM 2684 C C . GLY A 1 350 ? 22.906 -15.032 -26.331 1.00 47.88 350 GLY A C 1
ATOM 2685 O O . GLY A 1 350 ? 22.621 -15.941 -27.110 1.00 47.88 350 GLY A O 1
ATOM 2686 N N . PHE A 1 351 ? 24.150 -14.816 -25.908 1.00 47.06 351 PHE A N 1
ATOM 2687 C CA . PHE A 1 351 ? 25.355 -15.532 -26.361 1.00 47.06 351 PHE A CA 1
ATOM 2688 C C . PHE A 1 351 ? 25.284 -17.078 -26.221 1.00 47.06 351 PHE A C 1
ATOM 2690 O O . PHE A 1 351 ? 26.115 -17.784 -26.777 1.00 47.06 351 PHE A O 1
ATOM 2697 N N . PHE A 1 352 ? 24.259 -17.612 -25.539 1.00 44.22 352 PHE A N 1
ATOM 2698 C CA . PHE A 1 352 ? 23.946 -19.042 -25.388 1.00 44.22 352 PHE A CA 1
ATOM 2699 C C . PHE A 1 352 ? 22.627 -19.467 -26.077 1.00 44.22 352 PHE A C 1
ATOM 2701 O O . PHE A 1 352 ? 21.880 -20.294 -25.557 1.00 44.22 352 PHE A O 1
ATOM 2708 N N . GLY A 1 353 ? 22.333 -18.908 -27.255 1.00 45.06 353 GLY A N 1
ATOM 2709 C CA . GLY A 1 353 ? 21.252 -19.363 -28.137 1.00 45.06 353 GLY A CA 1
ATOM 2710 C C . GLY A 1 353 ? 19.825 -19.000 -27.683 1.00 45.06 353 GLY A C 1
ATOM 2711 O O . GLY A 1 353 ? 19.605 -18.483 -26.584 1.00 45.06 353 GLY A O 1
ATOM 2712 N N . PRO A 1 354 ? 18.813 -19.228 -28.541 1.00 42.66 354 PRO A N 1
ATOM 2713 C CA . PRO A 1 354 ? 17.419 -18.956 -28.206 1.00 42.66 354 PRO A CA 1
ATOM 2714 C C . PRO A 1 354 ? 16.925 -19.936 -27.129 1.00 42.66 354 PRO A C 1
ATOM 2716 O O . PRO A 1 354 ? 16.830 -21.142 -27.364 1.00 42.66 354 PRO A O 1
ATOM 2719 N N . ARG A 1 355 ? 16.559 -19.429 -25.941 1.00 49.16 355 ARG A N 1
ATOM 2720 C CA . ARG A 1 355 ? 15.771 -20.212 -24.973 1.00 49.16 355 ARG A CA 1
ATOM 2721 C C . ARG A 1 355 ? 14.415 -20.519 -25.616 1.00 49.16 355 ARG A C 1
ATOM 2723 O O . ARG A 1 355 ? 13.673 -19.598 -25.948 1.00 49.16 355 ARG A O 1
ATOM 2730 N N . ARG A 1 356 ? 14.122 -21.809 -25.834 1.00 47.56 356 ARG A N 1
ATOM 2731 C CA . ARG A 1 356 ? 12.840 -22.290 -26.379 1.00 47.56 356 ARG A CA 1
ATOM 2732 C C . ARG A 1 356 ? 11.686 -21.694 -25.572 1.00 47.56 356 ARG A C 1
ATOM 2734 O O . ARG A 1 356 ? 11.699 -21.797 -24.348 1.00 47.56 356 ARG A O 1
ATOM 2741 N N . ALA A 1 357 ? 10.691 -21.141 -26.270 1.00 52.94 357 ALA A N 1
ATOM 2742 C CA . ALA A 1 357 ? 9.412 -20.785 -25.665 1.00 52.94 357 ALA A CA 1
ATOM 2743 C C . ALA A 1 357 ? 8.886 -21.980 -24.847 1.00 52.94 357 ALA A C 1
ATOM 2745 O O . ALA A 1 357 ? 9.070 -23.127 -25.283 1.00 52.94 357 ALA A O 1
ATOM 2746 N N . PRO A 1 358 ? 8.264 -21.750 -23.677 1.00 57.03 358 PRO A N 1
ATOM 2747 C CA . PRO A 1 358 ? 7.747 -22.825 -22.845 1.00 57.03 358 PRO A CA 1
ATOM 2748 C C . PRO A 1 358 ? 6.837 -23.707 -23.701 1.00 57.03 358 PRO A C 1
ATOM 2750 O O . PRO A 1 358 ? 5.858 -23.236 -24.266 1.00 57.03 358 PRO A O 1
ATOM 2753 N N . GLN A 1 359 ? 7.189 -24.981 -23.874 1.00 62.84 359 GLN A N 1
ATOM 2754 C CA . GLN A 1 359 ? 6.365 -25.905 -24.648 1.00 62.84 359 GLN A CA 1
ATOM 2755 C C . GLN A 1 359 ? 5.239 -26.417 -23.756 1.00 62.84 359 GLN A C 1
ATOM 2757 O O . GLN A 1 359 ? 5.481 -26.926 -22.660 1.00 62.84 359 GLN A O 1
ATOM 2762 N N . ALA A 1 360 ? 3.997 -26.284 -24.223 1.00 76.94 360 ALA A N 1
ATOM 2763 C CA . ALA A 1 360 ? 2.863 -26.884 -23.541 1.00 76.94 360 ALA A CA 1
ATOM 2764 C C . ALA A 1 360 ? 3.018 -28.408 -23.574 1.00 76.94 360 ALA A C 1
ATOM 2766 O O . ALA A 1 360 ? 3.064 -28.995 -24.654 1.00 76.94 360 ALA A O 1
ATOM 2767 N N . LYS A 1 361 ? 3.086 -29.054 -22.409 1.00 85.06 361 LYS A N 1
ATOM 2768 C CA . LYS A 1 361 ? 3.154 -30.516 -22.328 1.00 85.06 361 LYS A CA 1
ATOM 2769 C C . LYS A 1 361 ? 1.726 -31.061 -22.244 1.00 85.06 361 LYS A C 1
ATOM 2771 O O . LYS A 1 361 ? 1.072 -30.818 -21.228 1.00 85.06 361 LYS A O 1
ATOM 2776 N N . PRO A 1 362 ? 1.204 -31.749 -23.273 1.00 90.19 362 PRO A N 1
ATOM 2777 C CA . PRO A 1 362 ? -0.138 -32.317 -23.203 1.00 90.19 362 PRO A CA 1
ATOM 2778 C C . PRO A 1 362 ? -0.214 -33.345 -22.066 1.00 90.19 362 PRO A C 1
ATOM 2780 O O . PRO A 1 362 ? 0.724 -34.114 -21.856 1.00 90.19 362 PRO A O 1
ATOM 2783 N N . ILE A 1 363 ? -1.316 -33.318 -21.316 1.00 89.94 363 ILE A N 1
ATOM 2784 C CA . ILE A 1 363 ? -1.662 -34.343 -20.322 1.00 89.94 363 ILE A CA 1
ATOM 2785 C C . ILE A 1 363 ? -2.575 -35.362 -20.997 1.00 89.94 363 ILE A C 1
ATOM 2787 O O . ILE A 1 363 ? -2.290 -36.554 -21.005 1.00 89.94 363 ILE A O 1
ATOM 2791 N N . ASP A 1 364 ? -3.662 -34.869 -21.590 1.00 89.56 364 ASP A N 1
ATOM 2792 C CA . ASP A 1 364 ? -4.650 -35.660 -22.311 1.00 89.56 364 ASP A CA 1
ATOM 2793 C C . ASP A 1 364 ? -5.373 -34.791 -23.363 1.00 89.56 364 ASP A C 1
ATOM 2795 O O . ASP A 1 364 ? -4.946 -33.680 -23.680 1.0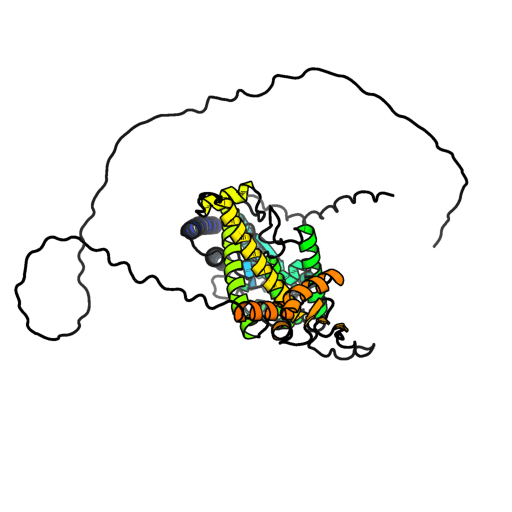0 89.56 364 ASP A O 1
ATOM 2799 N N . SER A 1 365 ? -6.486 -35.289 -23.913 1.00 86.19 365 SER A N 1
ATOM 2800 C CA . SER A 1 365 ? -7.282 -34.573 -24.921 1.00 86.19 365 SER A CA 1
ATOM 2801 C C . SER A 1 365 ? -7.980 -33.300 -24.419 1.00 86.19 365 SER A C 1
ATOM 2803 O O . SER A 1 365 ? -8.432 -32.499 -25.234 1.00 86.19 365 SER A O 1
ATOM 2805 N N . ALA A 1 366 ? -8.114 -33.108 -23.105 1.00 89.19 366 ALA A N 1
ATOM 2806 C CA . ALA A 1 366 ? -8.683 -31.907 -22.492 1.00 89.19 366 ALA A CA 1
ATOM 2807 C C . ALA A 1 366 ? -7.615 -30.953 -21.954 1.00 89.19 366 ALA A C 1
ATOM 2809 O O . ALA A 1 366 ? -7.791 -29.735 -22.043 1.00 89.19 366 ALA A O 1
ATOM 2810 N N . PHE A 1 367 ? -6.550 -31.487 -21.354 1.00 93.69 367 PHE A N 1
ATOM 2811 C CA . PHE A 1 367 ? -5.658 -30.729 -20.483 1.00 93.69 367 PHE A CA 1
ATOM 2812 C C . PHE A 1 367 ? -4.205 -30.757 -20.942 1.00 93.69 367 PHE A C 1
ATOM 2814 O O . PHE A 1 367 ? -3.704 -31.731 -21.502 1.00 93.69 367 PHE A O 1
ATOM 2821 N N . LYS A 1 368 ? -3.498 -29.670 -20.642 1.00 92.75 368 LYS A N 1
ATOM 2822 C CA . LYS A 1 368 ? -2.062 -29.522 -20.872 1.00 92.75 368 LYS A CA 1
ATOM 2823 C C . LYS A 1 368 ? -1.413 -28.791 -19.703 1.00 92.75 368 LYS A C 1
ATOM 2825 O O . LYS A 1 368 ? -2.042 -27.945 -19.066 1.00 92.75 368 LYS A O 1
ATOM 2830 N N . LEU A 1 369 ? -0.149 -29.096 -19.445 1.00 88.81 369 LEU A N 1
ATOM 2831 C CA . LEU A 1 369 ? 0.706 -28.312 -18.568 1.00 88.81 369 LEU A CA 1
ATOM 2832 C C . LEU A 1 369 ? 1.263 -27.121 -19.346 1.00 88.81 369 LEU A C 1
ATOM 2834 O O . LEU A 1 369 ? 1.878 -27.282 -20.401 1.00 88.81 369 LEU A O 1
ATOM 2838 N N . TRP A 1 370 ? 1.065 -25.929 -18.802 1.00 83.75 370 TRP A N 1
ATOM 2839 C CA . TRP A 1 370 ? 1.588 -24.671 -19.312 1.00 83.75 370 TRP A CA 1
ATOM 2840 C C . TRP A 1 370 ? 2.196 -23.885 -18.154 1.00 83.75 370 TRP A C 1
ATOM 2842 O O . TRP A 1 370 ? 1.508 -23.632 -17.169 1.00 83.75 370 TRP A O 1
ATOM 2852 N N . GLN A 1 371 ? 3.487 -23.549 -18.246 1.00 73.31 371 GLN A N 1
ATOM 2853 C CA . GLN A 1 371 ? 4.227 -22.826 -17.197 1.00 73.31 371 GLN A CA 1
ATOM 2854 C C . GLN A 1 371 ? 4.041 -23.411 -15.781 1.00 73.31 371 GLN A C 1
ATOM 2856 O O . GLN A 1 371 ? 3.778 -22.697 -14.816 1.00 73.31 371 GLN A O 1
ATOM 2861 N N . GLY A 1 372 ? 4.127 -24.741 -15.661 1.00 79.44 372 GLY A N 1
ATOM 2862 C CA . GLY A 1 372 ? 3.962 -25.431 -14.377 1.00 79.44 372 GLY A CA 1
ATOM 2863 C C . GLY A 1 372 ? 2.532 -25.403 -13.826 1.00 79.44 372 GLY A C 1
ATOM 2864 O O . GLY A 1 372 ? 2.347 -25.526 -12.620 1.00 79.44 372 GLY A O 1
ATOM 2865 N N . ARG A 1 373 ? 1.521 -25.205 -14.683 1.00 86.06 373 ARG A N 1
ATOM 2866 C CA . ARG A 1 373 ? 0.101 -25.134 -14.308 1.00 86.06 373 ARG A CA 1
ATOM 2867 C C . ARG A 1 373 ? -0.772 -25.928 -15.260 1.00 86.06 373 ARG A C 1
ATOM 2869 O O . ARG A 1 373 ? -0.469 -26.022 -16.447 1.00 86.06 373 ARG A O 1
ATOM 2876 N N . VAL A 1 374 ? -1.888 -26.456 -14.766 1.00 90.56 374 VAL A N 1
ATOM 2877 C CA . VAL A 1 374 ? -2.868 -27.146 -15.620 1.00 90.56 374 VAL A CA 1
ATOM 2878 C C . VAL A 1 374 ? -3.754 -26.119 -16.311 1.00 90.56 374 VAL A C 1
ATOM 2880 O O . VAL A 1 374 ? -4.367 -25.268 -15.666 1.00 90.56 374 VAL A O 1
ATOM 2883 N N . THR A 1 375 ? -3.848 -26.213 -17.632 1.00 90.94 375 THR A N 1
ATOM 2884 C CA . THR A 1 375 ? -4.777 -25.436 -18.453 1.00 90.94 375 THR A CA 1
ATOM 2885 C C . THR A 1 375 ? -5.503 -26.341 -19.445 1.00 90.94 375 THR A C 1
ATOM 2887 O O . THR A 1 375 ? -5.181 -27.522 -19.586 1.00 90.94 375 THR A O 1
ATOM 2890 N N . VAL A 1 376 ? -6.495 -25.791 -20.136 1.00 90.31 376 VAL A N 1
ATOM 2891 C CA . VAL A 1 376 ? -7.253 -26.506 -21.164 1.00 90.31 376 VAL A CA 1
ATOM 2892 C C . VAL A 1 376 ? -6.576 -26.400 -22.530 1.00 90.31 376 VAL A C 1
ATOM 2894 O O . VAL A 1 376 ? -5.934 -25.396 -22.853 1.00 90.31 376 VAL A O 1
ATOM 2897 N N . GLY A 1 377 ? -6.707 -27.450 -23.338 1.00 84.94 377 GLY A N 1
ATOM 2898 C CA . GLY A 1 377 ? -6.271 -27.457 -24.734 1.00 84.94 377 GLY A CA 1
ATOM 2899 C C . GLY A 1 377 ? -7.205 -26.675 -25.660 1.00 84.94 377 GLY A C 1
ATOM 2900 O O . GLY A 1 377 ? -6.742 -26.129 -26.655 1.00 84.94 377 GLY A O 1
ATOM 2901 N N . ASP A 1 378 ? -8.486 -26.586 -25.298 1.00 85.69 378 ASP A N 1
ATOM 2902 C CA . ASP A 1 378 ? -9.566 -26.064 -26.134 1.00 85.69 378 ASP A CA 1
ATOM 2903 C C . ASP A 1 378 ? -10.561 -25.238 -25.298 1.00 85.69 378 ASP A C 1
ATOM 2905 O O . ASP A 1 378 ? -10.869 -25.585 -24.154 1.00 85.69 378 ASP A O 1
ATOM 2909 N N . ARG A 1 379 ? -11.066 -24.140 -25.875 1.00 87.00 379 ARG A N 1
ATOM 2910 C CA . ARG A 1 379 ? -11.985 -23.194 -25.223 1.00 87.00 379 ARG A CA 1
ATOM 2911 C C . ARG A 1 379 ? -13.344 -23.808 -24.863 1.00 87.00 379 ARG A C 1
ATOM 2913 O O . ARG A 1 379 ? -13.947 -23.419 -23.868 1.00 87.00 379 ARG A O 1
ATOM 2920 N N . GLU A 1 380 ? -13.822 -24.750 -25.662 1.00 87.44 380 GLU A N 1
ATOM 2921 C CA . GLU A 1 380 ? -15.127 -25.403 -25.560 1.00 87.44 380 GLU A CA 1
ATOM 2922 C C . GLU A 1 380 ? -15.057 -26.769 -24.863 1.00 87.44 380 GLU A C 1
ATOM 2924 O O . GLU A 1 380 ? -16.055 -27.490 -24.810 1.00 87.44 380 GLU A O 1
ATOM 2929 N N . VAL A 1 381 ? -13.903 -27.147 -24.298 1.00 90.12 381 VAL A N 1
ATOM 2930 C CA . VAL A 1 381 ? -13.716 -28.465 -23.668 1.00 90.12 381 VAL A CA 1
ATOM 2931 C C . VAL A 1 381 ? -14.800 -28.781 -22.632 1.00 90.12 381 VAL A C 1
ATOM 2933 O O . VAL A 1 381 ? -15.350 -29.879 -22.616 1.00 90.12 381 VAL A O 1
ATOM 2936 N N . PHE A 1 382 ? -15.183 -27.789 -21.829 1.00 91.06 382 PHE A N 1
ATOM 2937 C CA . PHE A 1 382 ? -16.214 -27.903 -20.800 1.00 91.06 382 PHE A CA 1
ATOM 2938 C C . PHE A 1 382 ? -17.639 -27.888 -21.364 1.00 91.06 382 PHE A C 1
ATOM 2940 O O . PHE A 1 382 ? -18.547 -28.467 -20.765 1.00 91.06 382 PHE A O 1
ATOM 2947 N N . ALA A 1 383 ? -17.853 -27.232 -22.508 1.00 87.50 383 ALA A N 1
ATOM 2948 C CA . ALA A 1 383 ? -19.130 -27.270 -23.210 1.00 87.50 383 ALA A CA 1
ATOM 2949 C C . ALA A 1 383 ? -19.380 -28.689 -23.744 1.00 87.50 383 ALA A C 1
ATOM 2951 O O . ALA A 1 383 ? -20.429 -29.274 -23.462 1.00 87.50 383 ALA A O 1
ATOM 2952 N N . ARG A 1 384 ? -18.367 -29.266 -24.411 1.00 89.44 384 ARG A N 1
ATOM 2953 C CA . ARG A 1 384 ? -18.399 -30.619 -24.987 1.00 89.44 384 ARG A CA 1
ATOM 2954 C C . ARG A 1 384 ? -18.416 -31.722 -23.930 1.00 89.44 384 ARG A C 1
ATOM 2956 O O . ARG A 1 384 ? -19.161 -32.685 -24.071 1.00 89.44 384 ARG A O 1
ATOM 2963 N N . ARG A 1 385 ? -17.613 -31.596 -22.867 1.00 90.06 385 ARG A N 1
ATOM 2964 C CA . ARG A 1 385 ? -17.511 -32.583 -21.779 1.00 90.06 385 ARG A CA 1
ATOM 2965 C C . ARG A 1 385 ? -17.659 -31.913 -20.409 1.00 90.06 385 ARG A C 1
ATOM 2967 O O . ARG A 1 385 ? -16.665 -31.531 -19.796 1.00 90.06 385 ARG A O 1
ATOM 2974 N N . PRO A 1 386 ? -18.886 -31.821 -19.867 1.00 89.12 386 PRO A N 1
ATOM 2975 C CA . PRO A 1 386 ? -19.136 -31.166 -18.581 1.00 89.12 386 PRO A CA 1
ATOM 2976 C C . PRO A 1 386 ? -18.391 -31.810 -17.403 1.00 89.12 386 PRO A C 1
ATOM 2978 O O . PRO A 1 386 ? -18.027 -31.117 -16.458 1.00 89.12 386 PRO A O 1
ATOM 2981 N N . ALA A 1 387 ? -18.129 -33.121 -17.461 1.00 90.19 387 ALA A N 1
ATOM 2982 C CA . ALA A 1 387 ? -17.347 -33.831 -16.447 1.00 90.19 387 ALA A CA 1
ATOM 2983 C C . ALA A 1 387 ? -15.920 -33.263 -16.292 1.00 90.19 387 ALA A C 1
ATOM 2985 O O . ALA A 1 387 ? -15.343 -33.321 -15.203 1.00 90.19 387 ALA A O 1
ATOM 2986 N N . ASP A 1 388 ? -15.381 -32.629 -17.341 1.00 92.25 388 ASP A N 1
ATOM 2987 C CA . ASP A 1 388 ? -14.045 -32.032 -17.321 1.00 92.25 388 ASP A CA 1
ATOM 2988 C C . ASP A 1 388 ? -13.969 -30.801 -16.405 1.00 92.25 388 ASP A C 1
ATOM 2990 O O . ASP A 1 388 ? -12.881 -30.443 -15.960 1.00 92.25 388 ASP A O 1
ATOM 2994 N N . LEU A 1 389 ? -15.110 -30.208 -16.023 1.00 89.81 389 LEU A N 1
ATOM 2995 C CA . LEU A 1 389 ? -15.168 -29.153 -15.003 1.00 89.81 389 LEU A CA 1
ATOM 2996 C C . LEU A 1 389 ? -14.624 -29.638 -13.653 1.00 89.81 389 LEU A C 1
ATOM 2998 O O . LEU A 1 389 ? -13.928 -28.891 -12.968 1.00 89.81 389 LEU A O 1
ATOM 3002 N N . ILE A 1 390 ? -14.942 -30.880 -13.274 1.00 90.12 390 ILE A N 1
ATOM 3003 C CA . ILE A 1 390 ? -14.447 -31.502 -12.040 1.00 90.12 390 ILE A CA 1
ATOM 3004 C C . ILE A 1 390 ? -13.077 -32.129 -12.288 1.00 90.12 390 ILE A C 1
ATOM 3006 O O . ILE A 1 390 ? -12.162 -31.928 -11.488 1.00 90.12 390 ILE A O 1
ATOM 3010 N N . ARG A 1 391 ? -12.904 -32.810 -13.434 1.00 93.19 391 ARG A N 1
ATOM 3011 C CA . ARG A 1 391 ? -11.640 -33.471 -13.796 1.00 93.19 391 ARG A CA 1
ATOM 3012 C C . ARG A 1 391 ? -10.459 -32.504 -13.797 1.00 93.19 391 ARG A C 1
ATOM 3014 O O . ARG A 1 391 ? -9.370 -32.906 -13.407 1.00 93.19 391 ARG A O 1
ATOM 3021 N N . LEU A 1 392 ? -10.672 -31.234 -14.155 1.00 93.25 392 LEU A N 1
ATOM 3022 C CA . LEU A 1 392 ? -9.650 -30.185 -14.088 1.00 93.25 392 LEU A CA 1
ATOM 3023 C C . LEU A 1 392 ? -8.958 -30.127 -12.717 1.00 93.25 392 LEU A C 1
ATOM 3025 O O . LEU A 1 392 ? -7.733 -30.038 -12.654 1.00 93.25 392 LEU A O 1
ATOM 3029 N N . PHE A 1 393 ? -9.729 -30.187 -11.628 1.00 92.44 393 PHE A N 1
ATOM 3030 C CA . PHE A 1 393 ? -9.188 -30.123 -10.268 1.00 92.44 393 PHE A CA 1
ATOM 3031 C C . PHE A 1 393 ? -8.522 -31.434 -9.859 1.00 92.44 393 PHE A C 1
ATOM 3033 O O . PHE A 1 393 ? -7.476 -31.403 -9.220 1.00 92.44 393 PHE A O 1
ATOM 3040 N N . THR A 1 394 ? -9.070 -32.576 -10.281 1.00 92.62 394 THR A N 1
ATOM 3041 C CA . THR A 1 394 ? -8.431 -33.883 -10.076 1.00 92.62 394 THR A CA 1
ATOM 3042 C C . THR A 1 394 ? -7.066 -33.946 -10.758 1.00 92.62 394 THR A C 1
ATOM 3044 O O . THR A 1 394 ? -6.101 -34.417 -10.165 1.00 92.62 394 THR A O 1
ATOM 3047 N N . VAL A 1 395 ? -6.960 -33.435 -11.987 1.00 92.81 395 VAL A N 1
ATOM 3048 C CA . VAL A 1 395 ? -5.700 -33.385 -12.740 1.00 92.81 395 VAL A CA 1
ATOM 3049 C C . VAL A 1 395 ? -4.718 -32.416 -12.085 1.00 92.81 395 VAL A C 1
ATOM 3051 O O . VAL A 1 395 ? -3.559 -32.769 -11.903 1.00 92.81 395 VAL A O 1
ATOM 3054 N N . ALA A 1 396 ? -5.168 -31.230 -11.674 1.00 91.75 396 ALA A N 1
ATOM 3055 C CA . ALA A 1 396 ? -4.335 -30.283 -10.930 1.00 91.75 396 ALA A CA 1
ATOM 3056 C C . ALA A 1 396 ? -3.729 -30.912 -9.662 1.00 91.75 396 ALA A C 1
ATOM 3058 O O . ALA A 1 396 ? -2.519 -30.826 -9.459 1.00 91.75 396 ALA A O 1
ATOM 3059 N N . GLU A 1 397 ? -4.544 -31.615 -8.872 1.00 91.19 397 GLU A N 1
ATOM 3060 C CA . GLU A 1 397 ? -4.097 -32.310 -7.660 1.00 91.19 397 GLU A CA 1
ATOM 3061 C C . GLU A 1 397 ? -3.133 -33.462 -7.975 1.00 91.19 397 GLU A C 1
ATOM 3063 O O . GLU A 1 397 ? -2.066 -33.558 -7.378 1.00 91.19 397 GLU A O 1
ATOM 3068 N N . THR A 1 398 ? -3.459 -34.295 -8.970 1.00 92.12 398 THR A N 1
ATOM 3069 C CA . THR A 1 398 ? -2.634 -35.450 -9.376 1.00 92.12 398 THR A CA 1
ATOM 3070 C C . THR A 1 398 ? -1.229 -35.026 -9.803 1.00 92.12 398 THR A C 1
ATOM 3072 O O . THR A 1 398 ? -0.251 -35.702 -9.497 1.00 92.12 398 THR A O 1
ATOM 3075 N N . TYR A 1 399 ? -1.120 -33.901 -10.510 1.00 89.00 399 TYR A N 1
ATOM 3076 C CA . TYR A 1 399 ? 0.162 -33.352 -10.952 1.00 89.00 399 TYR A CA 1
ATOM 3077 C C . TYR A 1 399 ? 0.802 -32.407 -9.922 1.00 89.00 399 TYR A C 1
ATOM 3079 O O . TYR A 1 399 ? 1.900 -31.913 -10.170 1.00 89.00 399 TYR A O 1
ATOM 3087 N N . GLY A 1 400 ? 0.138 -32.136 -8.792 1.00 86.62 400 GLY A N 1
ATOM 3088 C CA . GLY A 1 400 ? 0.635 -31.244 -7.742 1.00 86.62 400 GLY A CA 1
ATOM 3089 C C . GLY A 1 400 ? 0.835 -29.795 -8.198 1.00 86.62 400 GLY A C 1
ATOM 3090 O O . GLY A 1 400 ? 1.722 -29.107 -7.696 1.00 86.62 400 GLY A O 1
ATOM 3091 N N . VAL A 1 401 ? 0.050 -29.325 -9.171 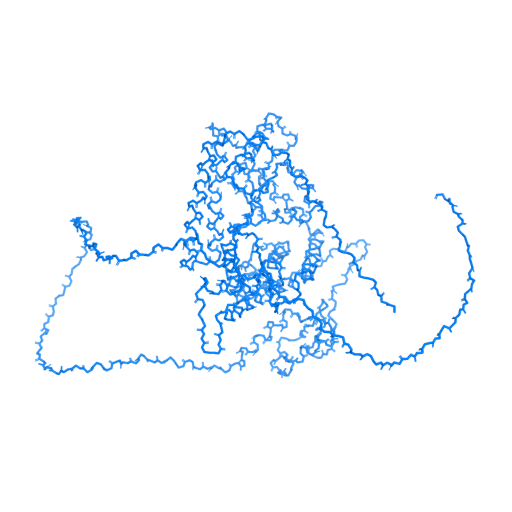1.00 85.81 401 VAL A N 1
ATOM 3092 C CA . VAL A 1 401 ? 0.206 -27.996 -9.785 1.00 85.81 401 VAL A CA 1
ATOM 3093 C C . VAL A 1 401 ? -1.108 -27.214 -9.782 1.00 85.81 401 VAL A C 1
ATOM 3095 O O . VAL A 1 401 ? -2.182 -27.794 -9.934 1.00 85.81 401 VAL A O 1
ATOM 3098 N N . PRO A 1 402 ? -1.074 -25.876 -9.656 1.00 85.44 402 PRO A N 1
ATOM 3099 C CA . PRO A 1 402 ? -2.297 -25.089 -9.639 1.00 85.44 402 PRO A CA 1
ATOM 3100 C C . PRO A 1 402 ? -2.937 -24.986 -11.031 1.00 85.44 402 PRO A C 1
ATOM 3102 O O . PRO A 1 402 ? -2.293 -25.142 -12.071 1.00 85.44 402 PRO A O 1
ATOM 3105 N N . VAL A 1 403 ? -4.230 -24.658 -11.049 1.00 87.31 403 VAL A N 1
ATOM 3106 C CA . VAL A 1 403 ? -4.981 -24.387 -12.282 1.00 87.31 403 VAL A CA 1
ATOM 3107 C C . VAL A 1 403 ? -4.622 -23.000 -12.818 1.00 87.31 403 VAL A C 1
ATOM 3109 O O . VAL A 1 403 ? -4.680 -22.003 -12.094 1.00 87.31 403 VAL A O 1
ATOM 3112 N N . TYR A 1 404 ? -4.294 -22.926 -14.105 1.00 86.69 404 TYR A N 1
ATOM 3113 C CA . TYR A 1 404 ? -4.002 -21.679 -14.801 1.00 86.69 404 TYR A CA 1
ATOM 3114 C C . TYR A 1 404 ? -5.240 -20.776 -14.889 1.00 86.69 404 TYR A C 1
ATOM 3116 O O . TYR A 1 404 ? -6.366 -21.244 -15.084 1.00 86.69 404 TYR A O 1
ATOM 3124 N N . SER A 1 405 ? -5.046 -19.461 -14.768 1.00 83.44 405 SER A N 1
ATOM 3125 C CA . SER A 1 405 ? -6.148 -18.489 -14.706 1.00 83.44 405 SER A CA 1
ATOM 3126 C C . SER A 1 405 ? -7.107 -18.541 -15.895 1.00 83.44 405 SER A C 1
ATOM 3128 O O . SER A 1 405 ? -8.317 -18.503 -15.691 1.00 83.44 405 SER A O 1
ATOM 3130 N N . TYR A 1 406 ? -6.597 -18.762 -17.107 1.00 84.19 406 TYR A N 1
ATOM 3131 C CA . TYR A 1 406 ? -7.431 -18.925 -18.300 1.00 84.19 406 TYR A CA 1
ATOM 3132 C C . TYR A 1 406 ? -8.441 -20.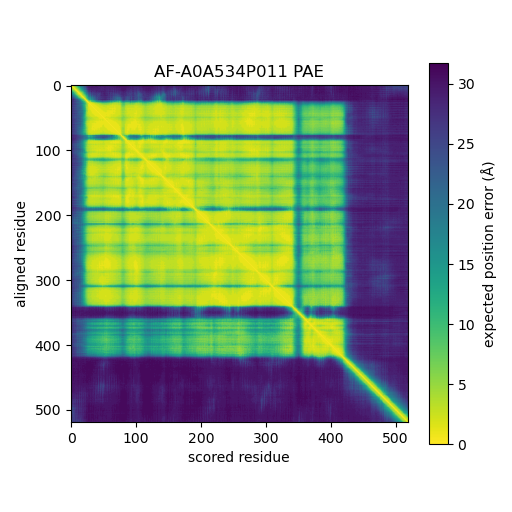083 -18.184 1.00 84.19 406 TYR A C 1
ATOM 3134 O O . TYR A 1 406 ? -9.619 -19.920 -18.498 1.00 84.19 406 TYR A O 1
ATOM 3142 N N . ALA A 1 407 ? -8.020 -21.247 -17.678 1.00 87.19 407 ALA A N 1
ATOM 3143 C CA . ALA A 1 407 ? -8.920 -22.387 -17.500 1.00 87.19 407 ALA A CA 1
ATOM 3144 C C . ALA A 1 407 ? -10.001 -22.106 -16.439 1.00 87.19 407 ALA A C 1
ATOM 3146 O O . ALA A 1 407 ? -11.150 -22.524 -16.597 1.00 87.19 407 ALA A O 1
ATOM 3147 N N . ARG A 1 408 ? -9.663 -21.342 -15.388 1.00 85.56 408 ARG A N 1
ATOM 3148 C CA . ARG A 1 408 ? -10.635 -20.889 -14.377 1.00 85.56 408 ARG A CA 1
ATOM 3149 C C . ARG A 1 408 ? -11.677 -19.943 -14.976 1.00 85.56 408 ARG A C 1
ATOM 3151 O O . ARG A 1 408 ? -12.859 -20.078 -14.661 1.00 85.56 408 ARG A O 1
ATOM 3158 N N . ASP A 1 409 ? -11.266 -19.031 -15.856 1.00 83.88 409 ASP A N 1
ATOM 3159 C CA . ASP A 1 409 ? -12.182 -18.103 -16.531 1.00 83.88 409 ASP A CA 1
ATOM 3160 C C . ASP A 1 409 ? -13.231 -18.845 -17.362 1.00 83.88 409 ASP A C 1
ATOM 3162 O O . ASP A 1 409 ? -14.424 -18.536 -17.280 1.00 83.88 409 ASP A O 1
ATOM 3166 N N . LEU A 1 410 ? -12.798 -19.856 -18.121 1.00 86.25 410 LEU A N 1
ATOM 3167 C CA . LEU A 1 410 ? -13.688 -20.690 -18.928 1.00 86.25 410 LEU A CA 1
ATOM 3168 C C . LEU A 1 410 ? -14.657 -21.497 -18.061 1.00 86.25 410 LEU A C 1
ATOM 3170 O O . LEU A 1 410 ? -15.847 -21.559 -18.364 1.00 86.25 410 LEU A O 1
ATOM 3174 N N . LEU A 1 411 ? -14.187 -22.032 -16.932 1.00 86.38 411 LEU A N 1
ATOM 3175 C CA . LEU A 1 411 ? -15.046 -22.714 -15.964 1.00 86.38 411 LEU A CA 1
ATOM 3176 C C . LEU A 1 411 ? -16.145 -21.783 -15.427 1.00 86.38 411 LEU A C 1
ATOM 3178 O O . LEU A 1 411 ? -17.312 -22.170 -15.331 1.00 86.38 411 LEU A O 1
ATOM 3182 N N . VAL A 1 412 ? -15.797 -20.537 -15.089 1.00 83.19 412 VAL A N 1
ATOM 3183 C CA . VAL A 1 412 ? -16.766 -19.536 -14.614 1.00 83.19 412 VAL A CA 1
ATOM 3184 C C . VAL A 1 412 ? -17.761 -19.158 -15.713 1.00 83.19 412 VAL A C 1
ATOM 3186 O O . VAL A 1 412 ? -18.949 -18.992 -15.419 1.00 83.19 412 VAL A O 1
ATOM 3189 N N . GLN A 1 413 ? -17.302 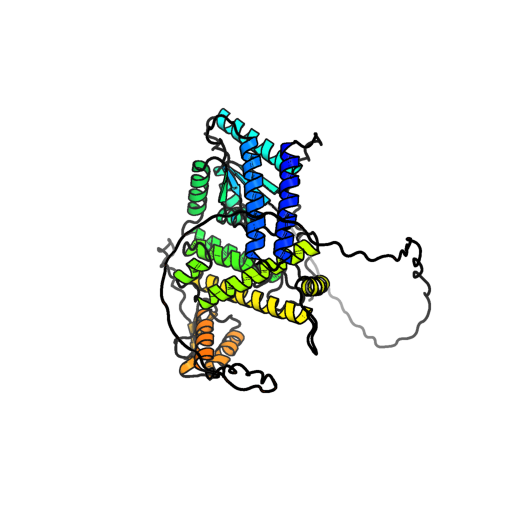-19.032 -16.959 1.00 82.56 413 GLN A N 1
ATOM 3190 C CA . GLN A 1 413 ? -18.158 -18.758 -18.111 1.00 82.56 413 GLN A CA 1
ATOM 3191 C C . GLN A 1 413 ? -19.184 -19.885 -18.322 1.00 82.56 413 GLN A C 1
ATOM 3193 O O . GLN A 1 413 ? -20.381 -19.608 -18.420 1.00 82.56 413 GLN A O 1
ATOM 3198 N N . GLU A 1 414 ? -18.749 -21.143 -18.276 1.00 85.44 414 GLU A N 1
ATOM 3199 C CA . GLU A 1 414 ? -19.613 -22.316 -18.460 1.00 85.44 414 GLU A CA 1
ATOM 3200 C C . GLU A 1 414 ? -20.592 -22.552 -17.310 1.00 85.44 414 GLU A C 1
ATOM 3202 O O . GLU A 1 414 ? -21.762 -22.881 -17.509 1.00 85.44 414 GLU A O 1
ATOM 3207 N N . ARG A 1 415 ? -20.172 -22.310 -16.065 1.00 80.94 415 ARG A N 1
ATOM 3208 C CA . ARG A 1 415 ? -21.103 -22.350 -14.927 1.00 80.94 415 ARG A CA 1
ATOM 3209 C C . ARG A 1 415 ? -22.261 -21.364 -15.114 1.00 80.94 415 ARG A C 1
ATOM 3211 O O . ARG A 1 415 ? -23.371 -21.618 -14.646 1.00 80.94 415 ARG A O 1
ATOM 3218 N N . ARG A 1 416 ? -22.005 -20.214 -15.745 1.00 75.19 416 ARG A N 1
ATOM 3219 C CA . ARG A 1 416 ? -23.025 -19.186 -15.990 1.00 75.19 416 ARG A CA 1
ATOM 3220 C C . ARG A 1 416 ? -23.942 -19.551 -17.148 1.00 75.19 416 ARG A C 1
ATOM 3222 O O . ARG A 1 416 ? -25.142 -19.358 -16.993 1.00 75.19 416 ARG A O 1
ATOM 3229 N N . SER A 1 417 ? -23.411 -20.089 -18.247 1.00 78.25 417 SER A N 1
ATOM 3230 C CA . SER A 1 417 ? -24.237 -20.560 -19.370 1.00 78.25 417 SER A CA 1
ATOM 3231 C C . SER A 1 417 ? -25.197 -21.675 -18.937 1.00 78.25 417 SER A C 1
ATOM 3233 O O . SER A 1 417 ? -26.330 -21.724 -19.402 1.00 78.25 417 SER A O 1
ATOM 3235 N N . ARG A 1 418 ? -24.778 -22.515 -17.979 1.00 75.25 418 ARG A N 1
ATOM 3236 C CA . ARG A 1 418 ? -25.562 -23.644 -17.449 1.00 75.25 418 ARG A CA 1
ATOM 3237 C C . ARG A 1 418 ? -26.460 -23.310 -16.258 1.00 75.25 418 ARG A C 1
ATOM 3239 O O . ARG A 1 418 ? -27.264 -24.152 -15.861 1.00 75.25 418 ARG A O 1
ATOM 3246 N N . ARG A 1 419 ? -26.350 -22.120 -15.652 1.00 66.88 419 ARG A N 1
ATOM 3247 C CA . ARG A 1 419 ? -27.304 -21.712 -14.610 1.00 66.88 419 ARG A CA 1
ATOM 3248 C C . ARG A 1 419 ? -28.661 -21.486 -15.282 1.00 66.88 419 ARG A C 1
ATOM 3250 O O . ARG A 1 419 ? -28.743 -20.599 -16.131 1.00 66.88 419 ARG A O 1
ATOM 3257 N N . PRO A 1 420 ? -29.730 -22.210 -14.896 1.00 53.31 420 PRO A N 1
ATOM 3258 C CA . PRO A 1 420 ? -31.055 -21.886 -15.397 1.00 53.31 420 PRO A CA 1
ATOM 3259 C C . PRO A 1 420 ? -31.341 -20.423 -15.055 1.00 53.31 420 PRO A C 1
ATOM 3261 O O . PRO A 1 420 ? -31.111 -19.993 -13.918 1.00 53.31 420 PRO A O 1
ATOM 3264 N N . ARG A 1 421 ? -31.803 -19.643 -16.042 1.00 44.78 421 ARG A N 1
ATOM 3265 C CA . ARG A 1 421 ? -32.356 -18.306 -15.805 1.00 44.78 421 ARG A CA 1
ATOM 3266 C C . ARG A 1 421 ? -33.535 -18.485 -14.852 1.00 44.78 421 ARG A C 1
ATOM 3268 O O . ARG A 1 421 ? -34.656 -18.716 -15.289 1.00 44.78 421 ARG A O 1
ATOM 3275 N N . ARG A 1 422 ? -33.300 -18.407 -13.541 1.00 44.25 422 ARG A N 1
ATOM 3276 C CA . ARG A 1 422 ? -34.382 -18.168 -12.591 1.00 44.25 422 ARG A CA 1
ATOM 3277 C C . ARG A 1 422 ? -34.958 -16.820 -12.993 1.00 44.25 422 ARG A C 1
ATOM 3279 O O . ARG A 1 422 ? -34.307 -15.795 -12.796 1.00 44.25 422 ARG A O 1
ATOM 3286 N N . ALA A 1 423 ? -36.136 -16.839 -13.610 1.00 38.22 423 ALA A N 1
ATOM 3287 C CA . ALA A 1 423 ? -36.970 -15.662 -13.714 1.00 38.22 423 ALA A CA 1
ATOM 3288 C C . ALA A 1 423 ? -37.136 -15.143 -12.284 1.00 38.22 423 ALA A C 1
ATOM 3290 O O . ALA A 1 423 ? -37.776 -15.779 -11.447 1.00 38.22 423 ALA A O 1
ATOM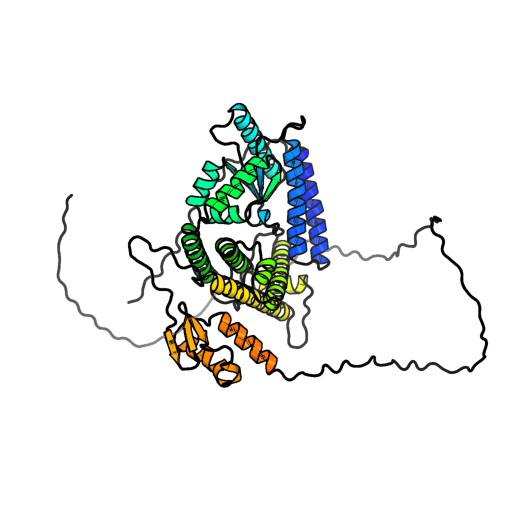 3291 N N . LEU A 1 424 ? -36.471 -14.033 -11.972 1.00 39.19 424 LEU A N 1
ATOM 3292 C CA . LEU A 1 424 ? -36.827 -13.224 -10.823 1.00 39.19 424 LEU A CA 1
ATOM 3293 C C . LEU A 1 424 ? -38.237 -12.725 -11.123 1.00 39.19 424 LEU A C 1
ATOM 3295 O O . LEU A 1 424 ? -38.415 -11.726 -11.815 1.00 39.19 424 LEU A O 1
ATOM 3299 N N . ALA A 1 425 ? -39.242 -13.472 -10.668 1.00 36.19 425 ALA A N 1
ATOM 3300 C CA . ALA A 1 425 ? -40.580 -12.943 -10.519 1.00 36.19 425 ALA A CA 1
ATOM 3301 C C . ALA A 1 425 ? -40.452 -11.773 -9.543 1.00 36.19 425 ALA A C 1
ATOM 3303 O O . ALA A 1 425 ? -40.310 -11.968 -8.337 1.00 36.19 425 ALA A O 1
ATOM 3304 N N . VAL A 1 426 ? -40.404 -10.559 -10.085 1.00 34.50 426 VAL A N 1
ATOM 3305 C CA . VAL A 1 426 ? -40.557 -9.332 -9.312 1.00 34.50 426 VAL A CA 1
ATOM 3306 C C . VAL A 1 426 ? -41.934 -9.435 -8.657 1.00 34.50 426 VAL A C 1
ATOM 3308 O O . VAL A 1 426 ? -42.930 -9.499 -9.383 1.00 34.50 426 VAL A O 1
ATOM 3311 N N . PRO A 1 427 ? -42.049 -9.490 -7.319 1.00 36.94 427 PRO A N 1
ATOM 3312 C CA . PRO A 1 427 ? -43.351 -9.378 -6.692 1.00 36.94 427 PRO A CA 1
ATOM 3313 C C . PRO A 1 427 ? -43.853 -7.970 -7.004 1.00 36.94 427 PRO A C 1
ATOM 3315 O O . PRO A 1 427 ? -43.270 -6.983 -6.556 1.00 36.94 427 PRO A O 1
ATOM 3318 N N . GLY A 1 428 ? -44.904 -7.872 -7.819 1.00 37.16 428 GLY A N 1
ATOM 3319 C CA . GLY A 1 428 ? -45.595 -6.608 -8.042 1.00 37.16 428 GLY A CA 1
ATOM 3320 C C . GLY A 1 428 ? -46.018 -5.992 -6.701 1.00 37.16 428 GLY A C 1
ATOM 3321 O O . GLY A 1 428 ? -46.247 -6.723 -5.729 1.00 37.16 428 GLY A O 1
ATOM 3322 N N . PRO A 1 429 ? -46.108 -4.656 -6.607 1.00 34.00 429 PRO A N 1
ATOM 3323 C CA . PRO A 1 429 ? -46.399 -3.986 -5.350 1.00 34.00 429 PRO A CA 1
ATOM 3324 C C . PRO A 1 429 ? -47.734 -4.486 -4.791 1.00 34.00 429 PRO A C 1
ATOM 3326 O O . PRO A 1 429 ? -48.791 -4.329 -5.409 1.00 34.00 429 PRO A O 1
ATOM 3329 N N . ARG A 1 430 ? -47.687 -5.096 -3.599 1.00 35.69 430 ARG A N 1
ATOM 3330 C CA . ARG A 1 430 ? -48.878 -5.440 -2.819 1.00 35.69 430 ARG A CA 1
ATOM 3331 C C . ARG A 1 430 ? -49.624 -4.140 -2.521 1.00 35.69 430 ARG A C 1
ATOM 3333 O O . ARG A 1 430 ? -49.231 -3.384 -1.637 1.00 35.69 430 ARG A O 1
ATOM 3340 N N . ARG A 1 431 ? -50.703 -3.875 -3.264 1.00 34.75 431 ARG A N 1
ATOM 3341 C CA . ARG A 1 431 ? -51.665 -2.818 -2.935 1.00 34.75 431 ARG A CA 1
ATOM 3342 C C . ARG A 1 431 ? -52.207 -3.099 -1.534 1.00 34.75 431 ARG A C 1
ATOM 3344 O O . ARG A 1 431 ? -53.005 -4.016 -1.350 1.00 34.75 431 ARG A O 1
ATOM 3351 N N . GLN A 1 432 ? -51.785 -2.305 -0.552 1.00 34.84 432 GLN A N 1
ATOM 3352 C CA . GLN A 1 432 ? -52.489 -2.204 0.720 1.00 34.84 432 GLN A CA 1
ATOM 3353 C C . GLN A 1 432 ? -53.923 -1.762 0.418 1.00 34.84 432 GLN A C 1
ATOM 3355 O O . GLN A 1 432 ? -54.171 -0.626 0.012 1.00 34.84 432 GLN A O 1
ATOM 3360 N N . ARG A 1 433 ? -54.879 -2.677 0.596 1.00 31.14 433 ARG A N 1
ATOM 3361 C CA . ARG A 1 433 ? -56.297 -2.334 0.686 1.00 31.14 433 ARG A CA 1
ATOM 3362 C C . ARG A 1 433 ? -56.475 -1.478 1.940 1.00 31.14 433 ARG A C 1
ATOM 3364 O O . ARG A 1 433 ? -56.633 -2.008 3.035 1.00 31.14 433 ARG A O 1
ATOM 3371 N N . ARG A 1 434 ? -56.446 -0.153 1.783 1.00 34.53 434 ARG A N 1
ATOM 3372 C CA . ARG A 1 434 ? -57.029 0.758 2.769 1.00 34.53 434 ARG A CA 1
ATOM 3373 C C . ARG A 1 434 ? -58.534 0.496 2.791 1.00 34.53 434 ARG A C 1
ATOM 3375 O O . ARG A 1 434 ? -59.223 0.759 1.810 1.00 34.53 434 ARG A O 1
ATOM 3382 N N . ARG A 1 435 ? -59.029 -0.057 3.900 1.00 34.94 435 ARG A N 1
ATOM 3383 C CA . ARG A 1 435 ? -60.441 0.055 4.273 1.00 34.94 435 ARG A CA 1
ATOM 3384 C C . ARG A 1 435 ? -60.678 1.528 4.607 1.00 34.94 435 ARG A C 1
ATOM 3386 O O . ARG A 1 435 ? -60.098 2.034 5.559 1.00 34.94 435 ARG A O 1
ATOM 3393 N N . GLY A 1 436 ? -61.462 2.209 3.784 1.00 32.50 436 GLY A N 1
ATOM 3394 C CA . GLY A 1 436 ? -61.920 3.572 4.013 1.00 32.50 436 GLY A CA 1
ATOM 3395 C C . GLY A 1 436 ? -63.395 3.632 3.657 1.00 32.50 436 GLY A C 1
ATOM 3396 O O . GLY A 1 436 ? -63.766 3.272 2.542 1.00 32.50 436 GLY A O 1
ATOM 3397 N N . ALA A 1 437 ? -64.201 3.991 4.652 1.00 33.69 437 ALA A N 1
ATOM 3398 C CA . ALA A 1 437 ? -65.640 4.168 4.583 1.00 33.69 437 ALA A CA 1
ATOM 3399 C C . ALA A 1 437 ? -66.046 5.135 3.459 1.00 33.69 437 ALA A C 1
ATOM 3401 O O . ALA A 1 437 ? -65.303 6.049 3.103 1.00 33.69 437 ALA A O 1
ATOM 3402 N N . GLY A 1 438 ? -67.217 4.879 2.880 1.00 29.81 438 GLY A N 1
ATOM 3403 C CA . GLY A 1 438 ? -67.723 5.602 1.722 1.00 29.81 438 GLY A CA 1
ATOM 3404 C C . GLY A 1 438 ? -68.222 7.008 2.031 1.00 29.81 438 GLY A C 1
ATOM 3405 O O . GLY A 1 438 ? -68.711 7.262 3.123 1.00 29.81 438 GLY A O 1
ATOM 3406 N N . VAL A 1 439 ? -68.160 7.863 1.008 1.00 33.03 439 VAL A N 1
ATOM 3407 C CA . VAL A 1 439 ? -69.113 8.944 0.693 1.00 33.03 439 VAL A CA 1
ATOM 3408 C C . VAL A 1 439 ? -69.034 9.165 -0.833 1.00 33.03 439 VAL A C 1
ATOM 3410 O O . VAL A 1 439 ? -67.919 9.187 -1.363 1.00 33.03 439 VAL A O 1
ATOM 3413 N N . PRO A 1 440 ? -70.152 9.285 -1.578 1.00 36.03 440 PRO A N 1
ATOM 3414 C CA . PRO A 1 440 ? -70.108 9.403 -3.031 1.00 36.03 440 PRO A CA 1
ATOM 3415 C C . PRO A 1 440 ? -70.050 10.856 -3.537 1.00 36.03 440 PRO A C 1
ATOM 3417 O O . PRO A 1 440 ? -70.682 11.755 -2.997 1.00 36.03 440 PRO A O 1
ATOM 3420 N N . ALA A 1 441 ? -69.302 11.004 -4.635 1.00 29.28 441 ALA A N 1
ATOM 3421 C CA . ALA A 1 441 ? -69.503 11.851 -5.816 1.00 29.28 441 ALA A CA 1
ATOM 3422 C C . ALA A 1 441 ? -70.025 13.298 -5.682 1.00 29.28 441 ALA A C 1
ATOM 3424 O O . ALA A 1 441 ? -71.187 13.534 -5.366 1.00 29.28 441 ALA A O 1
ATOM 3425 N N . ARG A 1 442 ? -69.255 14.242 -6.249 1.00 30.64 442 ARG A N 1
ATOM 3426 C CA . ARG A 1 442 ? -69.797 15.185 -7.245 1.00 30.64 442 ARG A CA 1
ATOM 3427 C C . ARG A 1 442 ? -68.719 15.727 -8.188 1.00 30.64 442 ARG A C 1
ATOM 3429 O O . ARG A 1 442 ? -67.568 15.916 -7.815 1.00 30.64 442 ARG A O 1
ATOM 3436 N N . ALA A 1 443 ? -69.139 15.879 -9.438 1.00 31.62 443 ALA A N 1
ATOM 3437 C CA . ALA A 1 443 ? -68.363 16.222 -10.619 1.00 31.62 443 ALA A CA 1
ATOM 3438 C C . ALA A 1 443 ? -67.989 17.712 -10.697 1.00 31.62 443 ALA A C 1
ATOM 3440 O O . ALA A 1 443 ? -68.699 18.562 -10.170 1.00 31.62 443 ALA A O 1
ATOM 3441 N N . GLY A 1 444 ? -66.920 18.012 -11.441 1.00 30.08 444 GLY A N 1
ATOM 3442 C CA . GLY A 1 444 ? -66.574 19.374 -11.852 1.00 30.08 444 GLY A CA 1
ATOM 3443 C C . GLY A 1 444 ? -65.165 19.493 -12.442 1.00 30.08 444 GLY A C 1
ATOM 3444 O O . GLY A 1 444 ? -64.211 19.788 -11.736 1.00 30.08 444 GLY A O 1
ATOM 3445 N N . ARG A 1 445 ? -65.029 19.270 -13.752 1.00 29.89 445 ARG A N 1
ATOM 3446 C CA . ARG A 1 445 ? -64.023 19.947 -14.606 1.00 29.89 445 ARG A CA 1
ATOM 3447 C C . ARG A 1 445 ? -64.683 21.254 -15.108 1.00 29.89 445 ARG A C 1
ATOM 3449 O O . ARG A 1 445 ? -65.912 21.224 -15.180 1.00 29.89 445 ARG A O 1
ATOM 3456 N N . PRO A 1 446 ? -63.971 22.330 -15.536 1.00 42.97 446 PRO A N 1
ATOM 3457 C CA . PRO A 1 446 ? -62.787 22.238 -16.409 1.00 42.97 446 PRO A CA 1
ATOM 3458 C C . PRO A 1 446 ? -61.716 23.373 -16.353 1.00 42.97 446 PRO A C 1
ATOM 3460 O O . PRO A 1 446 ? -61.929 24.433 -15.791 1.00 42.97 446 PRO A O 1
ATOM 3463 N N . ARG A 1 447 ? -60.607 23.114 -17.079 1.00 29.44 447 ARG A N 1
ATOM 3464 C CA . ARG A 1 447 ? -59.792 24.002 -17.960 1.00 29.44 447 ARG A CA 1
ATOM 3465 C C . ARG A 1 447 ? -59.070 25.263 -17.424 1.00 29.44 447 ARG A C 1
ATOM 3467 O O . ARG A 1 447 ? -59.648 26.101 -16.757 1.00 29.44 447 ARG A O 1
ATOM 3474 N N . GLY A 1 448 ? -57.847 25.453 -17.946 1.00 29.48 448 GLY A N 1
ATOM 3475 C CA . GLY A 1 448 ? -57.108 26.730 -18.031 1.00 29.48 448 GLY A CA 1
ATOM 3476 C C . GLY A 1 448 ? -55.667 26.600 -17.517 1.00 29.48 448 GLY A C 1
ATOM 3477 O O . GLY A 1 448 ? -55.458 26.572 -16.318 1.00 29.48 448 GLY A O 1
ATOM 3478 N N . ALA A 1 449 ? -54.688 26.221 -18.344 1.00 30.08 449 ALA A N 1
ATOM 3479 C CA . ALA A 1 449 ? -53.880 27.085 -19.222 1.00 30.08 449 ALA A CA 1
ATOM 3480 C C . ALA A 1 449 ? -52.728 27.831 -18.504 1.00 30.08 449 ALA A C 1
ATOM 3482 O O . ALA A 1 449 ? -52.953 28.739 -17.721 1.00 30.08 449 ALA A O 1
ATOM 3483 N N . LEU A 1 450 ? -51.503 27.401 -18.846 1.00 29.39 450 LEU A N 1
ATOM 3484 C CA . LEU A 1 450 ? -50.306 28.190 -19.194 1.00 29.39 450 LEU A CA 1
ATOM 3485 C C . LEU A 1 450 ? -50.005 29.484 -18.411 1.00 29.39 450 LEU A C 1
ATOM 3487 O O . LEU A 1 450 ? -50.712 30.466 -18.582 1.00 29.39 450 LEU A O 1
ATOM 3491 N N . SER A 1 451 ? -48.830 29.551 -17.764 1.00 30.23 451 SER A N 1
ATOM 3492 C CA . SER A 1 451 ? -47.836 30.628 -17.982 1.00 30.23 451 SER A CA 1
ATOM 3493 C C . SER A 1 451 ? -46.569 30.458 -17.115 1.00 30.23 451 SER A C 1
ATOM 3495 O O . SER A 1 451 ? -46.661 30.278 -15.907 1.00 30.23 451 SER A O 1
ATOM 3497 N N . ARG A 1 452 ? -45.412 30.491 -17.800 1.00 29.91 452 ARG A N 1
ATOM 3498 C CA . ARG A 1 452 ? -44.090 31.103 -17.490 1.00 29.91 452 ARG A CA 1
ATOM 3499 C C . ARG A 1 452 ? -43.737 31.395 -16.016 1.00 29.91 452 ARG A C 1
ATOM 3501 O O . ARG A 1 452 ? -44.470 32.066 -15.313 1.00 29.91 452 ARG A O 1
ATOM 3508 N N . ALA A 1 453 ? -42.633 30.853 -15.494 1.00 29.17 453 ALA A N 1
ATOM 3509 C CA . ALA A 1 453 ? -41.243 31.350 -15.600 1.00 29.17 453 ALA A CA 1
ATOM 3510 C C . ALA A 1 453 ? -40.983 32.698 -14.886 1.00 29.17 453 ALA A C 1
ATOM 3512 O O . ALA A 1 453 ? -41.578 33.708 -15.237 1.00 29.17 453 ALA A O 1
ATOM 3513 N N . GLY A 1 454 ? -40.032 32.689 -13.942 1.00 28.39 454 GLY A N 1
ATOM 3514 C CA . GLY A 1 454 ? -39.520 33.853 -13.196 1.00 28.39 454 GLY A CA 1
ATOM 3515 C C . GLY A 1 454 ? -39.147 33.448 -11.765 1.00 28.39 454 GLY A C 1
ATOM 3516 O O . GLY A 1 454 ? -40.009 33.344 -10.908 1.00 28.39 454 GLY A O 1
ATOM 3517 N N . GLN A 1 455 ? -37.972 32.854 -11.551 1.00 29.25 455 GLN A N 1
ATOM 3518 C CA . GLN A 1 455 ? -36.787 33.520 -10.987 1.00 29.25 455 GLN A CA 1
ATOM 3519 C C . GLN A 1 455 ? -37.023 34.358 -9.714 1.00 29.25 455 GLN A C 1
ATOM 3521 O O . GLN A 1 455 ? -37.546 35.460 -9.765 1.00 29.25 455 GLN A O 1
ATOM 3526 N N . ALA A 1 456 ? -36.456 33.808 -8.636 1.00 27.23 456 ALA A N 1
ATOM 3527 C CA . ALA A 1 456 ? -35.567 34.445 -7.665 1.00 27.23 456 ALA A CA 1
ATOM 3528 C C . ALA A 1 456 ? -36.114 35.406 -6.588 1.00 27.23 456 ALA A C 1
ATOM 3530 O O . ALA A 1 456 ? -36.713 36.436 -6.855 1.00 27.23 456 ALA A O 1
ATOM 3531 N N . ALA A 1 457 ? -35.654 35.074 -5.375 1.00 26.77 457 ALA A N 1
ATOM 3532 C CA . ALA A 1 457 ? -35.302 35.939 -4.252 1.00 26.77 457 ALA A CA 1
ATOM 3533 C C . ALA A 1 457 ? -36.439 36.577 -3.435 1.00 26.77 457 ALA A C 1
ATOM 3535 O O . ALA A 1 457 ? -37.114 37.509 -3.848 1.00 26.77 457 ALA A O 1
ATOM 3536 N N . GLY A 1 458 ? -36.543 36.122 -2.186 1.00 26.47 458 GLY A N 1
ATOM 3537 C CA . GLY A 1 458 ? -37.318 36.772 -1.135 1.00 26.47 458 GLY A CA 1
ATOM 3538 C C . GLY A 1 458 ? -37.032 36.109 0.204 1.00 26.47 458 GLY A C 1
ATOM 3539 O O . GLY A 1 458 ? -37.572 35.051 0.507 1.00 26.47 458 GLY A O 1
ATOM 3540 N N . ALA A 1 459 ? -36.117 36.704 0.963 1.00 26.72 459 ALA A N 1
ATOM 3541 C CA . ALA A 1 459 ? -35.742 36.298 2.308 1.00 26.72 459 ALA A CA 1
ATOM 3542 C C . ALA A 1 459 ? -36.938 36.318 3.277 1.00 26.72 459 ALA A C 1
ATOM 3544 O O . ALA A 1 459 ? -37.760 37.230 3.234 1.00 26.72 459 ALA A O 1
ATOM 3545 N N . CYS A 1 460 ? -36.976 35.370 4.215 1.00 26.75 460 CYS A N 1
ATOM 3546 C CA . CYS A 1 460 ? -37.664 35.546 5.492 1.00 26.75 460 CYS A CA 1
ATOM 3547 C C . CYS A 1 460 ? -36.945 34.758 6.587 1.00 26.75 460 CYS A C 1
ATOM 3549 O O . CYS A 1 460 ? -36.843 33.533 6.553 1.00 26.75 460 CYS A O 1
ATOM 3551 N N . ALA A 1 461 ? -36.433 35.509 7.555 1.00 26.12 461 ALA A N 1
ATOM 3552 C CA . ALA A 1 461 ? -36.038 35.031 8.863 1.00 26.12 461 ALA A CA 1
ATOM 3553 C C . ALA A 1 461 ? -37.291 34.750 9.705 1.00 26.12 461 ALA A C 1
ATOM 3555 O O . ALA A 1 461 ? -38.203 35.570 9.691 1.00 26.12 461 ALA A O 1
ATOM 3556 N N . ALA A 1 462 ? -37.306 33.653 10.468 1.00 27.42 462 ALA A N 1
ATOM 3557 C CA . ALA A 1 462 ? -37.939 33.575 11.791 1.00 27.42 462 ALA A CA 1
ATOM 3558 C C . ALA A 1 462 ? -37.728 32.191 12.439 1.00 27.42 462 ALA A C 1
ATOM 3560 O O . ALA A 1 462 ? -38.396 31.223 12.102 1.00 27.42 462 ALA A O 1
ATOM 3561 N N . GLN A 1 463 ? -36.819 32.187 13.415 1.00 28.77 463 GLN A N 1
ATOM 3562 C CA . GLN A 1 463 ? -36.979 31.661 14.780 1.00 28.77 463 GLN A CA 1
ATOM 3563 C C . GLN A 1 463 ? -37.108 30.146 15.095 1.00 28.77 463 GLN A C 1
ATOM 3565 O O . GLN A 1 463 ? -37.547 29.347 14.273 1.00 28.77 463 GLN A O 1
ATOM 3570 N N . PRO A 1 464 ? -36.678 29.745 16.319 1.00 30.14 464 PRO A N 1
ATOM 3571 C CA . PRO A 1 464 ? -36.426 28.362 16.722 1.00 30.14 464 PRO A CA 1
ATOM 3572 C C . PRO A 1 464 ? -37.537 27.777 17.613 1.00 30.14 464 PRO A C 1
ATOM 3574 O O . PRO A 1 464 ? -38.265 28.501 18.288 1.00 30.14 464 PRO A O 1
ATOM 3577 N N . VAL A 1 465 ? -37.614 26.447 17.695 1.00 29.83 465 VAL A N 1
ATOM 3578 C CA . VAL A 1 465 ? -38.504 25.713 18.617 1.00 29.83 465 VAL A CA 1
ATOM 3579 C C . VAL A 1 465 ? -37.830 24.377 19.012 1.00 29.83 465 VAL A C 1
ATOM 3581 O O . VAL A 1 465 ? -36.998 23.886 18.252 1.00 29.83 465 VAL A O 1
ATOM 3584 N N . PRO A 1 466 ? -38.155 23.738 20.151 1.00 32.41 466 PRO A N 1
ATOM 3585 C CA . PRO A 1 466 ? -37.748 24.124 21.499 1.00 32.41 466 PRO A CA 1
ATOM 3586 C C . PRO A 1 466 ? -36.992 22.998 22.246 1.00 32.41 466 PRO A C 1
ATOM 3588 O O . PRO A 1 466 ? -36.991 21.828 21.864 1.00 32.41 466 PRO A O 1
ATOM 3591 N N . ARG A 1 467 ? -36.389 23.376 23.381 1.00 27.38 467 ARG A N 1
ATOM 3592 C CA . ARG A 1 467 ? -35.869 22.481 24.428 1.00 27.38 467 ARG A CA 1
ATOM 3593 C C . ARG A 1 467 ? -36.971 21.570 24.980 1.00 27.38 467 ARG A C 1
ATOM 3595 O O . ARG A 1 467 ? -38.040 22.056 25.336 1.00 27.38 467 ARG A O 1
ATOM 3602 N N . VAL A 1 468 ? -36.645 20.294 25.188 1.00 30.83 468 VAL A N 1
ATOM 3603 C CA . VAL A 1 468 ? -37.373 19.408 26.107 1.00 30.83 468 VAL A CA 1
ATOM 3604 C C . VAL A 1 468 ? -36.541 19.246 27.378 1.00 30.83 468 VAL A C 1
ATOM 3606 O O . VAL A 1 468 ? -35.366 18.883 27.331 1.00 30.83 468 VAL A O 1
ATOM 3609 N N . HIS A 1 469 ? -37.157 19.579 28.510 1.00 27.70 469 HIS A N 1
ATOM 3610 C CA . HIS A 1 469 ? -36.671 19.324 29.861 1.00 27.70 469 HIS A CA 1
ATOM 3611 C C . HIS A 1 469 ? -37.201 17.986 30.388 1.00 27.70 469 HIS A C 1
ATOM 3613 O O . HIS A 1 469 ? -38.350 17.623 30.158 1.00 27.70 469 HIS A O 1
ATOM 3619 N N . GLY A 1 470 ? -36.347 17.324 31.163 1.00 28.05 470 GLY A N 1
ATOM 3620 C CA . GLY A 1 470 ? -36.618 16.196 32.052 1.00 28.05 470 GLY A CA 1
ATOM 3621 C C . GLY A 1 470 ? -35.254 15.604 32.424 1.00 28.05 470 GLY A C 1
ATOM 3622 O O . GLY A 1 470 ? -34.550 15.124 31.550 1.00 28.05 470 GLY A O 1
ATOM 3623 N N . GLY A 1 471 ? -34.712 15.695 33.635 1.00 25.16 471 GLY A N 1
ATOM 3624 C CA . GLY A 1 471 ? -35.342 15.833 34.942 1.00 25.16 471 GLY A CA 1
ATOM 3625 C C . GLY A 1 471 ? -34.968 14.616 35.795 1.00 25.16 471 GLY A C 1
ATOM 3626 O O . GLY A 1 471 ? -35.764 13.703 35.916 1.00 25.16 471 GLY A O 1
ATOM 3627 N N . HIS A 1 472 ? -33.739 14.641 36.326 1.00 26.81 472 HIS A N 1
ATOM 3628 C CA . HIS A 1 472 ? -33.183 13.916 37.485 1.00 26.81 472 HIS A CA 1
ATOM 3629 C C . HIS A 1 472 ? -33.306 12.384 37.638 1.00 26.81 472 HIS A C 1
ATOM 3631 O O . HIS A 1 472 ? -34.375 11.847 37.883 1.00 26.81 472 HIS A O 1
ATOM 3637 N N . ALA A 1 473 ? -32.144 11.729 37.789 1.00 27.73 473 ALA A N 1
ATOM 3638 C CA . ALA A 1 473 ? -31.777 11.077 39.057 1.00 27.73 473 ALA A CA 1
ATOM 3639 C C . ALA A 1 473 ? -30.262 10.799 39.122 1.00 27.73 473 ALA A C 1
ATOM 3641 O O . ALA A 1 473 ? -29.702 10.027 38.347 1.00 27.73 473 ALA A O 1
ATOM 3642 N N . HIS A 1 474 ? -29.600 11.437 40.087 1.00 26.42 474 HIS A N 1
ATOM 3643 C CA . HIS A 1 474 ? -28.237 11.142 40.514 1.00 26.42 474 HIS A CA 1
ATOM 3644 C C . HIS A 1 474 ? -28.141 9.724 41.099 1.00 26.42 474 HIS A C 1
ATOM 3646 O O . HIS A 1 474 ? -28.834 9.416 42.064 1.00 26.42 474 HIS A O 1
ATOM 3652 N N . ARG A 1 475 ? -27.173 8.922 40.644 1.00 28.31 475 ARG A N 1
ATOM 3653 C CA . ARG A 1 475 ? -26.443 8.000 41.529 1.00 28.31 475 ARG A CA 1
ATOM 3654 C C . ARG A 1 475 ? -24.956 8.054 41.208 1.00 28.31 475 ARG A C 1
ATOM 3656 O O . ARG A 1 475 ? -24.507 7.600 40.162 1.00 28.31 475 ARG A O 1
ATOM 3663 N N . ARG A 1 476 ? -24.208 8.640 42.144 1.00 27.89 476 ARG A N 1
ATOM 3664 C CA . ARG A 1 476 ? -22.758 8.494 42.270 1.00 27.89 476 ARG A CA 1
ATOM 3665 C C . ARG A 1 476 ? -22.456 7.006 42.484 1.00 27.89 476 ARG A C 1
ATOM 3667 O O . ARG A 1 476 ? -23.059 6.395 43.362 1.00 27.89 476 ARG A O 1
ATOM 3674 N N . ARG A 1 477 ? -21.529 6.437 41.716 1.00 28.67 477 ARG A N 1
ATOM 3675 C CA . ARG A 1 477 ? -20.810 5.218 42.103 1.00 28.67 477 ARG A CA 1
ATOM 3676 C C . ARG A 1 477 ? -19.332 5.563 42.146 1.00 28.67 477 ARG A C 1
ATOM 3678 O O . ARG A 1 477 ? -18.737 5.922 41.135 1.00 28.67 477 ARG A O 1
ATOM 3685 N N . THR A 1 478 ? -18.814 5.564 43.362 1.00 30.75 478 THR A N 1
ATOM 3686 C CA . THR A 1 478 ? -17.409 5.720 43.713 1.00 30.75 478 THR A CA 1
ATOM 3687 C C . THR A 1 478 ? -16.652 4.430 43.428 1.00 30.75 478 THR A C 1
ATOM 3689 O O . THR A 1 478 ? -17.207 3.338 43.509 1.00 30.75 478 THR A O 1
ATOM 3692 N N . ALA A 1 479 ? -15.375 4.588 43.092 1.00 29.67 479 ALA A N 1
ATOM 3693 C CA . ALA A 1 479 ? -14.395 3.523 43.016 1.00 29.67 479 ALA A CA 1
ATOM 3694 C C . ALA A 1 479 ? -14.072 3.018 44.429 1.00 29.67 479 ALA A C 1
ATOM 3696 O O . ALA A 1 479 ? -13.403 3.716 45.182 1.00 29.67 479 ALA A O 1
ATOM 3697 N N . ALA A 1 480 ? -14.604 1.851 44.776 1.00 31.09 480 ALA A N 1
ATOM 3698 C CA . ALA A 1 480 ? -14.165 0.935 45.828 1.00 31.09 480 ALA A CA 1
ATOM 3699 C C . ALA A 1 480 ? -15.257 -0.133 45.915 1.00 31.09 480 ALA A C 1
ATOM 3701 O O . ALA A 1 480 ? -16.311 0.154 46.464 1.00 31.09 480 ALA A O 1
ATOM 3702 N N . ASP A 1 481 ? -15.065 -1.262 45.232 1.00 27.80 481 ASP A N 1
ATOM 3703 C CA . ASP A 1 481 ? -15.495 -2.600 45.661 1.00 27.80 481 ASP A CA 1
ATOM 3704 C C . ASP A 1 481 ? -15.109 -3.626 44.582 1.00 27.80 481 ASP A C 1
ATOM 3706 O O . ASP A 1 481 ? -15.171 -3.357 43.382 1.00 27.80 481 ASP A O 1
ATOM 3710 N N . ASP A 1 482 ? -14.667 -4.790 45.052 1.00 28.44 482 ASP A N 1
ATOM 3711 C CA . ASP A 1 482 ? -14.281 -6.005 44.324 1.00 28.44 482 ASP A CA 1
ATOM 3712 C C . ASP A 1 482 ? -12.884 -6.078 43.693 1.00 28.44 482 ASP A C 1
ATOM 3714 O O . ASP A 1 482 ? -12.652 -6.571 42.589 1.00 28.44 482 ASP A O 1
ATOM 3718 N N . ALA A 1 483 ? -11.902 -5.744 44.532 1.00 27.48 483 ALA A N 1
ATOM 3719 C CA . ALA A 1 483 ? -10.644 -6.479 44.609 1.00 27.48 483 ALA A CA 1
ATOM 3720 C C . ALA A 1 483 ? -10.749 -7.572 45.695 1.00 27.48 483 ALA A C 1
ATOM 3722 O O . ALA A 1 483 ? -10.267 -7.389 46.808 1.00 27.48 483 ALA A O 1
ATOM 3723 N N . ALA A 1 484 ? -11.379 -8.713 45.389 1.00 27.34 484 ALA A N 1
ATOM 3724 C CA . ALA A 1 484 ? -11.415 -9.876 46.285 1.00 27.34 484 ALA A CA 1
ATOM 3725 C C . ALA A 1 484 ? -11.667 -11.195 45.528 1.00 27.34 484 ALA A C 1
ATOM 3727 O O . ALA A 1 484 ? -12.706 -11.823 45.677 1.00 27.34 484 ALA A O 1
ATOM 3728 N N . ALA A 1 485 ? -10.706 -11.644 44.713 1.00 26.91 485 ALA A N 1
ATOM 3729 C CA . ALA A 1 485 ? -10.629 -13.050 44.290 1.00 26.91 485 ALA A CA 1
ATOM 3730 C C . ALA A 1 485 ? -9.213 -13.413 43.806 1.00 26.91 485 ALA A C 1
ATOM 3732 O O . ALA A 1 485 ? -8.956 -13.640 42.624 1.00 26.91 485 ALA A O 1
ATOM 3733 N N . ARG A 1 486 ? -8.254 -13.466 44.737 1.00 28.09 486 ARG A N 1
ATOM 3734 C CA . ARG A 1 486 ? -6.995 -14.201 44.557 1.00 28.09 486 ARG A CA 1
ATOM 3735 C C . ARG A 1 486 ? -6.767 -15.098 45.771 1.00 28.09 486 ARG A C 1
ATOM 3737 O O . ARG A 1 486 ? -6.683 -14.595 46.881 1.00 28.09 486 ARG A O 1
ATOM 3744 N N . ARG A 1 487 ? -6.524 -16.381 45.472 1.00 26.20 487 ARG A N 1
ATOM 3745 C CA . ARG A 1 487 ? -5.914 -17.435 46.306 1.00 26.20 487 ARG A CA 1
ATOM 3746 C C . ARG A 1 487 ? -6.785 -18.023 47.422 1.00 26.20 487 ARG A C 1
ATOM 3748 O O . ARG A 1 487 ? -6.961 -17.396 48.450 1.00 26.20 487 ARG A O 1
ATOM 3755 N N . ILE A 1 488 ? -7.172 -19.289 47.240 1.00 28.11 488 ILE A N 1
ATOM 3756 C CA . ILE A 1 488 ? -6.894 -20.438 48.129 1.00 28.11 488 ILE A CA 1
ATOM 3757 C C . ILE A 1 488 ? -7.208 -21.716 47.329 1.00 28.11 488 ILE A C 1
ATOM 3759 O O . ILE A 1 488 ? -8.301 -21.834 46.790 1.00 28.11 488 ILE A O 1
ATOM 3763 N N . ALA A 1 489 ? -6.221 -22.618 47.233 1.00 25.80 489 ALA A N 1
ATOM 3764 C CA . ALA A 1 489 ? -6.327 -24.090 47.278 1.00 25.80 489 ALA A CA 1
ATOM 3765 C C . ALA A 1 489 ? -5.177 -24.755 46.492 1.00 25.80 489 ALA A C 1
ATOM 3767 O O . ALA A 1 489 ? -5.298 -25.126 45.328 1.00 25.80 489 ALA A O 1
ATOM 3768 N N . LEU A 1 490 ? -4.038 -24.903 47.172 1.00 28.23 490 LEU A N 1
ATOM 3769 C CA . LEU A 1 490 ? -3.088 -25.990 46.946 1.00 28.23 490 LEU A CA 1
ATOM 3770 C C . LEU A 1 490 ? -3.565 -27.201 47.761 1.00 28.23 490 LEU A C 1
ATOM 3772 O O . LEU A 1 490 ? -3.891 -27.029 48.934 1.00 28.23 490 LEU A O 1
ATOM 3776 N N . GLY A 1 491 ? -3.475 -28.411 47.197 1.00 25.17 491 GLY A N 1
ATOM 3777 C CA . GLY A 1 491 ? -3.118 -29.592 47.990 1.00 25.17 491 GLY A CA 1
ATOM 3778 C C . GLY A 1 491 ? -3.891 -30.895 47.754 1.00 25.17 491 GLY A C 1
ATOM 3779 O O . GLY A 1 491 ? -5.024 -31.022 48.196 1.00 25.17 491 GLY A O 1
ATOM 3780 N N . ARG A 1 492 ? -3.126 -31.901 47.286 1.00 30.25 492 ARG A N 1
ATOM 3781 C CA . ARG A 1 492 ? -3.275 -33.371 47.451 1.00 30.25 492 ARG A CA 1
ATOM 3782 C C . ARG A 1 492 ? -4.260 -34.070 46.490 1.00 30.25 492 ARG A C 1
ATOM 3784 O O . ARG A 1 492 ? -5.335 -33.565 46.238 1.00 30.25 492 ARG A O 1
ATOM 3791 N N . GLY A 1 493 ? -3.958 -35.237 45.912 1.00 25.22 493 GLY A N 1
ATOM 3792 C CA . GLY A 1 493 ? -2.905 -36.211 46.205 1.00 25.22 493 GLY A CA 1
ATOM 3793 C C . GLY A 1 493 ? -2.752 -37.286 45.115 1.00 25.22 493 GLY A C 1
ATOM 3794 O O . GLY A 1 493 ? -3.365 -37.221 44.056 1.00 25.22 493 GLY A O 1
ATOM 3795 N N . ALA A 1 494 ? -1.843 -38.213 45.403 1.00 27.64 494 ALA A N 1
ATOM 3796 C CA . ALA A 1 494 ? -1.135 -39.129 44.517 1.00 27.64 494 ALA A CA 1
ATOM 3797 C C . ALA A 1 494 ? -1.824 -40.484 44.236 1.00 27.64 494 ALA A C 1
ATOM 3799 O O . ALA A 1 494 ? -2.782 -40.856 44.906 1.00 27.64 494 ALA A O 1
ATOM 3800 N N . GLY A 1 495 ? -1.201 -41.248 43.324 1.00 25.98 495 GLY A N 1
ATOM 3801 C CA . GLY A 1 495 ? -1.353 -42.699 43.107 1.00 25.98 495 GLY A CA 1
ATOM 3802 C C . GLY A 1 495 ? -1.870 -43.028 41.700 1.00 25.98 495 GLY A C 1
ATOM 3803 O O . GLY A 1 495 ? -2.808 -42.398 41.243 1.00 25.98 495 GLY A O 1
ATOM 3804 N N . SER A 1 496 ? -1.349 -43.969 40.915 1.00 27.45 496 SER A N 1
ATOM 3805 C CA . SER A 1 496 ? -0.235 -44.913 41.045 1.00 27.45 496 SER A CA 1
ATOM 3806 C C . SER A 1 496 ? -0.034 -45.581 39.669 1.00 27.45 496 SER A C 1
ATOM 3808 O O . SER A 1 496 ? -0.993 -45.860 38.955 1.00 27.45 496 SER A O 1
ATOM 3810 N N . HIS A 1 497 ? 1.224 -45.826 39.304 1.00 28.89 497 HIS A N 1
ATOM 3811 C CA . HIS A 1 497 ? 1.683 -46.691 38.199 1.00 28.89 497 HIS A CA 1
ATOM 3812 C C . HIS A 1 497 ? 1.367 -48.184 38.505 1.00 28.89 497 HIS A C 1
ATOM 3814 O O . HIS A 1 497 ? 1.091 -48.450 39.679 1.00 28.89 497 HIS A O 1
ATOM 3820 N N . PRO A 1 498 ? 1.442 -49.175 37.564 1.00 45.22 498 PRO A N 1
ATOM 3821 C CA . PRO A 1 498 ? 2.728 -49.529 36.923 1.00 45.22 498 PRO A CA 1
ATOM 3822 C C . PRO A 1 498 ? 2.758 -50.298 35.566 1.00 45.22 498 PRO A C 1
ATOM 3824 O O . PRO A 1 498 ? 1.768 -50.807 35.057 1.00 45.22 498 PRO A O 1
ATOM 3827 N N . HIS A 1 499 ? 4.010 -50.447 35.090 1.00 28.95 499 HIS A N 1
ATOM 3828 C CA . HIS A 1 499 ? 4.622 -51.534 34.291 1.00 28.95 499 HIS A CA 1
ATOM 3829 C C . HIS A 1 499 ? 4.485 -51.596 32.751 1.00 28.95 499 HIS A C 1
ATOM 3831 O O . HIS A 1 499 ? 3.491 -52.073 32.220 1.00 28.95 499 HIS A O 1
ATOM 3837 N N . ARG A 1 500 ? 5.615 -51.408 32.037 1.00 28.95 500 ARG A N 1
ATOM 3838 C CA . ARG A 1 500 ? 6.538 -52.505 31.637 1.00 28.95 500 ARG A CA 1
ATOM 3839 C C . ARG A 1 500 ? 7.857 -51.990 31.030 1.00 28.95 500 ARG A C 1
ATOM 3841 O O . ARG A 1 500 ? 7.894 -50.970 30.356 1.00 28.95 500 ARG A O 1
ATOM 3848 N N . ALA A 1 501 ? 8.926 -52.740 31.298 1.00 29.95 501 ALA A N 1
ATOM 3849 C CA . ALA A 1 501 ? 10.324 -52.501 30.942 1.00 29.95 501 ALA A CA 1
ATOM 3850 C C . ALA A 1 501 ? 10.818 -53.442 29.823 1.00 29.95 501 ALA A C 1
ATOM 3852 O O . ALA A 1 501 ? 10.245 -54.521 29.665 1.00 29.95 501 ALA A O 1
ATOM 3853 N N . ARG A 1 502 ? 11.915 -53.055 29.140 1.00 29.08 502 ARG A N 1
ATOM 3854 C CA . ARG A 1 502 ? 13.093 -53.844 28.658 1.00 29.08 502 ARG A CA 1
ATOM 3855 C C . ARG A 1 502 ? 13.807 -53.023 27.557 1.00 29.08 502 ARG A C 1
ATOM 3857 O O . ARG A 1 502 ? 13.148 -52.618 26.613 1.00 29.08 502 ARG A O 1
ATOM 3864 N N . ALA A 1 503 ? 15.032 -52.512 27.730 1.00 31.27 503 ALA A N 1
ATOM 3865 C CA . ALA A 1 503 ? 16.365 -53.138 27.858 1.00 31.27 503 ALA A CA 1
ATOM 3866 C C . ALA A 1 503 ? 17.018 -53.507 26.505 1.00 31.27 503 ALA A C 1
ATOM 3868 O O . ALA A 1 503 ? 16.442 -54.280 25.749 1.00 31.27 503 ALA A O 1
ATOM 3869 N N . GLY A 1 504 ? 18.249 -53.015 26.274 1.00 27.91 504 GLY A N 1
ATOM 3870 C CA . GLY A 1 504 ? 19.232 -53.632 25.367 1.00 27.91 504 GLY A CA 1
ATOM 3871 C C . GLY A 1 504 ? 20.001 -52.687 24.430 1.00 27.91 504 GLY A C 1
ATOM 3872 O O . GLY A 1 504 ? 19.562 -52.450 23.313 1.00 27.91 504 GLY A O 1
ATOM 3873 N N . ALA A 1 505 ? 21.178 -52.216 24.860 1.00 31.22 505 ALA A N 1
ATOM 3874 C CA . ALA A 1 505 ? 22.292 -51.845 23.969 1.00 31.22 505 ALA A CA 1
ATOM 3875 C C . ALA A 1 505 ? 23.014 -53.125 23.468 1.00 31.22 505 ALA A C 1
ATOM 3877 O O . ALA A 1 505 ? 22.742 -54.201 24.012 1.00 31.22 505 ALA A O 1
ATOM 3878 N N . PRO A 1 506 ? 23.944 -53.045 22.490 1.00 46.59 506 PRO A N 1
ATOM 3879 C CA . PRO A 1 506 ? 25.355 -52.867 22.862 1.00 46.59 506 PRO A CA 1
ATOM 3880 C C . PRO A 1 506 ? 26.211 -52.036 21.871 1.00 46.59 506 PRO A C 1
ATOM 3882 O O . PRO A 1 506 ? 25.730 -51.474 20.893 1.00 46.59 506 PRO A O 1
ATOM 3885 N N . ALA A 1 507 ? 27.491 -51.935 22.239 1.00 30.88 507 ALA A N 1
ATOM 3886 C CA . ALA A 1 507 ? 28.566 -51.040 21.817 1.00 30.88 507 ALA A CA 1
ATOM 3887 C C . ALA A 1 507 ? 29.371 -51.447 20.556 1.00 30.88 507 ALA A C 1
ATOM 3889 O O . ALA A 1 507 ? 29.244 -52.560 20.057 1.00 30.88 507 ALA A O 1
ATOM 3890 N N . GLY A 1 508 ? 30.285 -50.548 20.147 1.00 28.52 508 GLY A N 1
ATOM 3891 C CA . GLY A 1 508 ? 31.445 -50.763 19.254 1.00 28.52 508 GLY A CA 1
ATOM 3892 C C . GLY A 1 508 ? 31.731 -49.502 18.413 1.00 28.52 508 GLY A C 1
ATOM 3893 O O . GLY A 1 508 ? 30.968 -49.228 17.500 1.00 28.52 508 GLY A O 1
ATOM 3894 N N . ALA A 1 509 ? 32.591 -48.540 18.781 1.00 30.58 509 ALA A N 1
ATOM 3895 C CA . ALA A 1 509 ? 34.056 -48.517 18.970 1.00 30.58 509 ALA A CA 1
ATOM 3896 C C . ALA A 1 509 ? 34.888 -48.426 17.662 1.00 30.58 509 ALA A C 1
ATOM 3898 O O . ALA A 1 509 ? 34.647 -49.171 16.721 1.00 30.58 509 ALA A O 1
ATOM 3899 N N . HIS A 1 510 ? 35.909 -47.548 17.715 1.00 29.84 510 HIS A N 1
ATOM 3900 C CA . HIS A 1 510 ? 36.992 -47.188 16.763 1.00 29.84 510 HIS A CA 1
ATOM 3901 C C . HIS A 1 510 ? 36.726 -45.992 15.818 1.00 29.84 510 HIS A C 1
ATOM 3903 O O . HIS A 1 510 ? 35.850 -46.047 14.968 1.00 29.84 510 HIS A O 1
ATOM 3909 N N . ALA A 1 511 ? 37.298 -44.797 16.063 1.00 30.34 511 ALA A N 1
ATOM 3910 C CA . ALA A 1 511 ? 38.716 -44.358 15.958 1.00 30.34 511 ALA A CA 1
ATOM 3911 C C . ALA A 1 511 ? 39.145 -44.171 14.487 1.00 30.34 511 ALA A C 1
ATOM 3913 O O . ALA A 1 511 ? 38.966 -45.083 13.698 1.00 30.34 511 ALA A O 1
ATOM 3914 N N . GLY A 1 512 ? 39.726 -43.065 14.021 1.00 28.41 512 GLY A N 1
ATOM 3915 C CA . GLY A 1 512 ? 40.155 -41.798 14.615 1.00 28.41 512 GLY A CA 1
ATOM 3916 C C . GLY A 1 512 ? 40.916 -40.977 13.553 1.00 28.41 512 GLY A C 1
ATOM 3917 O O . GLY A 1 512 ? 41.216 -41.522 12.498 1.00 28.41 512 GLY A O 1
ATOM 3918 N N . ALA A 1 513 ? 41.253 -39.721 13.894 1.00 30.62 513 ALA A N 1
ATOM 3919 C CA . ALA A 1 513 ? 42.379 -38.916 13.373 1.00 30.62 513 ALA A CA 1
ATOM 3920 C C . ALA A 1 513 ? 42.435 -38.606 11.849 1.00 30.62 513 ALA A C 1
ATOM 3922 O O . ALA A 1 513 ? 42.104 -39.419 11.008 1.00 30.62 513 ALA A O 1
ATOM 3923 N N . ALA A 1 514 ? 42.909 -37.468 11.352 1.00 30.38 514 ALA A N 1
ATOM 3924 C CA . ALA A 1 514 ? 43.353 -36.205 11.914 1.00 30.38 514 ALA A CA 1
ATOM 3925 C C . ALA A 1 514 ? 43.464 -35.196 10.745 1.00 30.38 514 ALA A C 1
ATOM 3927 O O . ALA A 1 514 ? 43.747 -35.561 9.607 1.00 30.38 514 ALA A O 1
ATOM 3928 N N . LEU A 1 515 ? 43.257 -33.919 11.062 1.00 36.84 515 LEU A N 1
ATOM 3929 C CA . LEU A 1 515 ? 43.833 -32.745 10.380 1.00 36.84 515 LEU A CA 1
ATOM 3930 C C . LEU A 1 515 ? 45.386 -32.863 10.337 1.00 36.84 515 LEU A C 1
ATOM 3932 O O . LEU A 1 515 ? 45.898 -33.607 11.176 1.00 36.84 515 LEU A O 1
ATOM 3936 N N . PRO A 1 516 ? 46.172 -32.102 9.521 1.00 51.16 516 PRO A N 1
ATOM 3937 C CA . PRO A 1 516 ? 45.987 -30.648 9.372 1.00 51.16 516 PRO A CA 1
ATOM 3938 C C . PRO A 1 516 ? 46.520 -29.905 8.107 1.00 51.16 516 PRO A C 1
ATOM 3940 O O . PRO A 1 516 ? 47.432 -30.337 7.420 1.00 51.16 516 PRO A O 1
ATOM 3943 N N . ARG A 1 517 ? 45.994 -28.672 7.968 1.00 38.31 517 ARG A N 1
ATOM 3944 C CA . ARG A 1 517 ? 46.634 -27.364 7.648 1.00 38.31 517 ARG A CA 1
ATOM 3945 C C . ARG A 1 517 ? 47.302 -27.048 6.289 1.00 38.31 517 ARG A C 1
ATOM 3947 O O . ARG A 1 517 ? 48.083 -27.809 5.740 1.00 38.31 517 ARG A O 1
ATOM 3954 N N . SER A 1 518 ? 47.154 -25.747 5.972 1.00 38.19 518 SER A N 1
ATOM 3955 C CA . SER A 1 518 ? 47.874 -24.852 5.033 1.00 38.19 518 SER A CA 1
ATOM 3956 C C . SER A 1 518 ? 47.501 -24.988 3.549 1.00 38.19 518 SER A C 1
ATOM 3958 O O . SER A 1 518 ? 47.390 -26.100 3.060 1.00 38.19 518 SER A O 1
ATOM 3960 N N . ARG A 1 519 ? 47.250 -23.924 2.774 1.00 44.94 519 ARG A N 1
ATOM 3961 C CA . ARG A 1 519 ? 47.555 -22.481 2.867 1.00 44.94 519 ARG A CA 1
ATOM 3962 C C . ARG A 1 519 ? 46.331 -21.608 2.614 1.00 44.94 519 ARG A C 1
ATOM 3964 O O . ARG A 1 519 ? 45.413 -22.092 1.921 1.00 44.94 519 ARG A O 1
#

Mean predicted aligned error: 15.52 Å

Nearest PDB structures (foldseek):
  3k7d-assembly3_B  TM=6.734E-01  e=1.058E-08  Escherichia coli
  3k7d-assembly3_A  TM=6.268E-01  e=2.043E-08  Escherichia coli
  6yx5-assembly1_B  TM=6.335E-01  e=8.785E-07  Legionella pneumophila
  7q72-assembly2_B  TM=3.268E-01  e=5.033E-01  Schizosaccharomyces pombe 972h-

Sequence (519 aa):
MATPPQRPVAEAPPPASPPSPSAGPVSAEARKARQRLDSGRAEIFARHRGGAGGQQVVRAISDLTDSVLQDMFASLVSKDGSPSDLALVATGGYGRRELSPRSDVDLLALLPSQKADPARKARAEAVAESLHRALWDAGLEAGFGARTLEETLTLARDDHTARTALLDCRLLAGDAALFKELERAVVTELDARKIEEFIEEKLEELRGRRTRYGGSVWLLEPHIKQGKGGLRDLQAALWIARARHKVAGLGESGERGLLPLREVQAARAARDWLWKLRNELHYATGRRDDRLTFDNQRRLASALGYADAEGELGVEKLMRETYIALQEIARASDALIDRCAVEDAPRPAGFFGPRRAPQAKPIDSAFKLWQGRVTVGDREVFARRPADLIRLFTVAETYGVPVYSYARDLLVQERRSRRPRRALAVPGPRRQRRRGAGVPARAGRPRGALSRAGQAAGACAAQPVPRVHGGHAHRRRTAADDAAARRIALGRGAGSHPHRARAGAPAGAHAGAALPRSR

Radius of gyration: 32.82 Å; Cα contacts (8 Å, |Δi|>4): 559; chains: 1; bounding box: 118×91×77 Å